Protein AF-A0A928QHF1-F1 (afdb_monomer_lite)

Secondary structure (DSSP, 8-state):
--SSHHHHHHHHHHHHHHHS--------TTPPEEE-SHHHHHHHHHTSPTT-EEEEEE-SS-EEE-S-EEEES-EEEEEEPTT-EEEEETT--EEEES-EEEEEE-TT-EEEEE-TT--B--------S-S------EES--------S-----S------TT----------SS-----------------SS------------------HHHHTTT-BTTEEEE-BPPPPTT-HHHHHHHHHHHHH-TTEEEEEEEE-TTSSEEEEEEEEETTEEEEEEEEEEE---HHHHHHHHHHHTTS-SS-SEEEE-HHHHHHHHHHS-TT---SEE-GGGG-HHHHHHTTTBS-EEEEEEEEEEEETTEEEEEEEEEEEETTEEEEEEEEEEEEEE-EEEE-TTS-SSHHHHHHHHHHHHHHHT-TTSSEEEEEEEEHHHHHHHHHHHHHHHHHHHHHHHHHHHHHHHHHHTSSS--HHHHHHHHHHHHHHHHHHHHHHHHHHHHHHHHSTTSTTGGGGGBGGGEEEEEEETTEEEEEEEEE-GGG-----EEEE-TTT--EEEE--TTS-TT-EEEEEEESSSHHHHHHHHHHT-SSEEEEEEEEEETTTTEE--B-SS--EEEEEE--GGGTTS-EEEEEE-TTS-EEEEE-EEETTEEEEEESB--EEEEEETT-S----HHHHHHHHHHHHHHH---S--GGGT-SS-SSS--HHHHHHHHHHHHT-

Foldseek 3Di:
DPPVVVVVVVVVVVVVVVVVPPPPPDDDPDDAAEDAEDVSVLVQQVPFDAQEEHHYEHEYLEYEAPAEAERENYEYEYEYDDNYEYEYEDPHEDHYHNYAYEYEYDANYYYEYDDADYADDHQDYDHPDDDHADDHAHDHYDYDDDDDDDDPDPDDHDDDDPPDDDDDDWDDDDPDTDDDDDDDDDDDPDDPDDDDDDDDDDPDPPPDDDDCVNVVVVQDDSQAHEALEDDDQPPDPVLQVSQVVVCVVPVQKHFDSVQADNVRQKGKIWGPDDPPDIDIDITGYHYDDDPVVLVLVVQLVVPDDPVDQAAEQAQLLVVLCLQLFDPPPPDLKDQSQLSGPRSCVSSVQAQWGKIARAPDWDPDLFKTDGWAWIFTDDPRGTSDTDGTHYYMYGQEAEFALPFDLDPVSLQVRRQVLNCVQQNPPQKHKFWDPDFLVRVLVVVLVVLVVVLVVLVVQLVVLVVQLVVQVPDPDHDVVSNVVSVVSNVVSVVSNVVSVVVSVLSVVLCDVPHVVVCLVQARNRTWIWMDRPNDTGIHGYHHDPVRSDQDWAWHAHPPQRKIKTWSHSVDRSSKYKDKDWDDDDDVVVLVCVLQVFPDKTKIQIWIAHPSNRDTPFFDPDTKMKIKGFADPVRPPAQKWKWFQDPLRAIDIFHFDDDPRTTITIGGGTGMIMMGGPPSNPAPDVVNVVVVVVVCVVPPVDDDPPPVVLPPVNPPDRGSNSVSVVVSVVVVD

pLDDT: mean 76.22, std 24.88, range [23.41, 98.56]

Sequence (729 aa):
MTSLKRKILSSLLVVSLLLSLFSVSAFATGDAVIVYNEQELIAAIDNIPAGETGEITVGSSVIILNSTLNITSKNVVLNFENAAMLEAYEKSVIYACNANITINAHENSGMRVYGSNTDISVIKAENTLGEGEFNLTVNGGKYHFYEGKVFDISSGVRAVLNEVVCFGAVESSGGEITISCGRFTNDVSAYAAQNKWCGQHGDYFYVRNKEYSDEYCQILDGGKVVFNYAKPEPESEASWLIAEDFNMVNPDFYFDPMGFNEDFTQCEIGFRIESPYEEYHTVDVVWNYDSKVYEEAKKFIEKFPQDREWFNVTDLELANYWVNNDPYSESEIDTLANYSGELKGYLDNTNFLFTVEIRGGADEPFFTERIGSAKLIHNGIVYFASGYLGAKAEHAIYVPESTGSSAQELIAAAQKRIDDYIGAGKIEISLNNDTVEQYYNGEIAEYDRQLAEYQSRLEIARARYEEEMAKEEKDWDIITECQWEIMDCENQLTYIPDYKQYFIESFEEGGHLNFLNKAAGGYFFNVAVGEEIYKFVIIKDDTKLAVPSYTSVDLNTKVQVNSSSSEIPLDTMVEVEKLTDGEEYDRIIEILNASENETYDIKLRSETLNQYVTKLDNGSFEVKLPIPDNFKGKTLAVYYIDENGLPVRYSVIPDGDFAVFSTEHFSIYTLVQEGEQEGYSVLDLINLRNYLLEKTELSVNNISKLDVDGDTVLTMFDLLKIKALIFAQ

Structure (mmCIF, N/CA/C/O backbone):
data_AF-A0A928QHF1-F1
#
_entry.id   AF-A0A928QHF1-F1
#
loop_
_atom_site.group_PDB
_atom_site.id
_atom_site.type_symbol
_atom_site.label_atom_id
_atom_site.label_alt_id
_atom_site.label_comp_id
_atom_site.label_asym_id
_atom_site.label_entity_id
_atom_site.label_seq_id
_atom_site.pdbx_PDB_ins_code
_atom_site.Cartn_x
_atom_site.Cartn_y
_atom_site.Cartn_z
_atom_site.occupancy
_atom_site.B_iso_or_equiv
_atom_site.auth_seq_id
_atom_site.auth_comp_id
_atom_site.auth_asym_id
_atom_site.auth_atom_id
_atom_site.pdbx_PDB_model_num
ATOM 1 N N . MET A 1 1 ? -61.577 -23.727 -33.119 1.00 45.12 1 MET A N 1
ATOM 2 C CA . MET A 1 1 ? -60.366 -24.355 -33.707 1.00 45.12 1 MET A CA 1
ATOM 3 C C . MET A 1 1 ? -59.074 -24.074 -32.918 1.00 45.12 1 MET A C 1
ATOM 5 O O . MET A 1 1 ? -57.986 -24.275 -33.436 1.00 45.12 1 MET A O 1
ATOM 9 N N . THR A 1 2 ? -59.172 -23.704 -31.636 1.00 41.81 2 THR A N 1
ATOM 10 C CA . THR A 1 2 ? -58.037 -23.321 -30.764 1.00 41.81 2 THR A CA 1
ATOM 11 C C . THR A 1 2 ? -57.911 -24.184 -29.500 1.00 41.81 2 THR A C 1
ATOM 13 O O . THR A 1 2 ? -57.007 -23.983 -28.703 1.00 41.81 2 THR A O 1
ATOM 16 N N . SER A 1 3 ? -58.757 -25.209 -29.343 1.00 38.31 3 SER A N 1
ATOM 17 C CA . SER A 1 3 ? -58.702 -26.167 -28.223 1.00 38.31 3 SER A CA 1
ATOM 18 C C . SER A 1 3 ? -58.080 -27.525 -28.606 1.00 38.31 3 SER A C 1
ATOM 20 O O . SER A 1 3 ? -57.641 -28.260 -27.725 1.00 38.31 3 SER A O 1
ATOM 22 N N . LEU A 1 4 ? -57.946 -27.828 -29.906 1.00 32.38 4 LEU A N 1
ATOM 23 C CA . LEU A 1 4 ? -57.367 -29.091 -30.392 1.00 32.38 4 LEU A CA 1
ATOM 24 C C . LEU A 1 4 ? -55.834 -29.031 -30.567 1.00 32.38 4 LEU A C 1
ATOM 26 O O . LEU A 1 4 ? -55.170 -30.056 -30.480 1.00 32.38 4 LEU A O 1
ATOM 30 N N . LYS A 1 5 ? -55.245 -27.832 -30.720 1.00 38.56 5 LYS A N 1
ATOM 31 C CA . LYS A 1 5 ? -53.780 -27.653 -30.830 1.00 38.56 5 LYS A CA 1
ATOM 32 C C . LYS A 1 5 ? -53.032 -27.744 -29.488 1.00 38.56 5 LYS A C 1
ATOM 34 O O . LYS A 1 5 ? -51.862 -28.102 -29.486 1.00 38.56 5 LYS A O 1
ATOM 39 N N . ARG A 1 6 ? -53.690 -27.508 -28.342 1.00 39.34 6 ARG A N 1
ATOM 40 C CA . ARG A 1 6 ? -53.055 -27.626 -27.006 1.00 39.34 6 ARG A CA 1
ATOM 41 C C . ARG A 1 6 ? -52.970 -29.061 -26.470 1.00 39.34 6 ARG A C 1
ATOM 43 O O . ARG A 1 6 ? -52.102 -29.344 -25.650 1.00 39.34 6 ARG A O 1
ATOM 50 N N . LYS A 1 7 ? -53.818 -29.976 -26.954 1.00 38.25 7 LYS A N 1
ATOM 51 C CA . LYS A 1 7 ? -53.762 -31.400 -26.573 1.00 38.25 7 LYS A CA 1
ATOM 52 C C . LYS A 1 7 ? -52.772 -32.229 -27.396 1.00 38.25 7 LYS A C 1
ATOM 54 O O . LYS A 1 7 ? -52.405 -33.298 -26.948 1.00 38.25 7 LYS A O 1
ATOM 59 N N . ILE A 1 8 ? -52.310 -31.733 -28.546 1.00 41.66 8 ILE A N 1
ATOM 60 C CA . ILE A 1 8 ? -51.281 -32.415 -29.353 1.00 41.66 8 ILE A CA 1
ATOM 61 C C . ILE A 1 8 ? -49.867 -31.964 -28.939 1.00 41.66 8 ILE A C 1
ATOM 63 O O . ILE A 1 8 ? -48.951 -32.777 -28.932 1.00 41.66 8 ILE A O 1
ATOM 67 N N . LEU A 1 9 ? -49.690 -30.715 -28.480 1.00 37.09 9 LEU A N 1
ATOM 68 C CA . LEU A 1 9 ? -48.387 -30.242 -27.983 1.00 37.09 9 LEU A CA 1
ATOM 69 C C . LEU A 1 9 ? -47.993 -30.819 -26.610 1.00 37.09 9 LEU A C 1
ATOM 71 O O . LEU A 1 9 ? -46.813 -31.022 -26.357 1.00 37.09 9 LEU A O 1
ATOM 75 N N . SER A 1 10 ? -48.959 -31.125 -25.737 1.00 37.84 10 SER A N 1
ATOM 76 C CA . SER A 1 10 ? -48.676 -31.741 -24.427 1.00 37.84 10 SER A CA 1
ATOM 77 C C . SER A 1 10 ? -48.334 -33.231 -24.528 1.00 37.84 10 SER A C 1
ATOM 79 O O . SER A 1 10 ? -47.621 -33.746 -23.676 1.00 37.84 10 SER A O 1
ATOM 81 N N . SER A 1 11 ? -48.767 -33.915 -25.590 1.00 35.94 11 SER A N 1
ATOM 82 C CA . SER A 1 11 ? -48.389 -35.309 -25.854 1.00 35.94 11 SER A CA 1
ATOM 83 C C . SER A 1 11 ? -47.025 -35.443 -26.537 1.00 35.94 11 SER A C 1
ATOM 85 O O . SER A 1 11 ? -46.367 -36.454 -26.333 1.00 35.94 11 SER A O 1
ATOM 87 N N . LEU A 1 12 ? -46.566 -34.435 -27.295 1.00 34.75 12 LEU A N 1
ATOM 88 C CA . LEU A 1 12 ? -45.200 -34.425 -27.840 1.00 34.75 12 LEU A CA 1
ATOM 89 C C . LEU A 1 12 ? -44.147 -34.057 -26.785 1.00 34.75 12 LEU A C 1
ATOM 91 O O . LEU A 1 12 ? -43.071 -34.646 -26.787 1.00 34.75 12 LEU A O 1
ATOM 95 N N . LEU A 1 13 ? -44.462 -33.157 -25.845 1.00 36.78 13 LEU A N 1
ATOM 96 C CA . LEU A 1 13 ? -43.516 -32.790 -24.783 1.00 36.78 13 LEU A CA 1
ATOM 97 C C . LEU A 1 13 ? -43.272 -33.942 -23.793 1.00 36.78 13 LEU A C 1
ATOM 99 O O . LEU A 1 13 ? -42.164 -34.105 -23.301 1.00 36.78 13 LEU A O 1
ATOM 103 N N . VAL A 1 14 ? -44.285 -34.781 -23.550 1.00 37.12 14 VAL A N 1
ATOM 104 C CA . VAL A 1 14 ? -44.161 -35.971 -22.691 1.00 37.12 14 VAL A CA 1
ATOM 105 C C . VAL A 1 14 ? -43.376 -37.093 -23.382 1.00 37.12 14 VAL A C 1
ATOM 107 O O . VAL A 1 14 ? -42.699 -37.846 -22.698 1.00 37.12 14 V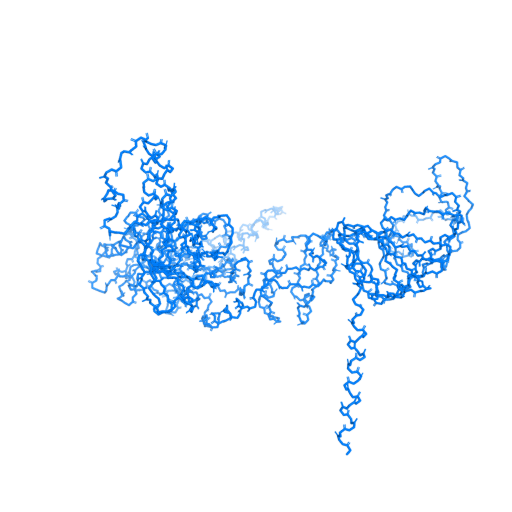AL A O 1
ATOM 110 N N . VAL A 1 15 ? -43.369 -37.172 -24.719 1.00 35.00 15 VAL A N 1
ATOM 111 C CA . VAL A 1 15 ? -42.531 -38.139 -25.457 1.00 35.00 15 VAL A CA 1
ATOM 112 C C . VAL A 1 15 ? -41.065 -37.688 -25.516 1.00 35.00 15 VAL A C 1
ATOM 114 O O . VAL A 1 15 ? -40.186 -38.531 -25.379 1.00 35.00 15 VAL A O 1
ATOM 117 N N . SER A 1 16 ? -40.779 -36.382 -25.607 1.00 33.59 16 SER A N 1
ATOM 118 C CA . SER A 1 16 ? -39.400 -35.876 -25.479 1.00 33.59 16 SER A CA 1
ATOM 119 C C . SER A 1 16 ? -38.851 -35.963 -24.050 1.00 33.59 16 SER A C 1
ATOM 121 O O . SER A 1 16 ? -37.672 -36.253 -23.897 1.00 33.59 16 SER A O 1
ATOM 123 N N . LEU A 1 17 ? -39.684 -35.802 -23.010 1.00 32.44 17 LEU A N 1
ATOM 124 C CA . LEU A 1 17 ? -39.246 -35.982 -21.616 1.00 32.44 17 LEU A CA 1
ATOM 125 C C . LEU A 1 17 ? -39.123 -37.462 -21.199 1.00 32.44 17 LEU A C 1
ATOM 127 O O . LEU A 1 17 ? -38.367 -37.778 -20.288 1.00 32.44 17 LEU A O 1
ATOM 131 N N . LEU A 1 18 ? -39.846 -38.381 -21.854 1.00 29.09 18 LEU A N 1
ATOM 132 C CA . LEU A 1 18 ? -39.709 -39.830 -21.628 1.00 29.09 18 LEU A CA 1
ATOM 133 C C . LEU A 1 18 ? -38.528 -40.453 -22.388 1.00 29.09 18 LEU A C 1
ATOM 135 O O . LEU A 1 18 ? -38.081 -41.530 -22.007 1.00 29.09 18 LEU A O 1
ATOM 139 N N . LEU A 1 19 ? -37.993 -39.783 -23.415 1.00 30.31 19 LEU A N 1
ATOM 140 C CA . LEU A 1 19 ? -36.759 -40.194 -24.096 1.00 30.31 19 LEU A CA 1
ATOM 141 C C . LEU A 1 19 ? -35.486 -39.728 -23.366 1.00 30.31 19 LEU A C 1
ATOM 143 O O . LEU A 1 19 ? -34.443 -40.342 -23.548 1.00 30.31 19 LEU A O 1
ATOM 147 N N . SER A 1 20 ? -35.572 -38.725 -22.483 1.00 31.89 20 SER A N 1
ATOM 148 C CA . SER A 1 20 ? -34.467 -38.280 -21.613 1.00 31.89 20 SER A CA 1
ATOM 149 C C . SER A 1 20 ? -34.478 -38.916 -20.212 1.00 31.89 20 SER A C 1
ATOM 151 O O . SER A 1 20 ? -33.722 -38.496 -19.343 1.00 31.89 20 SER A O 1
ATOM 153 N N . LEU A 1 21 ? -35.354 -39.901 -19.970 1.00 29.34 21 LEU A N 1
ATOM 154 C CA . LEU A 1 21 ? -35.494 -40.620 -18.692 1.00 29.34 21 LEU A CA 1
ATOM 155 C C . LEU A 1 21 ? -35.015 -42.080 -18.747 1.00 29.34 21 LEU A C 1
ATOM 157 O O . LEU A 1 21 ? -35.192 -42.813 -17.776 1.00 29.34 21 LEU A O 1
ATOM 161 N N . PHE A 1 22 ? -34.329 -42.494 -19.817 1.00 30.66 22 PHE A N 1
ATOM 162 C CA . PHE A 1 22 ? -33.370 -43.593 -19.696 1.00 30.66 22 PHE A CA 1
ATOM 163 C C . PHE A 1 22 ? -32.094 -43.042 -19.060 1.00 30.66 22 PHE A C 1
ATOM 165 O O . PHE A 1 22 ? -31.073 -42.840 -19.706 1.00 30.66 22 PHE A O 1
ATOM 172 N N . SER A 1 23 ? -32.192 -42.765 -17.760 1.00 34.47 23 SER A N 1
ATOM 173 C CA . SER A 1 23 ? -31.038 -42.749 -16.879 1.00 34.47 23 SER A CA 1
ATOM 174 C C . SER A 1 23 ? -30.348 -44.099 -17.027 1.00 34.47 23 SER A C 1
ATOM 176 O O . SER A 1 23 ? -30.892 -45.129 -16.616 1.00 34.47 23 SER A O 1
ATOM 178 N N . VAL A 1 24 ? -29.172 -44.081 -17.646 1.00 35.50 24 VAL A N 1
ATOM 179 C CA . VAL A 1 24 ? -28.188 -45.139 -17.493 1.00 35.50 24 VAL A CA 1
ATOM 180 C C . VAL A 1 24 ? -27.903 -45.210 -15.996 1.00 35.50 24 VAL A C 1
ATOM 182 O O . VAL A 1 24 ? -27.399 -44.269 -15.388 1.00 35.50 24 VAL A O 1
ATOM 185 N N . SER A 1 25 ? -28.410 -46.267 -15.373 1.00 31.88 25 SER A N 1
ATOM 186 C CA . SER A 1 25 ? -28.204 -46.562 -13.962 1.00 31.88 25 SER A CA 1
ATOM 187 C C . SER A 1 25 ? -26.710 -46.623 -13.668 1.00 31.88 25 SER A C 1
ATOM 189 O O . SER A 1 25 ? -25.973 -47.194 -14.465 1.00 31.88 25 SER A O 1
ATOM 191 N N . ALA A 1 26 ? -26.315 -46.062 -12.522 1.00 34.88 26 ALA A N 1
ATOM 192 C CA . ALA A 1 26 ? -24.980 -46.127 -11.937 1.00 34.88 26 ALA A CA 1
ATOM 193 C C . ALA A 1 26 ? -24.217 -47.403 -12.336 1.00 34.88 26 ALA A C 1
ATOM 195 O O . ALA A 1 26 ? -24.624 -48.511 -11.976 1.00 34.88 26 ALA A O 1
ATOM 196 N N . PHE A 1 27 ? -23.130 -47.233 -13.088 1.00 42.62 27 PHE A N 1
ATOM 197 C CA . PHE A 1 27 ? -22.215 -48.320 -13.399 1.00 42.62 27 PHE A CA 1
ATOM 198 C C . PHE A 1 27 ? -21.397 -48.628 -12.150 1.00 42.62 27 PHE A C 1
ATOM 200 O O . PHE A 1 27 ? -20.679 -47.776 -11.630 1.00 42.62 27 PHE A O 1
ATOM 207 N N . ALA A 1 28 ? -21.543 -49.849 -11.646 1.00 36.84 28 ALA A N 1
ATOM 208 C CA . ALA A 1 28 ? -20.575 -50.404 -10.721 1.00 36.84 28 ALA A CA 1
ATOM 209 C C . ALA A 1 28 ? -19.251 -50.593 -11.476 1.00 36.84 28 ALA A C 1
ATOM 211 O O . ALA A 1 28 ? -19.241 -51.010 -12.635 1.00 36.84 28 ALA A O 1
ATOM 212 N N . THR A 1 29 ? -18.144 -50.274 -10.818 1.00 41.50 29 THR A N 1
ATOM 213 C CA . THR A 1 29 ? -16.792 -50.498 -11.324 1.00 41.50 29 THR A CA 1
ATOM 214 C C . THR A 1 29 ? -16.615 -51.976 -11.696 1.00 41.50 29 THR A C 1
ATOM 216 O O . THR A 1 29 ? -16.670 -52.853 -10.834 1.00 41.50 29 THR A O 1
ATOM 219 N N . GLY A 1 30 ? -16.444 -52.264 -12.993 1.00 45.56 30 GLY A N 1
ATOM 220 C CA . GLY A 1 30 ? -16.067 -53.595 -13.489 1.00 45.56 30 GLY A CA 1
ATOM 221 C C . GLY A 1 30 ? -16.845 -54.150 -14.688 1.00 45.56 30 GLY A C 1
ATOM 222 O O . GLY A 1 30 ? -16.383 -55.133 -15.261 1.00 45.56 30 GLY A O 1
ATOM 223 N N . ASP A 1 31 ? -17.970 -53.556 -15.099 1.00 50.75 31 ASP A N 1
ATOM 224 C CA . ASP A 1 31 ? -18.722 -54.034 -16.271 1.00 50.75 31 ASP A CA 1
ATOM 225 C C . ASP A 1 31 ? -18.319 -53.273 -17.548 1.00 50.75 31 ASP A C 1
ATOM 227 O O . ASP A 1 31 ? -18.340 -52.043 -17.585 1.00 50.75 31 ASP A O 1
ATOM 231 N N . ALA A 1 32 ? -17.965 -54.005 -18.611 1.00 57.62 32 ALA A N 1
ATOM 232 C CA . ALA A 1 32 ? -17.587 -53.430 -19.902 1.00 57.62 32 ALA A CA 1
ATOM 233 C C . ALA A 1 32 ? -18.749 -52.628 -20.522 1.00 57.62 32 ALA A C 1
ATOM 235 O O . ALA A 1 32 ? -19.836 -53.163 -20.760 1.00 57.62 32 ALA A O 1
ATOM 236 N N . VAL A 1 33 ? -18.517 -51.344 -20.815 1.00 75.00 33 VAL A N 1
ATOM 237 C CA . VAL A 1 33 ? -19.530 -50.451 -21.406 1.00 75.00 33 VAL A CA 1
ATOM 238 C C . VAL A 1 33 ? -19.514 -50.597 -22.922 1.00 75.00 33 VAL A C 1
ATOM 240 O O . VAL A 1 33 ? -18.494 -50.319 -23.540 1.00 75.00 33 VAL A O 1
ATOM 243 N N . ILE A 1 34 ? -20.627 -51.004 -23.542 1.00 76.81 34 ILE A N 1
ATOM 244 C CA . ILE A 1 34 ? -20.716 -51.098 -25.008 1.00 76.81 34 ILE A CA 1
ATOM 245 C C . ILE A 1 34 ? -21.202 -49.765 -25.593 1.00 76.81 34 ILE A C 1
ATOM 247 O O . ILE A 1 34 ? -22.297 -49.317 -25.256 1.00 76.81 34 ILE A O 1
ATOM 251 N N . VAL A 1 35 ? -20.420 -49.165 -26.493 1.00 80.94 35 VAL A N 1
ATOM 252 C CA . VAL A 1 35 ? -20.724 -47.897 -27.178 1.00 80.94 35 VAL A CA 1
ATOM 253 C C . VAL A 1 35 ? -20.905 -48.102 -28.683 1.00 80.94 35 VAL A C 1
ATOM 255 O O . VAL A 1 35 ? -20.248 -48.946 -29.301 1.00 80.94 35 VAL A O 1
ATOM 258 N N . TYR A 1 36 ? -21.796 -47.315 -29.288 1.00 78.50 36 TYR A N 1
ATOM 259 C CA . TYR A 1 36 ? -22.171 -47.424 -30.701 1.00 78.50 36 TYR A CA 1
ATOM 260 C C . TYR A 1 36 ? -21.964 -46.128 -31.498 1.00 78.50 36 TYR A C 1
ATOM 262 O O . TYR A 1 36 ? -22.024 -46.170 -32.730 1.00 78.50 36 TYR A O 1
ATOM 270 N N . ASN A 1 37 ? -21.718 -44.993 -30.836 1.00 79.69 37 ASN A N 1
ATOM 271 C CA . ASN A 1 37 ? -21.475 -43.693 -31.471 1.00 79.69 37 ASN A CA 1
ATOM 272 C C . ASN A 1 37 ? -20.497 -42.809 -30.665 1.00 79.69 37 ASN A C 1
ATOM 274 O O . ASN A 1 37 ? -20.131 -43.137 -29.540 1.00 79.69 37 ASN A O 1
ATOM 278 N N . GLU A 1 38 ? -20.084 -41.682 -31.256 1.00 81.12 38 GLU A N 1
ATOM 279 C CA . GLU A 1 38 ? -19.120 -40.726 -30.682 1.00 81.12 38 GLU A CA 1
ATOM 280 C C . GLU A 1 38 ? -19.567 -40.151 -29.326 1.00 81.12 38 GLU A C 1
ATOM 282 O O . GLU A 1 38 ? -18.765 -40.081 -28.402 1.00 81.12 38 GLU A O 1
ATOM 287 N N . GLN A 1 39 ? -20.849 -39.799 -29.165 1.00 80.88 39 GLN A N 1
ATOM 288 C CA . GLN A 1 39 ? -21.355 -39.220 -27.912 1.00 80.88 39 GLN A CA 1
ATOM 289 C C . GLN A 1 39 ? -21.349 -40.234 -26.766 1.00 80.88 39 GLN A C 1
ATOM 291 O O . GLN A 1 39 ? -21.024 -39.887 -25.634 1.00 80.88 39 GLN A O 1
ATOM 296 N N . GLU A 1 40 ? -21.684 -41.491 -27.059 1.00 82.50 40 GLU A N 1
ATOM 297 C CA . GLU A 1 40 ? -21.605 -42.586 -26.090 1.00 82.50 40 GLU A CA 1
ATOM 298 C C . GLU A 1 40 ? -20.157 -42.880 -25.688 1.00 82.50 40 GLU A C 1
ATOM 300 O O . GLU A 1 40 ? -19.898 -43.142 -24.517 1.00 82.50 40 GLU A O 1
ATOM 305 N N . LEU A 1 41 ? -19.214 -42.792 -26.632 1.00 81.06 41 LEU A N 1
ATOM 306 C CA . LEU A 1 41 ? -17.788 -42.972 -26.363 1.00 81.06 41 LEU A CA 1
ATOM 307 C C . LEU A 1 41 ? -17.226 -41.854 -25.470 1.00 81.06 41 LEU A C 1
ATOM 309 O O . LEU A 1 41 ? -16.560 -42.156 -24.483 1.00 81.06 41 LEU A O 1
ATOM 313 N N . ILE A 1 42 ? -17.536 -40.588 -25.770 1.00 79.38 42 ILE A N 1
ATOM 314 C CA . ILE A 1 42 ? -17.127 -39.437 -24.945 1.00 79.38 42 ILE A CA 1
ATOM 315 C C . ILE A 1 42 ? -17.716 -39.566 -23.538 1.00 79.38 42 ILE A C 1
ATOM 317 O O . ILE A 1 42 ? -16.980 -39.533 -22.556 1.00 79.38 42 ILE A O 1
ATOM 321 N N . ALA A 1 43 ? -19.024 -39.821 -23.432 1.00 81.88 43 ALA A N 1
ATOM 322 C CA . ALA A 1 43 ? -19.679 -39.987 -22.140 1.00 81.88 43 ALA A CA 1
ATOM 323 C C . ALA A 1 43 ? -19.105 -41.170 -21.342 1.00 81.88 43 ALA A C 1
ATOM 325 O O . ALA A 1 43 ? -18.977 -41.085 -20.122 1.00 81.88 43 ALA A O 1
ATOM 326 N N . ALA A 1 44 ? -18.750 -42.278 -21.999 1.00 81.56 44 ALA A N 1
ATOM 327 C CA . ALA A 1 44 ? -18.122 -43.415 -21.333 1.00 81.56 44 ALA A CA 1
ATOM 328 C C . ALA A 1 44 ? -16.736 -43.052 -20.775 1.00 81.56 44 ALA A C 1
ATOM 330 O O . ALA A 1 44 ? -16.438 -43.416 -19.643 1.00 81.56 44 ALA A O 1
ATOM 331 N N . ILE A 1 45 ? -15.927 -42.295 -21.523 1.00 79.38 45 ILE A N 1
ATOM 332 C CA . ILE A 1 45 ? -14.594 -41.840 -21.098 1.00 79.38 45 ILE A CA 1
ATOM 333 C C . ILE A 1 45 ? -14.680 -40.805 -19.970 1.00 79.38 45 ILE A C 1
ATOM 335 O O . ILE A 1 45 ? -13.930 -40.887 -18.991 1.00 79.38 45 ILE A O 1
ATOM 339 N N . ASP A 1 46 ? -15.610 -39.855 -20.059 1.00 79.75 46 ASP A N 1
ATOM 340 C CA . ASP A 1 46 ? -15.811 -38.820 -19.041 1.00 79.75 46 ASP A CA 1
ATOM 341 C C . ASP A 1 46 ? -16.188 -39.416 -17.685 1.00 79.75 46 ASP A C 1
ATOM 343 O O . ASP A 1 46 ? -15.709 -38.943 -16.654 1.00 79.75 46 ASP A O 1
ATOM 347 N N . ASN A 1 47 ? -16.947 -40.515 -17.695 1.00 81.62 47 ASN A N 1
ATOM 348 C CA . ASN A 1 47 ? -17.360 -41.235 -16.493 1.00 81.62 47 ASN A CA 1
ATOM 349 C C . ASN A 1 47 ? -16.263 -42.108 -15.855 1.00 81.62 47 ASN A C 1
ATOM 351 O O . ASN A 1 47 ? -16.489 -42.623 -14.761 1.00 81.62 47 ASN A O 1
ATOM 355 N N . ILE A 1 48 ? -15.092 -42.286 -16.482 1.00 77.38 48 ILE A N 1
ATOM 356 C CA . ILE A 1 48 ? -13.957 -42.990 -15.858 1.00 77.38 48 ILE A CA 1
ATOM 357 C C . ILE A 1 48 ? -13.322 -42.059 -14.811 1.00 77.38 48 ILE A C 1
ATOM 359 O O . ILE A 1 48 ? -12.874 -40.971 -15.187 1.00 77.38 48 ILE A O 1
ATOM 363 N N . PRO A 1 49 ? -13.246 -42.442 -13.522 1.00 75.50 49 PRO A N 1
ATOM 364 C CA . PRO A 1 49 ? -12.570 -41.640 -12.505 1.00 75.50 49 PRO A CA 1
ATOM 365 C C . PRO A 1 49 ? -11.073 -41.467 -12.799 1.00 75.50 49 PRO A C 1
ATOM 367 O O . PRO A 1 49 ? -10.427 -42.355 -13.360 1.00 75.50 49 PRO A O 1
ATOM 370 N N . ALA A 1 50 ? -10.495 -40.334 -12.391 1.00 71.56 50 ALA A N 1
ATOM 371 C CA . ALA A 1 50 ? -9.057 -40.105 -12.519 1.00 71.56 50 ALA A CA 1
ATOM 372 C C . ALA A 1 50 ? -8.255 -41.175 -11.748 1.00 71.56 50 ALA A C 1
ATOM 374 O O . ALA A 1 50 ? -8.582 -41.517 -10.613 1.00 71.56 50 ALA A O 1
ATOM 375 N N . GLY A 1 51 ? -7.206 -41.712 -12.372 1.00 69.00 51 GLY A N 1
ATOM 376 C CA . GLY A 1 51 ? -6.353 -42.778 -11.841 1.00 69.00 51 GLY A CA 1
ATOM 377 C C . GLY A 1 51 ? -6.892 -44.202 -12.033 1.00 69.00 51 GLY A C 1
ATOM 378 O O . GLY A 1 51 ? -6.139 -45.157 -11.837 1.00 69.00 51 GLY A O 1
ATOM 379 N N . GLU A 1 52 ? -8.149 -44.376 -12.454 1.00 72.62 52 GLU A N 1
ATOM 380 C CA . GLU A 1 52 ? -8.747 -45.697 -12.674 1.00 72.62 52 GLU A CA 1
ATOM 381 C C . GLU A 1 52 ? -8.618 -46.183 -14.125 1.00 72.62 52 GLU A C 1
ATOM 383 O O . GLU A 1 52 ? -8.244 -45.437 -15.033 1.00 72.62 52 GLU A O 1
ATOM 388 N N . THR A 1 53 ? -8.885 -47.479 -14.327 1.00 72.56 53 THR A N 1
ATOM 389 C CA . THR A 1 53 ? -8.959 -48.100 -15.656 1.00 72.56 53 THR A CA 1
ATOM 390 C C . THR A 1 53 ? -10.409 -48.365 -16.026 1.00 72.56 53 THR A C 1
ATOM 392 O O . THR A 1 53 ? -11.076 -49.137 -15.342 1.00 72.56 53 THR A O 1
ATOM 395 N N . GLY A 1 54 ? -10.891 -47.755 -17.108 1.00 77.25 54 GLY A N 1
ATOM 396 C CA . GLY A 1 54 ? -12.198 -48.062 -17.684 1.00 77.25 54 GLY A CA 1
ATOM 397 C C . GLY A 1 54 ? -12.070 -48.907 -18.945 1.00 77.25 54 GLY A C 1
ATOM 398 O O . GLY A 1 54 ? -11.302 -48.569 -19.846 1.00 77.25 54 GLY A O 1
ATOM 399 N N . GLU A 1 55 ? -12.837 -49.994 -19.022 1.00 78.81 55 GLU A N 1
ATOM 400 C CA . GLU A 1 55 ? -12.950 -50.814 -20.230 1.00 78.81 55 GLU A CA 1
ATOM 401 C C . GLU A 1 55 ? -14.211 -50.445 -21.020 1.00 78.81 55 GLU A C 1
ATOM 403 O O . GLU A 1 55 ? -15.335 -50.515 -20.516 1.00 78.81 55 GLU A O 1
ATOM 408 N N . ILE A 1 56 ? -14.028 -50.077 -22.285 1.00 81.12 56 ILE A N 1
ATOM 409 C CA . ILE A 1 56 ? -15.089 -49.664 -23.201 1.00 81.12 56 ILE A CA 1
ATOM 410 C C . ILE A 1 56 ? -15.059 -50.596 -24.405 1.00 81.12 56 ILE A C 1
ATOM 412 O O . ILE A 1 56 ? -14.038 -50.754 -25.064 1.00 81.12 56 ILE A O 1
ATOM 416 N N . THR A 1 57 ? -16.191 -51.214 -24.710 1.00 80.44 57 THR A N 1
ATOM 417 C CA . THR A 1 57 ? -16.367 -52.070 -25.879 1.00 80.44 57 THR A CA 1
ATOM 418 C C . THR A 1 57 ? -17.037 -51.294 -27.009 1.00 80.44 57 THR A C 1
ATOM 420 O O . THR A 1 57 ? -18.101 -50.715 -26.830 1.00 80.44 57 THR A O 1
ATOM 423 N N . VAL A 1 58 ? -16.448 -51.276 -28.198 1.00 77.31 58 VAL A N 1
ATOM 424 C CA . VAL A 1 58 ? -17.008 -50.628 -29.388 1.00 77.31 58 VAL A CA 1
ATOM 425 C C . VAL A 1 58 ? -17.783 -51.671 -30.192 1.00 77.31 58 VAL A C 1
ATOM 427 O O . VAL A 1 58 ? -17.186 -52.558 -30.803 1.00 77.31 58 VAL A O 1
ATOM 430 N N . GLY A 1 59 ? -19.117 -51.580 -30.165 1.00 68.75 59 GLY A N 1
ATOM 431 C CA . GLY A 1 59 ? -20.023 -52.589 -30.735 1.00 68.75 59 GLY A CA 1
ATOM 432 C C . GLY A 1 59 ? -20.546 -52.293 -32.149 1.00 68.75 59 GLY A C 1
ATOM 433 O O . GLY A 1 59 ? -21.284 -53.101 -32.713 1.00 68.75 59 GLY A O 1
ATOM 434 N N . SER A 1 60 ? -20.230 -51.132 -32.738 1.00 62.47 60 SER A N 1
ATOM 435 C CA . SER A 1 60 ? -20.714 -50.740 -34.073 1.00 62.47 60 SER A CA 1
ATOM 436 C C . SER A 1 60 ? -19.678 -50.972 -35.169 1.00 62.47 60 SER A C 1
ATOM 438 O O . SER A 1 60 ? -18.483 -50.955 -34.920 1.00 62.47 60 SER A O 1
ATOM 440 N N . SER A 1 61 ? -20.134 -51.148 -36.415 1.00 63.16 61 SER A N 1
ATOM 441 C CA . SER A 1 61 ? -19.259 -51.384 -37.575 1.00 63.16 61 SER A CA 1
ATOM 442 C C . SER A 1 61 ? -18.272 -50.233 -37.826 1.00 63.16 61 SER A C 1
ATOM 444 O O . SER A 1 61 ? -17.177 -50.482 -38.312 1.00 63.16 61 SER A O 1
ATOM 446 N N . VAL A 1 62 ? -18.649 -48.983 -37.506 1.00 67.81 62 VAL A N 1
ATOM 447 C CA . VAL A 1 62 ? -17.797 -47.782 -37.595 1.00 67.81 62 VAL A CA 1
ATOM 448 C C . VAL A 1 62 ? -18.317 -46.686 -36.635 1.00 67.81 62 VAL A C 1
ATOM 450 O O . VAL A 1 62 ? -19.463 -46.260 -36.781 1.00 67.81 62 VAL A O 1
ATOM 453 N N . ILE A 1 63 ? -17.494 -46.186 -35.707 1.00 74.50 63 ILE A N 1
ATOM 454 C CA . ILE A 1 63 ? -17.671 -44.906 -34.996 1.00 74.50 63 ILE A CA 1
ATOM 455 C C . ILE A 1 63 ? -16.806 -43.865 -35.700 1.00 74.50 63 ILE A C 1
ATOM 457 O O . ILE A 1 63 ? -15.612 -44.081 -35.862 1.00 74.50 63 ILE A O 1
ATOM 461 N N . ILE A 1 64 ? -17.388 -42.735 -36.097 1.00 74.12 64 ILE A N 1
ATOM 462 C CA . ILE A 1 64 ? -16.646 -41.619 -36.694 1.00 74.12 64 ILE A CA 1
ATOM 463 C C . ILE A 1 64 ? -16.413 -40.556 -35.618 1.00 74.12 64 ILE A C 1
ATOM 465 O O . ILE A 1 64 ? -17.390 -40.078 -35.046 1.00 74.12 64 ILE A O 1
ATOM 469 N N . LEU A 1 65 ? -15.155 -40.194 -35.358 1.00 68.50 65 LEU A N 1
ATOM 470 C CA . LEU A 1 65 ? -14.794 -39.047 -34.522 1.00 68.50 65 LEU A CA 1
ATOM 471 C C . LEU A 1 65 ? -14.820 -37.777 -35.375 1.00 68.50 65 LEU A C 1
ATOM 473 O O . LEU A 1 65 ? -14.168 -37.722 -36.419 1.00 68.50 65 LEU A O 1
ATOM 477 N N . ASN A 1 66 ? -15.583 -36.781 -34.927 1.00 66.44 66 ASN A N 1
ATOM 478 C CA . ASN A 1 66 ? -15.672 -35.446 -35.521 1.00 66.44 66 ASN A CA 1
ATOM 479 C C . ASN A 1 66 ? -15.184 -34.349 -34.557 1.00 66.44 66 ASN A C 1
ATOM 481 O O . ASN A 1 66 ? -15.232 -33.168 -34.903 1.00 66.44 66 ASN A O 1
ATOM 485 N N . SER A 1 67 ? -14.778 -34.716 -33.340 1.00 66.69 67 SER A N 1
ATOM 486 C CA . SER A 1 67 ? -14.351 -33.812 -32.272 1.00 66.69 67 SER A CA 1
ATOM 487 C C . SER A 1 67 ? -13.074 -34.302 -31.580 1.00 66.69 67 SER A C 1
ATOM 489 O O . SER A 1 67 ? -12.630 -35.434 -31.791 1.00 66.69 67 SER A O 1
ATOM 491 N N . THR A 1 68 ? -12.459 -33.425 -30.779 1.00 61.62 68 THR A N 1
ATOM 492 C CA . THR A 1 68 ? -11.288 -33.761 -29.961 1.00 61.62 68 THR A CA 1
ATOM 493 C C . THR A 1 68 ? -11.694 -34.654 -28.791 1.00 61.62 68 THR A C 1
ATOM 495 O O . THR A 1 68 ? -12.592 -34.308 -28.024 1.00 61.62 68 THR A O 1
ATOM 498 N N . LEU A 1 69 ? -11.008 -35.784 -28.633 1.00 63.31 69 LEU A N 1
ATOM 499 C CA . LEU A 1 69 ? -11.185 -36.708 -27.521 1.00 63.31 69 LEU A CA 1
ATOM 500 C C . LEU A 1 69 ? -10.065 -36.498 -26.493 1.00 63.31 69 LEU A C 1
ATOM 502 O O . LEU A 1 69 ? -8.934 -36.921 -26.724 1.00 63.31 69 LEU A O 1
ATOM 506 N N . ASN A 1 70 ? -10.381 -35.863 -25.363 1.00 59.16 70 ASN A N 1
ATOM 507 C CA . ASN A 1 70 ? -9.428 -35.612 -24.277 1.00 59.16 70 ASN A CA 1
ATOM 508 C C . ASN A 1 70 ? -9.476 -36.735 -23.232 1.00 59.16 70 ASN A C 1
ATOM 510 O O . ASN A 1 70 ? -10.505 -36.978 -22.605 1.00 59.16 70 ASN A O 1
ATOM 514 N N . ILE A 1 71 ? -8.348 -37.407 -23.016 1.00 65.56 71 ILE A N 1
ATOM 515 C CA . ILE A 1 71 ? -8.181 -38.495 -22.052 1.00 65.56 71 ILE A CA 1
ATOM 516 C C . ILE A 1 71 ? -7.059 -38.100 -21.089 1.00 65.56 71 ILE A C 1
ATOM 518 O O . ILE A 1 71 ? -5.892 -38.391 -21.323 1.00 65.56 71 ILE A O 1
ATOM 522 N N . THR A 1 72 ? -7.406 -37.422 -19.997 1.00 57.28 72 THR A N 1
ATOM 523 C CA . THR A 1 72 ? -6.417 -36.905 -19.036 1.00 57.28 72 THR A CA 1
ATOM 524 C C . THR A 1 72 ? -6.459 -37.689 -17.731 1.00 57.28 72 THR A C 1
ATOM 526 O O . THR A 1 72 ? -7.532 -37.860 -17.155 1.00 57.28 72 THR A O 1
ATOM 529 N N . SER A 1 73 ? -5.302 -38.153 -17.251 1.00 50.12 73 SER A N 1
ATOM 530 C CA . SER A 1 73 ? -5.126 -38.840 -15.962 1.00 50.12 73 SER A CA 1
ATOM 531 C C . SER A 1 73 ? -6.004 -40.087 -15.784 1.00 50.12 73 SER A C 1
ATOM 533 O O . SER A 1 73 ? -6.423 -40.399 -14.672 1.00 50.12 73 SER A O 1
ATOM 535 N N . LYS A 1 74 ? -6.317 -40.800 -16.872 1.00 69.19 74 LYS A N 1
ATOM 536 C CA . LYS A 1 74 ? -7.205 -41.979 -16.906 1.00 69.19 74 LYS A CA 1
ATOM 537 C C . LYS A 1 74 ? -6.537 -43.126 -17.663 1.00 69.19 74 LYS A C 1
ATOM 539 O O . LYS A 1 74 ? -5.791 -42.890 -18.606 1.00 69.19 74 LYS A O 1
ATOM 544 N N . ASN A 1 75 ? -6.829 -44.374 -17.312 1.00 68.81 75 ASN A N 1
ATOM 545 C CA . ASN A 1 75 ? -6.459 -45.521 -18.142 1.00 68.81 75 ASN A CA 1
ATOM 546 C C . ASN A 1 75 ? -7.705 -46.000 -18.900 1.00 68.81 75 ASN A C 1
ATOM 548 O O . ASN A 1 75 ? -8.746 -46.245 -18.297 1.00 68.81 75 ASN A O 1
ATOM 552 N N . VAL A 1 76 ? -7.632 -46.124 -20.222 1.00 70.31 76 VAL A N 1
ATOM 553 C CA . VAL A 1 76 ? -8.773 -46.518 -21.059 1.00 70.31 76 VAL A CA 1
ATOM 554 C C . VAL A 1 76 ? -8.404 -47.742 -21.881 1.00 70.31 76 VAL A C 1
ATOM 556 O O . VAL A 1 76 ? -7.418 -47.733 -22.613 1.00 70.31 76 VAL A O 1
ATOM 559 N N . VAL A 1 77 ? -9.207 -48.798 -21.788 1.00 73.69 77 VAL A N 1
ATOM 560 C CA . VAL A 1 77 ? -9.086 -49.989 -22.635 1.00 73.69 77 VAL A CA 1
ATOM 561 C C . VAL A 1 77 ? -10.242 -49.991 -23.629 1.00 73.69 77 VAL A C 1
ATOM 563 O O . VAL A 1 77 ? -11.396 -50.089 -23.227 1.00 73.69 77 VAL A O 1
ATOM 566 N N . LEU A 1 78 ? -9.947 -49.883 -24.923 1.00 75.56 78 LEU A N 1
ATOM 567 C CA . LEU A 1 78 ? -10.928 -49.950 -26.005 1.00 75.56 78 LEU A CA 1
ATOM 568 C C . LEU A 1 78 ? -10.934 -51.358 -26.616 1.00 75.56 78 LEU A C 1
ATOM 570 O O . LEU A 1 78 ? -9.981 -51.750 -27.289 1.00 75.56 78 LEU A O 1
ATOM 574 N N . ASN A 1 79 ? -12.011 -52.110 -26.402 1.00 73.06 79 ASN A N 1
ATOM 575 C CA . ASN A 1 79 ? -12.234 -53.445 -26.954 1.00 73.06 79 ASN A CA 1
ATOM 576 C C . ASN A 1 79 ? -13.125 -53.354 -28.203 1.00 73.06 79 ASN A C 1
ATOM 578 O O . ASN A 1 79 ? -14.280 -52.961 -28.108 1.00 73.06 79 ASN A O 1
ATOM 582 N N . PHE A 1 80 ? -12.638 -53.721 -29.382 1.00 71.19 80 PHE A N 1
ATOM 583 C CA . PHE A 1 80 ? -13.421 -53.667 -30.620 1.00 71.19 80 PHE A CA 1
ATOM 584 C C . PHE A 1 80 ? -14.076 -55.019 -30.917 1.00 71.19 80 PHE A C 1
ATOM 586 O O . PHE A 1 80 ? -13.386 -56.030 -31.069 1.00 71.19 80 PHE A O 1
ATOM 593 N N . GLU A 1 81 ? -15.407 -55.049 -31.042 1.00 71.62 81 GLU A N 1
ATOM 594 C CA . GLU A 1 81 ? -16.114 -56.246 -31.509 1.00 71.62 81 GLU A CA 1
ATOM 595 C C . GLU A 1 81 ? -15.978 -56.423 -33.033 1.00 71.62 81 GLU A C 1
ATOM 597 O O . GLU A 1 81 ? -15.644 -55.495 -33.766 1.00 71.62 81 GLU A O 1
ATOM 602 N N . ASN A 1 82 ? -16.213 -57.644 -33.526 1.00 59.97 82 ASN A N 1
ATOM 603 C CA . ASN A 1 82 ? -16.022 -58.056 -34.924 1.00 59.97 82 ASN A CA 1
ATOM 604 C C . ASN A 1 82 ? -16.403 -56.984 -35.967 1.00 59.97 82 ASN A C 1
ATOM 606 O O . ASN A 1 82 ? -17.576 -56.646 -36.127 1.00 59.97 82 ASN A O 1
ATOM 610 N N . ALA A 1 83 ? -15.406 -56.548 -36.746 1.00 57.41 83 ALA A N 1
ATOM 611 C CA . ALA A 1 83 ? -15.509 -55.531 -37.797 1.00 57.41 83 ALA A CA 1
ATOM 612 C C . ALA A 1 83 ? -15.874 -54.105 -37.335 1.00 57.41 83 ALA A C 1
ATOM 614 O O . ALA A 1 83 ? -16.267 -53.292 -38.171 1.00 57.41 83 ALA A O 1
ATOM 615 N N . ALA A 1 84 ? -15.735 -53.787 -36.044 1.00 64.69 84 ALA A N 1
ATOM 616 C CA . ALA A 1 84 ? -15.868 -52.430 -35.535 1.00 64.69 84 ALA A CA 1
ATOM 617 C C . ALA A 1 84 ? -14.655 -51.564 -35.889 1.00 64.69 84 ALA A C 1
ATOM 619 O O . ALA A 1 84 ? -13.508 -51.982 -35.714 1.00 64.69 84 ALA A O 1
ATOM 620 N N . MET A 1 85 ? -14.895 -50.343 -36.364 1.00 62.69 85 MET A N 1
ATOM 621 C CA . MET A 1 85 ? -13.833 -49.379 -36.644 1.00 62.69 85 MET A CA 1
ATOM 622 C C . MET A 1 85 ? -14.041 -48.068 -35.900 1.00 62.69 85 MET A C 1
ATOM 624 O O . MET A 1 85 ? -15.170 -47.629 -35.736 1.00 62.69 85 MET A O 1
ATOM 628 N N . LEU A 1 86 ? -12.958 -47.421 -35.483 1.00 66.75 86 LEU A N 1
ATOM 629 C CA . LEU A 1 86 ? -12.976 -46.018 -35.066 1.00 66.75 86 LEU A CA 1
ATOM 630 C C . LEU A 1 86 ? -12.304 -45.207 -36.175 1.00 66.75 86 LEU A C 1
ATOM 632 O O . LEU A 1 86 ? -11.131 -45.433 -36.459 1.00 66.75 86 LEU A O 1
ATOM 636 N N . GLU A 1 87 ? -13.042 -44.326 -36.842 1.00 70.94 87 GLU A N 1
ATOM 637 C CA . GLU A 1 87 ? -12.554 -43.504 -37.949 1.00 70.94 87 GLU A CA 1
ATOM 638 C C . GLU A 1 87 ? -12.440 -42.036 -37.524 1.00 70.94 87 GLU A C 1
ATOM 640 O O . GLU A 1 87 ? -13.449 -41.389 -37.268 1.00 70.94 87 GLU A O 1
ATOM 645 N N . ALA A 1 88 ? -11.223 -41.493 -37.460 1.00 58.97 88 ALA A N 1
ATOM 646 C CA . ALA A 1 88 ? -11.002 -40.061 -37.242 1.00 58.97 88 ALA A CA 1
ATOM 647 C C . ALA A 1 88 ? -10.781 -39.355 -38.587 1.00 58.97 88 ALA A C 1
ATOM 649 O O . ALA A 1 88 ? -9.949 -39.795 -39.388 1.00 58.97 88 ALA A O 1
ATOM 650 N N . TYR A 1 89 ? -11.527 -38.276 -38.834 1.00 50.16 89 TYR A N 1
ATOM 651 C CA . TYR A 1 89 ? -11.399 -37.437 -40.031 1.00 50.16 89 TYR A CA 1
ATOM 652 C C . TYR A 1 89 ? -10.861 -36.042 -39.674 1.00 50.16 89 TYR A C 1
ATOM 654 O O . TYR A 1 89 ? -10.967 -35.617 -38.524 1.00 50.16 89 TYR A O 1
ATOM 662 N N . GLU A 1 90 ? -10.270 -35.360 -40.667 1.00 45.19 90 GLU A N 1
ATOM 663 C CA . GLU A 1 90 ? -9.714 -33.991 -40.631 1.00 45.19 90 GLU A CA 1
ATOM 664 C C . GLU A 1 90 ? -10.114 -33.142 -39.399 1.00 45.19 90 GLU A C 1
ATOM 666 O O . GLU A 1 90 ? -11.281 -32.791 -39.239 1.00 45.19 90 GLU A O 1
ATOM 671 N N . LYS A 1 91 ? -9.110 -32.741 -38.593 1.00 43.16 91 LYS A N 1
ATOM 672 C CA . LYS A 1 91 ? -9.189 -31.938 -37.345 1.00 43.16 91 LYS A CA 1
ATOM 673 C C . LYS A 1 91 ? -9.637 -32.654 -36.061 1.00 43.16 91 LYS A C 1
ATOM 675 O O . LYS A 1 91 ? -9.717 -32.002 -35.026 1.00 43.16 91 LYS A O 1
ATOM 680 N N . SER A 1 92 ? -9.888 -33.959 -36.087 1.00 44.97 92 SER A N 1
ATOM 681 C CA . SER A 1 92 ? -10.162 -34.723 -34.859 1.00 44.97 92 SER A CA 1
ATOM 682 C C . SER A 1 92 ? -8.849 -35.098 -34.164 1.00 44.97 92 SER A C 1
ATOM 684 O O . SER A 1 92 ? -8.025 -35.768 -34.777 1.00 44.97 92 SER A O 1
ATOM 686 N N . VAL A 1 93 ? -8.636 -34.691 -32.910 1.00 50.31 93 VAL A N 1
ATOM 687 C CA . VAL A 1 93 ? -7.409 -34.988 -32.138 1.00 50.31 93 VAL A CA 1
ATOM 688 C C . VAL A 1 93 ? -7.751 -35.909 -30.965 1.00 50.31 93 VAL A C 1
ATOM 690 O O . VAL A 1 93 ? -8.747 -35.681 -30.289 1.00 50.31 93 VAL A O 1
ATOM 693 N N . ILE A 1 94 ? -6.955 -36.948 -30.702 1.00 54.97 94 ILE A N 1
ATOM 694 C CA . ILE A 1 94 ? -7.042 -37.700 -29.438 1.00 54.97 94 ILE A CA 1
ATOM 695 C C . ILE A 1 94 ? -5.890 -37.222 -28.558 1.00 54.97 94 ILE A C 1
ATOM 697 O O . ILE A 1 94 ? -4.740 -37.563 -28.822 1.00 54.97 94 ILE A O 1
ATOM 701 N N . TYR A 1 95 ? -6.193 -36.426 -27.536 1.00 49.22 95 TYR A N 1
ATOM 702 C CA . TYR A 1 95 ? -5.197 -35.889 -26.613 1.00 49.22 95 TYR A CA 1
ATOM 703 C C . TYR A 1 95 ? -5.165 -36.743 -25.346 1.00 49.22 95 TYR A C 1
ATOM 705 O O . TYR A 1 95 ? -6.184 -36.883 -24.671 1.00 49.22 95 TYR A O 1
ATOM 713 N N . ALA A 1 96 ? -4.014 -37.331 -25.022 1.00 48.25 96 ALA A N 1
ATOM 714 C CA . ALA A 1 96 ? -3.847 -38.179 -23.846 1.00 48.25 96 ALA A CA 1
ATOM 715 C C . ALA A 1 96 ? -2.723 -37.639 -22.949 1.00 48.25 96 ALA A C 1
ATOM 717 O O . ALA A 1 96 ? -1.553 -37.811 -23.274 1.00 48.25 96 ALA A O 1
ATOM 718 N N . CYS A 1 97 ? -3.064 -37.003 -21.824 1.00 44.00 97 CYS A N 1
ATOM 719 C CA . CYS A 1 97 ? -2.086 -36.484 -20.853 1.00 44.00 97 CYS A CA 1
ATOM 720 C C . CYS A 1 97 ? -2.124 -37.342 -19.579 1.00 44.00 97 CYS A C 1
ATOM 722 O O . CYS A 1 97 ? -3.191 -37.545 -19.004 1.00 44.00 97 CYS A O 1
ATOM 724 N N . ASN A 1 98 ? -0.983 -37.888 -19.138 1.00 42.62 98 ASN A N 1
ATOM 725 C CA . ASN A 1 98 ? -0.889 -38.807 -17.985 1.00 42.62 98 ASN A CA 1
ATOM 726 C C . ASN A 1 98 ? -1.877 -39.995 -18.028 1.00 42.62 98 ASN A C 1
ATOM 728 O O . ASN A 1 98 ? -2.356 -40.474 -16.998 1.00 42.62 98 ASN A O 1
ATOM 732 N N . ALA A 1 99 ? -2.194 -40.470 -19.232 1.00 50.53 99 ALA A N 1
ATOM 733 C CA . ALA A 1 99 ? -3.191 -41.500 -19.492 1.00 50.53 99 ALA A CA 1
ATOM 734 C C . ALA A 1 99 ? -2.593 -42.673 -20.279 1.00 50.53 99 ALA A C 1
ATOM 736 O O . ALA A 1 99 ? -1.750 -42.471 -21.151 1.00 50.53 99 ALA A O 1
ATOM 737 N N . ASN A 1 100 ? -3.054 -43.903 -20.018 1.00 53.19 100 ASN A N 1
ATOM 738 C CA . ASN A 1 100 ? -2.731 -45.059 -20.862 1.00 53.19 100 ASN A CA 1
ATOM 739 C C . ASN A 1 100 ? -3.952 -45.471 -21.678 1.00 53.19 100 ASN A C 1
ATOM 741 O O . ASN A 1 100 ? -5.001 -45.763 -21.109 1.00 53.19 100 ASN A O 1
ATOM 745 N N . ILE A 1 101 ? -3.798 -45.578 -22.996 1.00 57.62 101 ILE A N 1
ATOM 746 C CA . ILE A 1 101 ? -4.829 -46.129 -23.878 1.00 57.62 101 ILE A CA 1
ATOM 747 C C . ILE A 1 101 ? -4.361 -47.499 -24.367 1.00 57.62 101 ILE A C 1
ATOM 749 O O . ILE A 1 101 ? -3.298 -47.609 -24.974 1.00 57.62 101 ILE A O 1
ATOM 753 N N . THR A 1 102 ? -5.153 -48.539 -24.115 1.00 61.22 102 THR A N 1
ATOM 754 C CA . THR A 1 102 ? -4.936 -49.896 -24.640 1.00 61.22 102 THR A CA 1
ATOM 755 C C . THR A 1 102 ? -6.025 -50.215 -25.655 1.00 61.22 102 THR A C 1
ATOM 757 O O . THR A 1 102 ? -7.201 -50.021 -25.367 1.00 61.22 102 THR A O 1
ATOM 760 N N . ILE A 1 103 ? -5.659 -50.706 -26.839 1.00 65.94 103 ILE A N 1
ATOM 761 C CA . ILE A 1 103 ? -6.617 -51.070 -27.892 1.00 65.94 103 ILE A CA 1
ATOM 762 C C . ILE A 1 103 ? -6.547 -52.576 -28.139 1.00 65.94 103 ILE A C 1
ATOM 764 O O . ILE A 1 103 ? -5.520 -53.079 -28.591 1.00 65.94 103 ILE A O 1
ATOM 768 N N . ASN A 1 104 ? -7.660 -53.269 -27.907 1.00 62.75 104 ASN A N 1
ATOM 769 C CA . ASN A 1 104 ? -7.829 -54.688 -28.204 1.00 62.75 104 ASN A CA 1
ATOM 770 C C . ASN A 1 104 ? -8.747 -54.832 -29.424 1.00 62.75 104 ASN A C 1
ATOM 772 O O . ASN A 1 104 ? -9.909 -54.432 -29.372 1.00 62.75 104 ASN A O 1
ATOM 776 N N . ALA A 1 105 ? -8.246 -55.392 -30.527 1.00 57.41 105 ALA A N 1
ATOM 777 C CA . ALA A 1 105 ? -9.002 -55.531 -31.774 1.00 57.41 105 ALA A CA 1
ATOM 778 C C . ALA A 1 105 ? -8.900 -56.948 -32.368 1.00 57.41 105 ALA A C 1
ATOM 780 O O . ALA A 1 105 ? -7.849 -57.583 -32.309 1.00 57.41 105 ALA A O 1
ATOM 781 N N . HIS A 1 106 ? -9.993 -57.423 -32.972 1.00 53.50 106 HIS A N 1
ATOM 782 C CA . HIS A 1 106 ? -10.080 -58.655 -33.768 1.00 53.50 106 HIS A CA 1
ATOM 783 C C . HIS A 1 106 ? -9.782 -58.414 -35.268 1.00 53.50 106 HIS A C 1
ATOM 785 O O . HIS A 1 106 ? -9.726 -57.272 -35.731 1.00 53.50 106 HIS A O 1
ATOM 791 N N . GLU A 1 107 ? -9.630 -59.481 -36.067 1.00 49.47 107 GLU A N 1
ATOM 792 C CA . GLU A 1 107 ? -9.435 -59.383 -37.526 1.00 49.47 107 GLU A CA 1
ATOM 793 C C . GLU A 1 107 ? -10.492 -58.479 -38.193 1.00 49.47 107 GLU A C 1
ATOM 795 O O . GLU A 1 107 ? -11.697 -58.681 -38.038 1.00 49.47 107 GLU A O 1
ATOM 800 N N . ASN A 1 108 ? -10.039 -57.502 -38.989 1.00 52.06 108 ASN A N 1
ATOM 801 C CA . ASN A 1 108 ? -10.861 -56.477 -39.662 1.00 52.06 108 ASN A CA 1
ATOM 802 C C . ASN A 1 108 ? -11.530 -55.431 -38.749 1.00 52.06 108 ASN A C 1
ATOM 804 O O . ASN A 1 108 ? -12.385 -54.685 -39.226 1.00 52.06 108 ASN A O 1
ATOM 808 N N . SER A 1 109 ? -11.136 -55.344 -37.479 1.00 50.38 109 SER A N 1
ATOM 809 C CA . SER A 1 109 ? -11.507 -54.255 -36.567 1.00 50.38 109 SER A CA 1
ATOM 810 C C . SER A 1 109 ? -10.277 -53.439 -36.163 1.00 50.38 109 SER A C 1
ATOM 812 O O . SER A 1 109 ? -9.149 -53.927 -36.253 1.00 50.38 109 SER A O 1
ATOM 814 N N . GLY A 1 110 ? -10.471 -52.183 -35.771 1.00 57.16 110 GLY A N 1
ATOM 815 C CA . GLY A 1 110 ? -9.376 -51.304 -35.356 1.00 57.16 110 GLY A CA 1
ATOM 816 C C . GLY A 1 110 ? -9.621 -49.832 -35.667 1.00 57.16 110 GLY A C 1
ATOM 817 O O . GLY A 1 110 ? -10.690 -49.434 -36.119 1.00 57.16 110 GLY A O 1
ATOM 818 N N . MET A 1 111 ? -8.616 -48.999 -35.427 1.00 57.38 111 MET A N 1
ATOM 819 C CA . MET A 1 111 ? -8.703 -47.561 -35.670 1.00 57.38 111 MET A CA 1
ATOM 820 C C . MET A 1 111 ? -8.150 -47.217 -37.059 1.00 57.38 111 MET A C 1
ATOM 822 O O . MET A 1 111 ? -7.052 -47.649 -37.415 1.00 57.38 111 MET A O 1
ATOM 826 N N . ARG A 1 112 ? -8.891 -46.434 -37.850 1.00 56.16 112 ARG A N 1
ATOM 827 C CA . ARG A 1 112 ? -8.395 -45.812 -39.085 1.00 56.16 112 ARG A CA 1
ATOM 828 C C . ARG A 1 112 ? -8.403 -44.304 -38.924 1.00 56.16 112 ARG A C 1
ATOM 830 O O . ARG A 1 112 ? -9.350 -43.732 -38.402 1.00 56.16 112 ARG A O 1
ATOM 837 N N . VAL A 1 113 ? -7.365 -43.652 -39.417 1.00 46.38 113 VAL A N 1
ATOM 838 C CA . VAL A 1 113 ? -7.272 -42.194 -39.374 1.00 46.38 113 VAL A CA 1
ATOM 839 C C . VAL A 1 113 ? -7.023 -41.672 -40.778 1.00 46.38 113 VAL A C 1
ATOM 841 O O . VAL A 1 113 ? -6.123 -42.149 -41.473 1.00 46.38 113 VAL A O 1
ATOM 844 N N . TYR A 1 114 ? -7.855 -40.724 -41.205 1.00 38.75 114 TYR A N 1
ATOM 845 C CA . TYR A 1 114 ? -7.811 -40.125 -42.534 1.00 38.75 114 TYR A CA 1
ATOM 846 C C . TYR A 1 114 ? -7.587 -38.610 -42.406 1.00 38.75 114 TYR A C 1
ATOM 848 O O . TYR A 1 114 ? -8.473 -37.892 -41.947 1.00 38.75 114 TYR A O 1
ATOM 856 N N . GLY A 1 115 ? -6.436 -38.103 -42.864 1.00 34.66 115 GLY A N 1
ATOM 857 C CA . GLY A 1 115 ? -6.212 -36.657 -42.996 1.00 34.66 115 GLY A CA 1
ATOM 858 C C . GLY A 1 115 ? -4.763 -36.215 -42.789 1.00 34.66 115 GLY A C 1
ATOM 859 O O . GLY A 1 115 ? -4.068 -36.728 -41.917 1.00 34.66 115 GLY A O 1
ATOM 860 N N . SER A 1 116 ? -4.343 -35.192 -43.544 1.00 30.17 116 SER A N 1
ATOM 861 C CA . SER A 1 116 ? -2.967 -34.669 -43.584 1.00 30.17 116 SER A CA 1
ATOM 862 C C . SER A 1 116 ? -2.492 -33.940 -42.315 1.00 30.17 116 SER A C 1
ATOM 864 O O . SER A 1 116 ? -1.313 -33.604 -42.251 1.00 30.17 116 SER A O 1
ATOM 866 N N . ASN A 1 117 ? -3.378 -33.721 -41.332 1.00 35.12 117 ASN A N 1
ATOM 867 C CA . ASN A 1 117 ? -3.144 -32.988 -40.076 1.00 35.12 117 ASN A CA 1
ATOM 868 C C . ASN A 1 117 ? -3.817 -33.703 -38.879 1.00 35.12 117 ASN A C 1
ATOM 870 O O . ASN A 1 117 ? -4.681 -33.118 -38.227 1.00 35.12 117 ASN A O 1
ATOM 874 N N . THR A 1 118 ? -3.508 -34.981 -38.644 1.00 33.00 118 THR A N 1
ATOM 875 C CA . THR A 1 118 ? -4.069 -35.734 -37.508 1.00 33.00 118 THR A CA 1
ATOM 876 C C . THR A 1 118 ? -2.941 -36.317 -36.664 1.00 33.00 118 THR A C 1
ATOM 878 O O . THR A 1 118 ? -2.222 -37.183 -37.165 1.00 33.00 118 THR A O 1
ATOM 881 N N . ASP A 1 119 ? -2.796 -35.857 -35.419 1.00 36.69 119 ASP A N 1
ATOM 882 C CA . ASP A 1 119 ? -1.792 -36.348 -34.468 1.00 36.69 119 ASP A CA 1
ATOM 883 C C . ASP A 1 119 ? -2.369 -37.481 -33.609 1.00 36.69 119 ASP A C 1
ATOM 885 O O . ASP A 1 119 ? -3.500 -37.414 -33.119 1.00 36.69 119 ASP A O 1
ATOM 889 N N . ILE A 1 120 ? -1.603 -38.567 -33.478 1.00 37.47 120 ILE A N 1
ATOM 890 C CA . ILE A 1 120 ? -1.981 -39.758 -32.714 1.00 37.47 120 ILE A CA 1
ATOM 891 C C . ILE A 1 120 ? -0.771 -40.210 -31.893 1.00 37.47 120 ILE A C 1
ATOM 893 O O . ILE A 1 120 ? 0.206 -40.708 -32.456 1.00 37.47 120 ILE A O 1
ATOM 897 N N . SER A 1 121 ? -0.887 -40.150 -30.569 1.00 36.12 121 SER A N 1
ATOM 898 C CA . SER A 1 121 ? 0.108 -40.687 -29.634 1.00 36.12 121 SER A CA 1
ATOM 899 C C . SER A 1 121 ? -0.408 -41.992 -29.019 1.00 36.12 121 SER A C 1
ATOM 901 O O . SER A 1 121 ? -1.249 -41.985 -28.124 1.00 36.12 121 SER A O 1
ATOM 903 N N . VAL A 1 122 ? 0.062 -43.145 -29.520 1.00 36.03 122 VAL A N 1
ATOM 904 C CA . VAL A 1 122 ? -0.250 -44.476 -28.953 1.00 36.03 122 VAL A CA 1
ATOM 905 C C . VAL A 1 122 ? 0.948 -44.963 -28.148 1.00 36.03 122 VAL A C 1
ATOM 907 O O . VAL A 1 122 ? 1.990 -45.291 -28.712 1.00 36.03 122 VAL A O 1
ATOM 910 N N . ILE A 1 123 ? 0.794 -45.029 -26.826 1.00 34.03 123 ILE A N 1
ATOM 911 C CA . ILE A 1 123 ? 1.906 -45.295 -25.900 1.00 34.03 123 ILE A CA 1
ATOM 912 C C . ILE A 1 123 ? 2.132 -46.808 -25.676 1.00 34.03 123 ILE A C 1
ATOM 914 O O . ILE A 1 123 ? 3.231 -47.209 -25.296 1.00 34.03 123 ILE A O 1
ATOM 918 N N . LYS A 1 124 ? 1.160 -47.692 -25.980 1.00 33.12 124 LYS A N 1
ATOM 919 C CA . LYS A 1 124 ? 1.362 -49.157 -25.939 1.00 33.12 124 LYS A CA 1
ATOM 920 C C . LYS A 1 124 ? 0.259 -49.944 -26.669 1.00 33.12 124 LYS A C 1
ATOM 922 O O . LYS A 1 124 ? -0.918 -49.690 -26.447 1.00 33.12 124 LYS A O 1
ATOM 927 N N . ALA A 1 125 ? 0.619 -50.947 -27.476 1.00 34.78 125 ALA A N 1
ATOM 928 C CA . ALA A 1 125 ? -0.324 -51.918 -28.048 1.00 34.78 125 ALA A CA 1
ATOM 929 C C . ALA A 1 125 ? 0.162 -53.351 -27.767 1.00 34.78 125 ALA A C 1
ATOM 931 O O . ALA A 1 125 ? 1.240 -53.734 -28.216 1.00 34.78 125 ALA A O 1
ATOM 932 N N . GLU A 1 126 ? -0.614 -54.147 -27.027 1.00 33.69 126 GLU A N 1
ATOM 933 C CA . GLU A 1 126 ? -0.331 -55.568 -26.780 1.00 33.69 126 GLU A CA 1
ATOM 934 C C . GLU A 1 126 ? -1.424 -56.419 -27.432 1.00 33.69 126 GLU A C 1
ATOM 936 O O . GLU A 1 126 ? -2.568 -56.426 -26.993 1.00 33.69 126 GLU A O 1
ATOM 941 N N . ASN A 1 127 ? -1.078 -57.158 -28.488 1.00 34.75 127 ASN A N 1
ATOM 942 C CA . ASN A 1 127 ? -2.002 -58.112 -29.090 1.00 34.75 127 ASN A CA 1
ATOM 943 C C . ASN A 1 127 ? -1.984 -59.409 -28.271 1.00 34.75 127 ASN A C 1
ATOM 945 O O . ASN A 1 127 ? -1.036 -60.191 -28.342 1.00 34.75 127 ASN A O 1
ATOM 949 N N . THR A 1 128 ? -3.030 -59.638 -27.482 1.00 34.94 128 THR A N 1
ATOM 950 C CA . THR A 1 128 ? -3.261 -60.918 -26.810 1.00 34.94 128 THR A CA 1
ATOM 951 C C . THR A 1 128 ? -4.571 -61.519 -27.301 1.00 34.94 128 THR A C 1
ATOM 953 O O . THR A 1 128 ? -5.593 -61.376 -26.648 1.00 34.94 128 THR A O 1
ATOM 956 N N . LEU A 1 129 ? -4.531 -62.188 -28.465 1.00 28.28 129 LEU A N 1
ATOM 957 C CA . LEU A 1 129 ? -5.170 -63.485 -28.782 1.00 28.28 129 LEU A CA 1
ATOM 958 C C . LEU A 1 129 ? -5.433 -63.638 -30.297 1.00 28.28 129 LEU A C 1
ATOM 960 O O . LEU A 1 129 ? -6.226 -62.906 -30.876 1.00 28.28 129 LEU A O 1
ATOM 964 N N . GLY A 1 130 ? -4.881 -64.706 -30.888 1.00 31.75 130 GLY A N 1
ATOM 965 C CA . GLY A 1 130 ? -5.328 -65.275 -32.169 1.00 31.75 130 GLY A CA 1
ATOM 966 C C . GLY A 1 130 ? -4.489 -64.891 -33.390 1.00 31.75 130 GLY A C 1
ATOM 967 O O . GLY A 1 130 ? -4.116 -63.740 -33.571 1.00 31.75 130 GLY A O 1
ATOM 968 N N . GLU A 1 131 ? -4.192 -65.885 -34.232 1.00 29.73 131 GLU A N 1
ATOM 969 C CA . GLU A 1 131 ? -3.571 -65.707 -35.550 1.00 29.73 131 GLU A CA 1
ATOM 970 C C . GLU A 1 131 ? -4.464 -64.800 -36.415 1.00 29.73 131 GLU A C 1
ATOM 972 O O . GLU A 1 131 ? -5.476 -65.262 -36.934 1.00 29.73 131 GLU A O 1
ATOM 977 N N . GLY A 1 132 ? -4.123 -63.514 -36.537 1.00 33.44 132 GLY A N 1
ATOM 978 C CA . GLY A 1 132 ? -4.859 -62.561 -37.366 1.00 33.44 132 GLY A CA 1
ATOM 979 C C . GLY A 1 132 ? -4.065 -61.293 -37.685 1.00 33.44 132 GLY A C 1
ATOM 980 O O . GLY A 1 132 ? -3.265 -60.823 -36.875 1.00 33.44 132 GLY A O 1
ATOM 981 N N . GLU A 1 133 ? -4.252 -60.755 -38.894 1.00 33.91 133 GLU A N 1
ATOM 982 C CA . GLU A 1 133 ? -3.565 -59.550 -39.385 1.00 33.91 133 GLU A CA 1
ATOM 983 C C . GLU A 1 133 ? -4.099 -58.275 -38.700 1.00 33.91 133 GLU A C 1
ATOM 985 O O . GLU A 1 133 ? -5.259 -57.896 -38.876 1.00 33.91 133 GLU A O 1
ATOM 990 N N . PHE A 1 134 ? -3.233 -57.558 -37.976 1.00 32.47 134 PHE A N 1
ATOM 991 C CA . PHE A 1 134 ? -3.480 -56.170 -37.574 1.00 32.47 134 PHE A CA 1
ATOM 992 C C . PHE A 1 134 ? -3.154 -55.238 -38.750 1.00 32.47 134 PHE A C 1
ATOM 994 O O . PHE A 1 134 ? -2.001 -55.142 -39.172 1.00 32.47 134 PHE A O 1
ATOM 1001 N N . ASN A 1 135 ? -4.165 -54.551 -39.287 1.00 34.06 135 ASN A N 1
ATOM 1002 C CA . ASN A 1 135 ? -4.019 -53.634 -40.419 1.00 34.06 135 ASN A CA 1
ATOM 1003 C C . ASN A 1 135 ? -4.158 -52.176 -39.960 1.00 34.06 135 ASN A C 1
ATOM 1005 O O . ASN A 1 135 ? -5.257 -51.622 -39.972 1.00 34.06 135 ASN A O 1
ATOM 1009 N N . LEU A 1 136 ? -3.042 -51.522 -39.627 1.00 36.59 136 LEU A N 1
ATOM 1010 C CA . LEU A 1 136 ? -2.998 -50.061 -39.539 1.00 36.59 136 LEU A CA 1
ATOM 1011 C C . LEU A 1 136 ? -2.819 -49.498 -40.957 1.00 36.59 136 LEU A C 1
ATOM 1013 O O . LEU A 1 136 ? -1.716 -49.480 -41.500 1.00 36.59 136 LEU A O 1
ATOM 1017 N N . THR A 1 137 ? -3.917 -49.084 -41.593 1.00 33.28 137 THR A N 1
ATOM 1018 C CA . THR A 1 137 ? -3.857 -48.392 -42.892 1.00 33.28 137 THR A CA 1
ATOM 1019 C C . THR A 1 137 ? -3.787 -46.896 -42.646 1.00 33.28 137 THR A C 1
ATOM 1021 O O . THR A 1 137 ? -4.727 -46.310 -42.115 1.00 33.28 137 THR A O 1
ATOM 1024 N N . VAL A 1 138 ? -2.675 -46.290 -43.045 1.00 33.25 138 VAL A N 1
ATOM 1025 C CA . VAL A 1 138 ? -2.356 -44.892 -42.771 1.00 33.25 138 VAL A CA 1
ATOM 1026 C C . VAL A 1 138 ? -2.203 -44.161 -44.101 1.00 33.25 138 VAL A C 1
ATOM 1028 O O . VAL A 1 138 ? -1.259 -44.422 -44.845 1.00 33.25 138 VAL A O 1
ATOM 1031 N N . ASN A 1 139 ? -3.150 -43.285 -44.439 1.00 26.42 139 ASN A N 1
ATOM 1032 C CA . ASN A 1 139 ? -3.1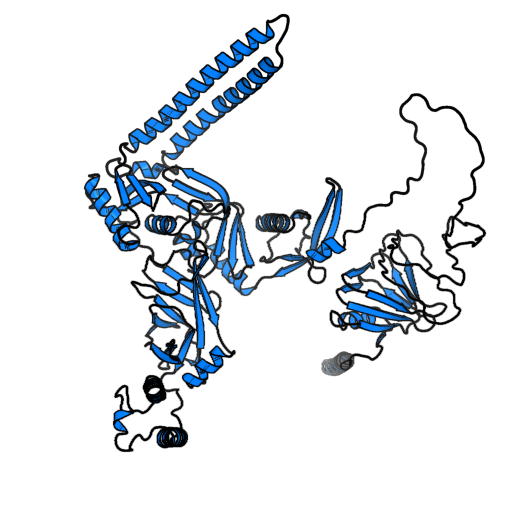48 -42.554 -45.708 1.00 26.42 139 ASN A CA 1
ATOM 1033 C C . ASN A 1 139 ? -2.922 -41.060 -45.463 1.00 26.42 139 ASN A C 1
ATOM 1035 O O . ASN A 1 139 ? -3.864 -40.348 -45.131 1.00 26.42 139 ASN A O 1
ATOM 1039 N N . GLY A 1 140 ? -1.684 -40.609 -45.693 1.00 30.44 140 GLY A N 1
ATOM 1040 C CA . GLY A 1 140 ? -1.294 -39.197 -45.704 1.00 30.44 140 GLY A CA 1
ATOM 1041 C C . GLY A 1 140 ? -1.368 -38.514 -44.336 1.00 30.44 140 GLY A C 1
ATOM 1042 O O . GLY A 1 140 ? -2.422 -38.025 -43.961 1.00 30.44 140 GLY A O 1
ATOM 1043 N N . GLY A 1 141 ? -0.227 -38.420 -43.647 1.00 29.42 141 GLY A N 1
ATOM 1044 C CA . GLY A 1 141 ? -0.029 -37.701 -42.380 1.00 29.42 141 GLY A CA 1
ATOM 1045 C C . GLY A 1 141 ? 1.408 -37.876 -41.859 1.00 29.42 141 GLY A C 1
ATOM 1046 O O . GLY A 1 141 ? 2.195 -38.606 -42.469 1.00 29.42 141 GLY A O 1
ATOM 1047 N N . LYS A 1 142 ? 1.773 -37.183 -40.771 1.00 29.19 142 LYS A N 1
ATOM 1048 C CA . LYS A 1 142 ? 3.049 -37.340 -40.035 1.00 29.19 142 LYS A CA 1
ATOM 1049 C C . LYS A 1 142 ? 2.819 -38.225 -38.801 1.00 29.19 142 LYS A C 1
ATOM 1051 O O . LYS A 1 142 ? 1.734 -38.172 -38.242 1.00 29.19 142 LYS A O 1
ATOM 1056 N N . TYR A 1 143 ? 3.808 -39.028 -38.389 1.00 36.94 143 TYR A N 1
ATOM 1057 C CA . TYR A 1 143 ? 3.657 -40.000 -37.290 1.00 36.94 143 TYR A CA 1
ATOM 1058 C C . TYR A 1 143 ? 4.930 -40.125 -36.442 1.00 36.94 143 TYR A C 1
ATOM 1060 O O . TYR A 1 143 ? 6.035 -40.092 -36.989 1.00 36.94 143 TYR A O 1
ATOM 1068 N N . HIS A 1 144 ? 4.762 -40.346 -35.134 1.00 33.31 144 HIS A N 1
ATOM 1069 C CA . HIS A 1 144 ? 5.826 -40.566 -34.148 1.00 33.31 144 HIS A CA 1
ATOM 1070 C C . HIS A 1 144 ? 5.649 -41.939 -33.469 1.00 33.31 144 HIS A C 1
ATOM 1072 O O . HIS A 1 144 ? 4.543 -42.306 -33.084 1.00 33.31 144 HIS A O 1
ATOM 1078 N N . PHE A 1 145 ? 6.734 -42.707 -33.310 1.00 31.59 145 PHE A N 1
ATOM 1079 C CA . PHE A 1 145 ? 6.767 -43.934 -32.500 1.00 31.59 145 PHE A CA 1
ATOM 1080 C C . PHE A 1 145 ? 7.842 -43.765 -31.425 1.00 31.59 145 PHE A C 1
ATOM 1082 O O . PHE A 1 145 ? 9.007 -43.549 -31.761 1.00 31.59 145 PHE A O 1
ATOM 1089 N N . TYR A 1 146 ? 7.462 -43.845 -30.150 1.00 29.59 146 TYR A N 1
ATOM 1090 C CA . TYR A 1 146 ? 8.392 -43.666 -29.035 1.00 29.59 146 TYR A CA 1
ATOM 1091 C C . TYR A 1 146 ? 9.098 -44.979 -28.673 1.00 29.59 146 TYR A C 1
ATOM 1093 O O . TYR A 1 146 ? 8.511 -46.063 -28.667 1.00 29.59 146 TYR A O 1
ATOM 1101 N N . GLU A 1 147 ? 10.393 -44.874 -28.393 1.00 28.95 147 GLU A N 1
ATOM 1102 C CA . GLU A 1 147 ? 11.284 -45.993 -28.108 1.00 28.95 147 GLU A CA 1
ATOM 1103 C C . GLU A 1 147 ? 11.064 -46.499 -26.671 1.00 28.95 147 GLU A C 1
ATOM 1105 O O . GLU A 1 147 ? 11.389 -45.828 -25.693 1.00 28.95 147 GLU A O 1
ATOM 1110 N N . GLY A 1 148 ? 10.495 -47.699 -26.532 1.00 27.30 148 GLY A N 1
ATOM 1111 C CA . GLY A 1 148 ? 10.208 -48.288 -25.225 1.00 27.30 148 GLY A CA 1
ATOM 1112 C C . GLY A 1 148 ? 9.812 -49.762 -25.291 1.00 27.30 148 GLY A C 1
ATOM 1113 O O . GLY A 1 148 ? 8.643 -50.092 -25.152 1.00 27.30 148 GLY A O 1
ATOM 1114 N N . LYS A 1 149 ? 10.821 -50.639 -25.413 1.00 24.25 149 LYS A N 1
ATOM 1115 C CA . LYS A 1 149 ? 10.787 -52.122 -25.369 1.00 24.25 149 LYS A CA 1
ATOM 1116 C C . LYS A 1 149 ? 10.216 -52.849 -26.602 1.00 24.25 149 LYS A C 1
ATOM 1118 O O . LYS A 1 149 ? 9.027 -52.844 -26.872 1.00 24.25 149 LYS A O 1
ATOM 1123 N N . VAL A 1 150 ? 11.145 -53.544 -27.271 1.00 26.64 150 VAL A N 1
ATOM 1124 C CA . VAL A 1 150 ? 11.032 -54.714 -28.166 1.00 26.64 150 VAL A CA 1
ATOM 1125 C C . VAL A 1 150 ? 9.602 -55.156 -28.510 1.00 26.64 150 VAL A C 1
ATOM 1127 O O . VAL A 1 150 ? 8.932 -55.801 -27.708 1.00 26.64 150 VAL A O 1
ATOM 1130 N N . PHE A 1 151 ? 9.199 -54.915 -29.759 1.00 27.38 151 PHE A N 1
ATOM 1131 C CA . PHE A 1 151 ? 8.122 -55.666 -30.400 1.00 27.38 151 PHE A CA 1
ATOM 1132 C C . PHE A 1 151 ? 8.611 -57.098 -30.670 1.00 27.38 151 PHE A C 1
ATOM 1134 O O . PHE A 1 151 ? 9.556 -57.288 -31.437 1.00 27.38 151 PHE A O 1
ATOM 1141 N N . ASP A 1 152 ? 7.986 -58.107 -30.063 1.00 28.86 152 ASP A N 1
ATOM 1142 C CA . ASP A 1 152 ? 8.171 -59.504 -30.469 1.00 28.86 152 ASP A CA 1
ATOM 1143 C C . ASP A 1 152 ? 7.191 -59.809 -31.614 1.00 28.86 152 ASP A C 1
ATOM 1145 O O . ASP A 1 152 ? 5.978 -59.883 -31.414 1.00 28.86 152 ASP A O 1
ATOM 1149 N N . ILE A 1 153 ? 7.704 -59.891 -32.844 1.00 30.08 153 ILE A N 1
ATOM 1150 C CA . ILE A 1 153 ? 6.902 -60.051 -34.065 1.00 30.08 153 ILE A CA 1
ATOM 1151 C C . ILE A 1 153 ? 7.141 -61.460 -34.611 1.00 30.08 153 ILE A C 1
ATOM 1153 O O . ILE A 1 153 ? 8.138 -61.711 -35.288 1.00 30.08 153 ILE A O 1
ATOM 1157 N N . SER A 1 154 ? 6.221 -62.390 -34.343 1.00 26.86 154 SER A N 1
ATOM 1158 C CA . SER A 1 154 ? 6.296 -63.775 -34.842 1.00 26.86 154 SER A CA 1
ATOM 1159 C C . SER A 1 154 ? 5.493 -64.043 -36.126 1.00 26.86 154 SER A C 1
ATOM 1161 O O . SER A 1 154 ? 5.550 -65.149 -36.663 1.00 26.86 154 SER A O 1
ATOM 1163 N N . SER A 1 155 ? 4.824 -63.044 -36.709 1.00 29.00 155 SER A N 1
ATOM 1164 C CA . SER A 1 155 ? 4.152 -63.188 -38.010 1.00 29.00 155 SER A CA 1
ATOM 1165 C C . SER A 1 155 ? 4.014 -61.847 -38.735 1.00 29.00 155 SER A C 1
ATOM 1167 O O . SER A 1 155 ? 3.730 -60.826 -38.119 1.00 29.00 155 SER A O 1
ATOM 1169 N N . GLY A 1 156 ? 4.283 -61.861 -40.045 1.00 29.41 156 GLY A N 1
ATOM 1170 C CA . GLY A 1 156 ? 4.595 -60.684 -40.859 1.00 29.41 156 GLY A CA 1
ATOM 1171 C C . GLY A 1 156 ? 3.514 -59.603 -40.935 1.00 29.41 156 GLY A C 1
ATOM 1172 O O . GLY A 1 156 ? 2.339 -59.886 -41.130 1.00 29.41 156 GLY A O 1
ATOM 1173 N N . VAL A 1 157 ? 3.964 -58.349 -40.873 1.00 30.48 157 VAL A N 1
ATOM 1174 C CA . VAL A 1 157 ? 3.169 -57.143 -41.142 1.00 30.48 157 VAL A CA 1
ATOM 1175 C C . VAL A 1 157 ? 3.399 -56.698 -42.589 1.00 30.48 157 VAL A C 1
ATOM 1177 O O . VAL A 1 157 ? 4.539 -56.642 -43.055 1.00 30.48 157 VAL A O 1
ATOM 1180 N N . ARG A 1 158 ? 2.327 -56.338 -43.305 1.00 28.84 158 ARG A N 1
ATOM 1181 C CA . ARG A 1 158 ? 2.392 -55.583 -44.567 1.00 28.84 158 ARG A CA 1
ATOM 1182 C C . ARG A 1 158 ? 2.047 -54.119 -44.299 1.00 28.84 158 ARG A C 1
ATOM 1184 O O . ARG A 1 158 ? 0.884 -53.788 -44.119 1.00 28.84 158 ARG A O 1
ATOM 1191 N N . ALA A 1 159 ? 3.041 -53.237 -44.352 1.00 29.72 159 ALA A N 1
ATOM 1192 C CA . ALA A 1 159 ? 2.799 -51.804 -44.496 1.00 29.72 159 ALA A CA 1
ATOM 1193 C C . ALA A 1 159 ? 2.688 -51.473 -45.993 1.00 29.72 159 ALA A C 1
ATOM 1195 O O . ALA A 1 159 ? 3.642 -51.670 -46.747 1.00 29.72 159 ALA A O 1
ATOM 1196 N N . VAL A 1 160 ? 1.523 -51.004 -46.443 1.00 27.14 160 VAL A N 1
ATOM 1197 C CA . VAL A 1 160 ? 1.334 -50.495 -47.809 1.00 27.14 160 VAL A CA 1
ATOM 1198 C C . VAL A 1 160 ? 1.361 -48.971 -47.750 1.00 27.14 160 VAL A C 1
ATOM 1200 O O . VAL A 1 160 ? 0.357 -48.341 -47.440 1.00 27.14 160 VAL A O 1
ATOM 1203 N N . LEU A 1 161 ? 2.521 -48.383 -48.042 1.00 27.50 161 LEU A N 1
ATOM 1204 C CA . LEU A 1 161 ? 2.654 -46.957 -48.342 1.00 27.50 161 LEU A CA 1
ATOM 1205 C C . LEU A 1 161 ? 2.428 -46.779 -49.844 1.00 27.50 161 LEU A C 1
ATOM 1207 O O . LEU A 1 161 ? 3.204 -47.290 -50.657 1.00 27.50 161 LEU A O 1
ATOM 1211 N N . ASN A 1 162 ? 1.374 -46.065 -50.232 1.00 28.55 162 ASN A N 1
ATOM 1212 C CA . ASN A 1 162 ? 1.175 -45.674 -51.626 1.00 28.55 162 ASN A CA 1
ATOM 1213 C C . ASN A 1 162 ? 2.185 -44.578 -52.003 1.00 28.55 162 ASN A C 1
ATOM 1215 O O . ASN A 1 162 ? 1.853 -43.404 -51.966 1.00 28.55 162 ASN A O 1
ATOM 1219 N N . GLU A 1 163 ? 3.420 -45.005 -52.291 1.00 29.08 163 GLU A N 1
ATOM 1220 C CA . GLU A 1 163 ? 4.332 -44.510 -53.345 1.00 29.08 163 GLU A CA 1
ATOM 1221 C C . GLU A 1 163 ? 5.727 -45.173 -53.298 1.00 29.08 163 GLU A C 1
ATOM 1223 O O . GLU A 1 163 ? 6.536 -44.963 -54.199 1.00 29.08 163 GLU A O 1
ATOM 1228 N N . VAL A 1 164 ? 6.005 -46.077 -52.347 1.00 27.34 164 VAL A N 1
ATOM 1229 C CA . VAL A 1 164 ? 7.239 -46.884 -52.350 1.00 27.34 164 VAL A CA 1
ATOM 1230 C C . VAL A 1 164 ? 6.928 -48.338 -52.001 1.00 27.34 164 VAL A C 1
ATOM 1232 O O . VAL A 1 164 ? 6.587 -48.667 -50.869 1.00 27.34 164 VAL A O 1
ATOM 1235 N N . VAL A 1 165 ? 7.089 -49.236 -52.977 1.00 26.11 165 VAL A N 1
ATOM 1236 C CA . VAL A 1 165 ? 7.073 -50.684 -52.732 1.00 26.11 165 VAL A CA 1
ATOM 1237 C C . VAL A 1 165 ? 8.501 -51.141 -52.429 1.00 26.11 165 VAL A C 1
ATOM 1239 O O . VAL A 1 165 ? 9.297 -51.360 -53.341 1.00 26.11 165 VAL A O 1
ATOM 1242 N N . CYS A 1 166 ? 8.838 -51.299 -51.149 1.00 27.09 166 CYS A N 1
ATOM 1243 C CA . CYS A 1 166 ? 10.081 -51.952 -50.740 1.00 27.09 166 CYS A CA 1
ATOM 1244 C C . CYS A 1 166 ? 9.903 -53.478 -50.775 1.00 27.09 166 CYS A C 1
ATOM 1246 O O . CYS A 1 166 ? 9.214 -54.049 -49.935 1.00 27.09 166 CYS A O 1
ATOM 1248 N N . PHE A 1 167 ? 10.552 -54.154 -51.726 1.00 27.69 167 PHE A N 1
ATOM 1249 C CA . PHE A 1 167 ? 10.772 -55.601 -51.659 1.00 27.69 167 PHE A CA 1
ATOM 1250 C C . PHE A 1 167 ? 12.169 -55.861 -51.089 1.00 27.69 167 PHE A C 1
ATOM 1252 O O . PHE A 1 167 ? 13.168 -55.596 -51.755 1.00 27.69 167 PHE A O 1
ATOM 1259 N N . GLY A 1 168 ? 12.247 -56.399 -49.873 1.00 29.38 168 GLY A N 1
ATOM 1260 C CA . GLY A 1 168 ? 13.495 -56.861 -49.268 1.00 29.38 168 GLY A CA 1
ATOM 1261 C C . GLY A 1 168 ? 13.263 -58.155 -48.497 1.00 29.38 168 GLY A C 1
ATOM 1262 O O . GLY A 1 168 ? 12.306 -58.254 -47.734 1.00 29.38 168 GLY A O 1
ATOM 1263 N N . ALA A 1 169 ? 14.105 -59.160 -48.733 1.00 28.45 169 ALA A N 1
ATOM 1264 C CA . ALA A 1 169 ? 14.091 -60.404 -47.972 1.00 28.45 169 ALA A CA 1
ATOM 1265 C C . ALA A 1 169 ? 14.674 -60.164 -46.571 1.00 28.45 169 ALA A C 1
ATOM 1267 O O . ALA A 1 169 ? 15.724 -59.538 -46.437 1.00 28.45 169 ALA A O 1
ATOM 1268 N N . VAL A 1 170 ? 13.993 -60.674 -45.546 1.00 32.78 170 VAL A N 1
ATOM 1269 C CA . VAL A 1 170 ? 14.454 -60.660 -44.155 1.00 32.78 170 VAL A CA 1
ATOM 1270 C C . VAL A 1 170 ? 15.232 -61.952 -43.912 1.00 32.78 170 VAL A C 1
ATOM 1272 O O . VAL A 1 170 ? 14.646 -63.032 -43.944 1.00 32.78 170 VAL A O 1
ATOM 1275 N N . GLU A 1 171 ? 16.539 -61.862 -43.675 1.00 30.86 171 GLU A N 1
ATOM 1276 C CA . GLU A 1 171 ? 17.303 -62.966 -43.085 1.00 30.86 171 GLU A CA 1
ATOM 1277 C C . GLU A 1 171 ? 17.564 -62.651 -41.614 1.00 30.86 171 GLU A C 1
ATOM 1279 O O . GLU A 1 171 ? 18.175 -61.640 -41.276 1.00 30.86 171 GLU A O 1
ATOM 1284 N N . SER A 1 172 ? 17.077 -63.521 -40.730 1.00 30.53 172 SER A N 1
ATOM 1285 C CA . SER A 1 172 ? 17.316 -63.426 -39.295 1.00 30.53 172 SER A CA 1
ATOM 1286 C C . SER A 1 172 ? 18.498 -64.310 -38.901 1.00 30.53 172 SER A C 1
ATOM 1288 O O . SER A 1 172 ? 18.413 -65.539 -38.973 1.00 30.53 172 SER A O 1
ATOM 1290 N N . SER A 1 173 ? 19.566 -63.712 -38.384 1.00 27.70 173 SER A N 1
ATOM 1291 C CA . SER A 1 173 ? 20.501 -64.429 -37.518 1.00 27.70 173 SER A CA 1
ATOM 1292 C C . SER A 1 173 ? 21.031 -63.497 -36.434 1.00 27.70 173 SER A C 1
ATOM 1294 O O . SER A 1 173 ? 21.775 -62.572 -36.736 1.00 27.70 173 SER A O 1
ATOM 1296 N N . GLY A 1 174 ? 20.685 -63.773 -35.174 1.00 35.94 174 GLY A N 1
ATOM 1297 C CA . GLY A 1 174 ? 21.409 -63.227 -34.022 1.00 35.94 174 GLY A CA 1
ATOM 1298 C C . GLY A 1 174 ? 20.925 -61.903 -33.424 1.00 35.94 174 GLY A C 1
ATOM 1299 O O . GLY A 1 174 ? 21.741 -61.209 -32.836 1.00 35.94 174 GLY A O 1
ATOM 1300 N N . GLY A 1 175 ? 19.631 -61.573 -33.496 1.00 34.38 175 GLY A N 1
ATOM 1301 C CA . GLY A 1 175 ? 19.042 -60.527 -32.642 1.00 34.38 175 GLY A CA 1
ATOM 1302 C C . GLY A 1 175 ? 19.206 -59.074 -33.107 1.00 34.38 175 GLY A C 1
ATOM 1303 O O . GLY A 1 175 ? 18.737 -58.183 -32.411 1.00 34.38 175 GLY A O 1
ATOM 1304 N N . GLU A 1 176 ? 19.775 -58.828 -34.287 1.00 26.16 176 GLU A N 1
ATOM 1305 C CA . GLU A 1 176 ? 19.693 -57.534 -34.978 1.00 26.16 176 GLU A CA 1
ATOM 1306 C C . GLU A 1 176 ? 18.996 -57.706 -36.333 1.00 26.16 176 GLU A C 1
ATOM 1308 O O . GLU A 1 176 ? 19.332 -58.602 -37.111 1.00 26.16 176 GLU A O 1
ATOM 1313 N N . ILE A 1 177 ? 18.020 -56.841 -36.623 1.00 32.19 177 ILE A N 1
ATOM 1314 C CA . ILE A 1 177 ? 17.409 -56.720 -37.951 1.00 32.19 177 ILE A CA 1
ATOM 1315 C C . ILE A 1 177 ? 18.128 -55.583 -38.678 1.00 32.19 177 ILE A C 1
ATOM 1317 O O . ILE A 1 177 ? 17.952 -54.415 -38.344 1.00 32.19 177 ILE A O 1
ATOM 1321 N N . THR A 1 178 ? 18.928 -55.904 -39.695 1.00 29.86 178 THR A N 1
ATOM 1322 C CA . THR A 1 178 ? 19.496 -54.895 -40.599 1.00 29.86 178 THR A CA 1
ATOM 1323 C C . THR A 1 178 ? 18.556 -54.673 -41.782 1.00 29.86 178 THR A C 1
ATOM 1325 O O . THR A 1 178 ? 18.425 -55.539 -42.648 1.00 29.86 178 THR A O 1
ATOM 1328 N N . ILE A 1 179 ? 17.931 -53.497 -41.872 1.00 30.78 179 ILE A N 1
ATOM 1329 C CA . ILE A 1 179 ? 17.185 -53.092 -43.072 1.00 30.78 179 ILE A CA 1
ATOM 1330 C C . ILE A 1 179 ? 18.190 -52.547 -44.091 1.00 30.78 179 ILE A C 1
ATOM 1332 O O . ILE A 1 179 ? 18.702 -51.438 -43.962 1.00 30.78 179 ILE A O 1
ATOM 1336 N N . SER A 1 180 ? 18.506 -53.348 -45.107 1.00 30.25 180 SER A N 1
ATOM 1337 C CA . SER A 1 180 ? 19.393 -52.940 -46.199 1.00 30.25 180 SER A CA 1
ATOM 1338 C C . SER A 1 180 ? 18.577 -52.303 -47.325 1.00 30.25 180 SER A C 1
ATOM 1340 O O . SER A 1 180 ? 17.968 -53.014 -48.124 1.00 30.25 180 SER A O 1
ATOM 1342 N N . CYS A 1 181 ? 18.577 -50.974 -47.431 1.00 28.97 181 CYS A N 1
ATOM 1343 C CA . CYS A 1 181 ? 18.089 -50.302 -48.637 1.00 28.97 181 CYS A CA 1
ATOM 1344 C C . CYS A 1 181 ? 19.051 -50.599 -49.801 1.00 28.97 181 CYS A C 1
ATOM 1346 O O . CYS A 1 181 ? 20.266 -50.426 -49.687 1.00 28.97 181 CYS A O 1
ATOM 1348 N N . GLY A 1 182 ? 18.514 -51.105 -50.914 1.00 27.19 182 GLY A N 1
ATOM 1349 C CA . GLY A 1 182 ? 19.296 -51.553 -52.065 1.00 27.19 182 GLY A CA 1
ATOM 1350 C C . GLY A 1 182 ? 20.249 -50.484 -52.612 1.00 27.19 182 GLY A C 1
ATOM 1351 O O . GLY A 1 182 ? 19.874 -49.333 -52.813 1.00 27.19 182 GLY A O 1
ATOM 1352 N N . ARG A 1 183 ? 21.489 -50.905 -52.889 1.00 27.16 183 ARG A N 1
ATOM 1353 C CA . ARG A 1 183 ? 22.535 -50.161 -53.609 1.00 27.16 183 ARG A CA 1
ATOM 1354 C C . ARG A 1 183 ? 21.979 -49.398 -54.822 1.00 27.16 183 ARG A C 1
ATOM 1356 O O . ARG A 1 183 ? 21.625 -50.023 -55.822 1.00 27.16 183 ARG A O 1
ATOM 1363 N N . PHE A 1 184 ? 22.092 -48.070 -54.820 1.00 30.48 184 PHE A N 1
ATOM 1364 C CA . PHE A 1 184 ? 22.268 -47.331 -56.069 1.00 30.48 184 PHE A CA 1
ATOM 1365 C C . PHE A 1 184 ? 23.694 -47.583 -56.564 1.00 30.48 184 PHE A C 1
ATOM 1367 O O . PHE A 1 184 ? 24.676 -47.157 -55.960 1.00 30.48 184 PHE A O 1
ATOM 1374 N N . THR A 1 185 ? 23.816 -48.336 -57.653 1.00 31.73 185 THR A N 1
ATOM 1375 C CA . THR A 1 185 ? 25.062 -48.407 -58.418 1.00 31.73 185 THR A CA 1
ATOM 1376 C C . THR A 1 185 ? 25.011 -47.314 -59.474 1.00 31.73 185 THR A C 1
ATOM 1378 O O . THR A 1 185 ? 24.138 -47.346 -60.334 1.00 31.73 185 THR A O 1
ATOM 1381 N N . ASN A 1 186 ? 25.882 -46.311 -59.337 1.00 30.38 186 ASN A N 1
ATOM 1382 C CA . ASN A 1 186 ? 26.699 -45.723 -60.406 1.00 30.38 186 ASN A CA 1
ATOM 1383 C C . ASN A 1 186 ? 27.523 -44.550 -59.844 1.00 30.38 186 ASN A C 1
ATOM 1385 O O . ASN A 1 186 ? 27.065 -43.420 -59.744 1.00 30.38 186 ASN A O 1
ATOM 1389 N N . ASP A 1 187 ? 28.733 -44.894 -59.411 1.00 34.09 187 ASP A N 1
ATOM 1390 C CA . ASP A 1 187 ? 30.008 -44.258 -59.761 1.00 34.09 187 ASP A CA 1
ATOM 1391 C C . ASP A 1 187 ? 29.985 -42.795 -60.267 1.00 34.09 187 ASP A C 1
ATOM 1393 O O . ASP A 1 187 ? 29.735 -42.547 -61.445 1.00 34.09 187 ASP A O 1
ATOM 1397 N N . VAL A 1 188 ? 30.359 -41.840 -59.402 1.00 27.31 188 VAL A N 1
ATOM 1398 C CA . VAL A 1 188 ? 31.094 -40.621 -59.799 1.00 27.31 188 VAL A CA 1
ATOM 1399 C C . VAL A 1 188 ? 32.100 -40.270 -58.700 1.00 27.31 188 VAL A C 1
ATOM 1401 O O . VAL A 1 188 ? 31.856 -39.461 -57.806 1.00 27.31 188 VAL A O 1
ATOM 1404 N N . SER A 1 189 ? 33.273 -40.889 -58.769 1.00 31.27 189 SER A N 1
ATOM 1405 C CA . SER A 1 189 ? 34.489 -40.329 -58.185 1.00 31.27 189 SER A CA 1
ATOM 1406 C C . SER A 1 189 ? 34.926 -39.068 -58.950 1.00 31.27 189 SER A C 1
ATOM 1408 O O . SER A 1 189 ? 34.958 -39.089 -60.179 1.00 31.27 189 SER A O 1
ATOM 1410 N N . ALA A 1 190 ? 35.368 -38.050 -58.198 1.00 34.25 190 ALA A N 1
ATOM 1411 C CA . ALA A 1 190 ? 36.096 -36.834 -58.604 1.00 34.25 190 ALA A CA 1
ATOM 1412 C C . ALA A 1 190 ? 35.273 -35.576 -58.958 1.00 34.25 190 ALA A C 1
ATOM 1414 O O . ALA A 1 190 ? 35.009 -35.324 -60.125 1.00 34.25 190 ALA A O 1
ATOM 1415 N N . TYR A 1 191 ? 34.999 -34.724 -57.955 1.00 28.34 191 TYR A N 1
ATOM 1416 C CA . TYR A 1 191 ? 35.325 -33.279 -57.954 1.00 28.34 191 TYR A CA 1
ATOM 1417 C C . TYR A 1 191 ? 34.898 -32.639 -56.615 1.00 28.34 191 TYR A C 1
ATOM 1419 O O . TYR A 1 191 ? 33.812 -32.088 -56.481 1.00 28.34 191 TYR A O 1
ATOM 1427 N N . ALA A 1 192 ? 35.749 -32.723 -55.592 1.00 31.31 192 ALA A N 1
ATOM 1428 C CA . ALA A 1 192 ? 35.553 -32.015 -54.326 1.00 31.31 192 ALA A CA 1
ATOM 1429 C C . ALA A 1 192 ? 36.789 -31.162 -54.032 1.00 31.31 192 ALA A C 1
ATOM 1431 O O . ALA A 1 192 ? 37.674 -31.556 -53.279 1.00 31.31 192 ALA A O 1
ATOM 1432 N N . ALA A 1 193 ? 36.866 -30.003 -54.684 1.00 31.81 193 ALA A N 1
ATOM 1433 C CA . ALA A 1 193 ? 37.695 -28.888 -54.249 1.00 31.81 193 ALA A CA 1
ATOM 1434 C C . ALA A 1 193 ? 37.164 -27.591 -54.877 1.00 31.81 193 ALA A C 1
ATOM 1436 O O . ALA A 1 193 ? 37.186 -27.435 -56.092 1.00 31.81 193 ALA A O 1
ATOM 1437 N N . GLN A 1 194 ? 36.738 -26.666 -54.012 1.00 30.11 194 GLN A N 1
ATOM 1438 C CA . GLN A 1 194 ? 36.538 -25.236 -54.285 1.00 30.11 194 GLN A CA 1
ATOM 1439 C C . GLN A 1 194 ? 35.394 -24.855 -55.245 1.00 30.11 194 GLN A C 1
ATOM 1441 O O . GLN A 1 194 ? 35.611 -24.636 -56.432 1.00 30.11 194 GLN A O 1
ATOM 1446 N N . ASN A 1 195 ? 34.188 -24.650 -54.705 1.00 26.28 195 ASN A N 1
ATOM 1447 C CA . ASN A 1 195 ? 33.485 -23.353 -54.697 1.00 26.28 195 ASN A CA 1
ATOM 1448 C C . ASN A 1 195 ? 32.010 -23.492 -54.285 1.00 26.28 195 ASN A C 1
ATOM 1450 O O . ASN A 1 195 ? 31.391 -24.543 -54.410 1.00 26.28 195 ASN A O 1
ATOM 1454 N N . LYS A 1 196 ? 31.499 -22.372 -53.767 1.00 31.08 196 LYS A N 1
ATOM 1455 C CA . LYS A 1 196 ? 30.128 -22.069 -53.345 1.00 31.08 196 LYS A CA 1
ATOM 1456 C C . LYS A 1 196 ? 29.038 -22.558 -54.313 1.00 31.08 196 LYS A C 1
ATOM 1458 O O . LYS A 1 196 ? 29.178 -22.401 -55.518 1.00 31.08 196 LYS A O 1
ATOM 1463 N N . TRP A 1 197 ? 27.919 -22.975 -53.708 1.00 36.25 197 TRP A N 1
ATOM 1464 C CA . TRP A 1 197 ? 26.554 -23.022 -54.253 1.00 36.25 197 TRP A CA 1
ATOM 1465 C C . TRP A 1 197 ? 26.355 -23.782 -55.573 1.00 36.25 197 TRP A C 1
ATOM 1467 O O . TRP A 1 197 ? 26.537 -23.230 -56.651 1.00 36.25 197 TRP A O 1
ATOM 1477 N N . CYS A 1 198 ? 25.821 -25.000 -55.467 1.00 23.41 198 CYS A N 1
ATOM 1478 C CA . CYS A 1 198 ? 24.817 -25.545 -56.384 1.00 23.41 198 CYS A CA 1
ATOM 1479 C C . CYS A 1 198 ? 23.985 -26.578 -55.615 1.00 23.41 198 CYS A C 1
ATOM 1481 O O . CYS A 1 198 ? 24.536 -27.465 -54.968 1.00 23.41 198 CYS A O 1
ATOM 1483 N N . GLY A 1 199 ? 22.663 -26.413 -55.654 1.00 40.47 199 GLY A N 1
ATOM 1484 C CA . GLY A 1 199 ? 21.714 -27.301 -55.002 1.00 40.47 199 GLY A CA 1
ATOM 1485 C C . GLY A 1 199 ? 21.694 -28.693 -55.625 1.00 40.47 199 GLY A C 1
ATOM 1486 O O . GLY A 1 199 ? 21.783 -28.862 -56.840 1.00 40.47 199 GLY A O 1
ATOM 1487 N N . GLN A 1 200 ? 21.507 -29.679 -54.761 1.00 29.80 200 GLN A N 1
ATOM 1488 C CA . GLN A 1 200 ? 20.948 -30.972 -55.104 1.00 29.80 200 GLN A CA 1
ATOM 1489 C C . GLN A 1 200 ? 19.986 -31.317 -53.974 1.00 29.80 200 GLN A C 1
ATOM 1491 O O . GLN A 1 200 ? 20.369 -31.266 -52.807 1.00 29.80 200 GLN A O 1
ATOM 1496 N N . HIS A 1 201 ? 18.732 -31.586 -54.337 1.00 34.62 201 HIS A N 1
ATOM 1497 C CA . HIS A 1 201 ? 17.700 -32.120 -53.458 1.00 34.62 201 HIS A CA 1
ATOM 1498 C C . HIS A 1 201 ? 18.181 -33.458 -52.885 1.00 34.62 201 HIS A C 1
ATOM 1500 O O . HIS A 1 201 ? 17.980 -34.512 -53.479 1.00 34.62 201 HIS A O 1
ATOM 1506 N N . GLY A 1 202 ? 18.906 -33.388 -51.774 1.00 29.02 202 GLY A N 1
ATOM 1507 C CA . GLY A 1 202 ? 18.999 -34.472 -50.820 1.00 29.02 202 GLY A CA 1
ATOM 1508 C C . GLY A 1 202 ? 17.834 -34.294 -49.868 1.00 29.02 202 GLY A C 1
ATOM 1509 O O . GLY A 1 202 ? 17.729 -33.249 -49.225 1.00 29.02 202 GLY A O 1
ATOM 1510 N N . ASP A 1 203 ? 16.951 -35.282 -49.819 1.00 29.14 203 ASP A N 1
ATOM 1511 C CA . ASP A 1 203 ? 15.938 -35.384 -48.780 1.00 29.14 203 ASP A CA 1
ATOM 1512 C C . ASP A 1 203 ? 16.662 -35.541 -47.438 1.00 29.14 203 ASP A C 1
ATOM 1514 O O . ASP A 1 203 ? 17.046 -36.635 -47.020 1.00 29.14 203 ASP A O 1
ATOM 1518 N N . TYR A 1 204 ? 16.931 -34.414 -46.783 1.00 24.52 204 TYR A N 1
ATOM 1519 C CA . TYR A 1 204 ? 17.293 -34.400 -45.379 1.00 24.52 204 TYR A CA 1
ATOM 1520 C C . TYR A 1 204 ? 16.048 -34.838 -44.611 1.00 24.52 204 TYR A C 1
ATOM 1522 O O . TYR A 1 204 ? 15.058 -34.108 -44.550 1.00 24.52 204 TYR A O 1
ATOM 1530 N N . PHE A 1 205 ? 16.093 -36.031 -44.019 1.00 24.42 205 PHE A N 1
ATOM 1531 C CA . PHE A 1 205 ? 15.184 -36.384 -42.938 1.00 24.42 205 PHE A CA 1
ATOM 1532 C C . PHE A 1 205 ? 15.466 -35.428 -41.776 1.00 24.42 205 PHE A C 1
ATOM 1534 O O . PHE A 1 205 ? 16.389 -35.636 -40.991 1.00 24.42 205 PHE A O 1
ATOM 1541 N N . TYR A 1 206 ? 14.692 -34.349 -41.688 1.00 24.81 206 TYR A N 1
ATOM 1542 C CA . TYR A 1 206 ? 14.547 -33.620 -40.440 1.00 24.81 206 TYR A CA 1
ATOM 1543 C C . TYR A 1 206 ? 13.731 -34.509 -39.505 1.00 24.81 206 TYR A C 1
ATOM 1545 O O . TYR A 1 206 ? 12.510 -34.587 -39.628 1.00 24.81 206 TYR A O 1
ATOM 1553 N N . VAL A 1 207 ? 14.400 -35.177 -38.569 1.00 26.97 207 VAL A N 1
ATOM 1554 C CA . VAL A 1 207 ? 13.743 -35.564 -37.320 1.00 26.97 207 VAL A CA 1
ATOM 1555 C C . VAL A 1 207 ? 13.486 -34.241 -36.595 1.00 26.97 207 VAL A C 1
ATOM 1557 O O . VAL A 1 207 ? 14.419 -33.647 -36.060 1.00 26.97 207 VAL A O 1
ATOM 1560 N N . ARG A 1 208 ? 12.271 -33.688 -36.719 1.00 35.47 208 ARG A N 1
ATOM 1561 C CA . ARG A 1 208 ? 11.873 -32.509 -35.937 1.00 35.47 208 ARG A CA 1
ATOM 1562 C C . ARG A 1 208 ? 11.543 -32.925 -34.508 1.00 35.47 208 ARG A C 1
ATOM 1564 O O . ARG A 1 208 ? 11.135 -34.059 -34.272 1.00 35.47 208 ARG A O 1
ATOM 1571 N N . ASN A 1 209 ? 11.792 -31.956 -33.634 1.00 37.28 209 ASN A N 1
ATOM 1572 C CA . ASN A 1 209 ? 11.802 -31.977 -32.179 1.00 37.28 209 ASN A CA 1
ATOM 1573 C C . ASN A 1 209 ? 10.670 -32.781 -31.528 1.00 37.28 209 ASN A C 1
ATOM 1575 O O . ASN A 1 209 ? 9.571 -32.885 -32.065 1.00 37.28 209 ASN A O 1
ATOM 1579 N N . LYS A 1 210 ? 10.999 -33.330 -30.353 1.00 46.75 210 LYS A N 1
ATOM 1580 C CA . LYS A 1 210 ? 10.080 -33.828 -29.323 1.00 46.75 210 LYS A CA 1
ATOM 1581 C C . LYS A 1 210 ? 8.856 -32.898 -29.244 1.00 46.75 210 LYS A C 1
ATOM 1583 O O . LYS A 1 210 ? 9.055 -31.698 -29.144 1.00 46.75 210 LYS A O 1
ATOM 1588 N N . GLU A 1 211 ? 7.640 -33.433 -29.335 1.00 59.62 211 GLU A N 1
ATOM 1589 C CA . GLU A 1 211 ? 6.419 -32.692 -28.984 1.00 59.62 211 GLU A CA 1
ATOM 1590 C C . GLU A 1 211 ? 6.490 -32.411 -27.477 1.00 59.62 211 GLU A C 1
ATOM 1592 O O . GLU A 1 211 ? 6.680 -33.350 -26.695 1.00 59.62 211 GLU A O 1
ATOM 1597 N N . TYR A 1 212 ? 6.439 -31.141 -27.074 1.00 64.19 212 TYR A N 1
ATOM 1598 C CA . TYR A 1 212 ? 6.644 -30.733 -25.676 1.00 64.19 212 TYR A CA 1
ATOM 1599 C C . TYR A 1 212 ? 5.344 -30.800 -24.846 1.00 64.19 212 TYR A C 1
ATOM 1601 O O . TYR A 1 212 ? 5.105 -30.000 -23.942 1.00 64.19 212 TYR A O 1
ATOM 1609 N N . SER A 1 213 ? 4.457 -31.751 -25.157 1.00 70.75 213 SER A N 1
ATOM 1610 C CA . SER A 1 213 ? 3.137 -31.897 -24.522 1.00 70.75 213 SER A CA 1
ATOM 1611 C C . SER A 1 213 ? 3.245 -32.193 -23.021 1.00 70.75 213 SER A C 1
ATOM 1613 O O . SER A 1 213 ? 2.390 -31.761 -22.250 1.00 70.75 213 SER A O 1
ATOM 1615 N N . ASP A 1 214 ? 4.316 -32.876 -22.595 1.00 79.50 214 ASP A N 1
ATOM 1616 C CA . ASP A 1 214 ? 4.613 -33.127 -21.178 1.00 79.50 214 ASP A CA 1
ATOM 1617 C C . ASP A 1 214 ? 4.893 -31.819 -20.424 1.00 79.50 214 ASP A C 1
ATOM 1619 O O . ASP A 1 214 ? 4.506 -31.670 -19.265 1.00 79.50 214 ASP A O 1
ATOM 1623 N N . GLU A 1 215 ? 5.567 -30.870 -21.072 1.00 85.94 215 GLU A N 1
ATOM 1624 C CA . GLU A 1 215 ? 5.862 -29.557 -20.522 1.00 85.94 215 GLU A CA 1
ATOM 1625 C C . GLU A 1 215 ? 4.567 -28.744 -20.370 1.00 85.94 215 GLU A C 1
ATOM 1627 O O . GLU A 1 215 ? 4.303 -28.233 -19.282 1.00 85.94 215 GLU A O 1
ATOM 1632 N N . TYR A 1 216 ? 3.689 -28.717 -21.379 1.00 84.50 216 TYR A N 1
ATOM 1633 C CA . TYR A 1 216 ? 2.369 -28.074 -21.257 1.00 84.50 216 TYR A CA 1
ATOM 1634 C C . TYR A 1 216 ? 1.505 -28.688 -20.144 1.00 84.50 216 TYR A C 1
ATOM 1636 O O . TYR A 1 216 ? 0.819 -27.959 -19.430 1.00 84.50 216 TYR A O 1
ATOM 1644 N N . CYS A 1 217 ? 1.574 -30.004 -19.916 1.00 84.19 217 CYS A N 1
ATOM 1645 C CA . CYS A 1 217 ? 0.852 -30.644 -18.810 1.00 84.19 217 CYS A CA 1
ATOM 1646 C C . CYS A 1 217 ? 1.269 -30.122 -17.412 1.00 84.19 217 CYS A C 1
ATOM 1648 O O . CYS A 1 217 ? 0.563 -30.397 -16.445 1.00 84.19 217 CYS A O 1
ATOM 1650 N N . GLN A 1 218 ? 2.377 -29.377 -17.276 1.00 86.44 218 GLN A N 1
ATOM 1651 C CA . GLN A 1 218 ? 2.791 -28.762 -16.003 1.00 86.44 218 GLN A CA 1
ATOM 1652 C C . GLN A 1 218 ? 2.022 -27.477 -15.675 1.00 86.44 218 GLN A C 1
ATOM 1654 O O . GLN A 1 218 ? 1.886 -27.137 -14.502 1.00 86.44 218 GLN A O 1
ATOM 1659 N N . ILE A 1 219 ? 1.526 -26.776 -16.697 1.00 90.12 219 ILE A N 1
ATOM 1660 C CA . ILE A 1 219 ? 0.853 -25.474 -16.562 1.00 90.12 219 ILE A CA 1
ATOM 1661 C C . ILE A 1 219 ? -0.654 -25.547 -16.847 1.00 90.12 219 ILE A C 1
ATOM 1663 O O . ILE A 1 219 ? -1.370 -24.564 -16.654 1.00 90.12 219 ILE A O 1
ATOM 1667 N N . LEU A 1 220 ? -1.139 -26.700 -17.318 1.00 90.06 220 LEU A N 1
ATOM 1668 C CA . LEU A 1 220 ? -2.540 -26.932 -17.649 1.00 90.06 220 LEU A CA 1
ATOM 1669 C C . LEU A 1 220 ? -3.227 -27.808 -16.594 1.00 90.06 220 LEU A C 1
ATOM 1671 O O . LEU A 1 220 ? -2.785 -28.918 -16.307 1.00 90.06 220 LEU A O 1
ATOM 1675 N N . ASP A 1 221 ? -4.378 -27.357 -16.101 1.00 87.25 221 ASP A N 1
ATOM 1676 C CA . ASP A 1 221 ? -5.294 -28.154 -15.286 1.00 87.25 221 ASP A CA 1
ATOM 1677 C C . ASP A 1 221 ? -6.441 -28.676 -16.161 1.00 87.25 221 ASP A C 1
ATOM 1679 O O . ASP A 1 221 ? -7.186 -27.914 -16.782 1.00 87.25 221 ASP A O 1
ATOM 1683 N N . GLY A 1 222 ? -6.547 -30.000 -16.294 1.00 82.88 222 GLY A N 1
ATOM 1684 C CA . GLY A 1 222 ? -7.537 -30.626 -17.176 1.00 82.88 222 GLY A CA 1
ATOM 1685 C C . GLY A 1 222 ? -7.414 -30.210 -18.651 1.00 82.88 222 GLY A C 1
ATOM 1686 O O . GLY A 1 222 ? -8.414 -30.225 -19.369 1.00 82.88 222 GLY A O 1
ATOM 1687 N N . GLY A 1 223 ? -6.210 -29.827 -19.098 1.00 84.56 223 GLY A N 1
ATOM 1688 C CA . GLY A 1 223 ? -5.950 -29.317 -20.452 1.00 84.56 223 GLY A CA 1
ATOM 1689 C C . GLY A 1 223 ? -6.270 -27.829 -20.647 1.00 84.56 223 GLY A C 1
ATOM 1690 O O . GLY A 1 223 ? -6.309 -27.368 -21.784 1.00 84.56 223 GLY A O 1
ATOM 1691 N N . LYS A 1 224 ? -6.515 -27.083 -19.563 1.00 91.50 224 LYS A N 1
ATOM 1692 C CA . LYS A 1 224 ? -6.850 -25.655 -19.590 1.00 91.50 224 LYS A CA 1
ATOM 1693 C C . LYS A 1 224 ? -5.859 -24.846 -18.773 1.00 91.50 224 LYS A C 1
ATOM 1695 O O . LYS A 1 224 ? -5.392 -25.313 -17.739 1.00 91.50 224 LYS A O 1
ATOM 1700 N N . VAL A 1 225 ? -5.587 -23.617 -19.193 1.00 94.25 225 VAL A N 1
ATOM 1701 C CA . VAL A 1 225 ? -4.836 -22.669 -18.366 1.00 94.25 225 VAL A CA 1
ATOM 1702 C C . VAL A 1 225 ? -5.797 -21.970 -17.406 1.00 94.25 225 VAL A C 1
ATOM 1704 O O . VAL A 1 225 ? -6.885 -21.544 -17.803 1.00 94.25 225 VAL A O 1
ATOM 1707 N N . VAL A 1 226 ? -5.419 -21.871 -16.132 1.00 94.25 226 VAL A N 1
ATOM 1708 C CA . VAL A 1 226 ? -6.224 -21.212 -15.096 1.00 94.25 226 VAL A CA 1
ATOM 1709 C C . VAL A 1 226 ? -5.545 -19.908 -14.693 1.00 94.25 226 VAL A C 1
ATOM 1711 O O . VAL A 1 226 ? -4.428 -19.925 -14.183 1.00 94.25 226 VAL A O 1
ATOM 1714 N N . PHE A 1 227 ? -6.229 -18.780 -14.878 1.00 95.38 227 PHE A N 1
ATOM 1715 C CA . PHE A 1 227 ? -5.775 -17.482 -14.381 1.00 95.38 227 PHE A CA 1
ATOM 1716 C C . PHE A 1 227 ? -6.545 -17.106 -13.115 1.00 95.38 227 PHE A C 1
ATOM 1718 O O . PHE A 1 227 ? -7.777 -17.049 -13.122 1.00 95.38 227 PHE A O 1
ATOM 1725 N N . ASN A 1 228 ? -5.824 -16.775 -12.040 1.00 95.81 228 ASN A N 1
ATOM 1726 C CA . ASN A 1 228 ? -6.390 -16.238 -10.794 1.00 95.81 228 ASN A CA 1
ATOM 1727 C C . ASN A 1 228 ? -6.672 -14.731 -10.914 1.00 95.81 228 ASN A C 1
ATOM 1729 O O . ASN A 1 228 ? -6.186 -13.917 -10.129 1.00 95.81 228 ASN A O 1
ATOM 1733 N N . TYR A 1 229 ? -7.438 -14.375 -11.944 1.00 96.50 229 TYR A N 1
ATOM 1734 C CA . TYR A 1 229 ? -7.796 -13.010 -12.306 1.00 96.50 229 TYR A CA 1
ATOM 1735 C C . TYR A 1 229 ? -9.294 -12.918 -12.575 1.00 96.50 229 TYR A C 1
ATOM 1737 O O . TYR A 1 229 ? -9.906 -13.832 -13.138 1.00 96.50 229 TYR A O 1
ATOM 1745 N N . ALA A 1 230 ? -9.870 -11.764 -12.252 1.00 95.56 230 ALA A N 1
ATOM 1746 C CA . ALA A 1 230 ? -11.088 -11.323 -12.895 1.00 95.56 230 ALA A CA 1
ATOM 1747 C C . ALA A 1 230 ? -10.834 -11.181 -14.397 1.00 95.56 230 ALA A C 1
ATOM 1749 O O . ALA A 1 230 ? -9.819 -10.625 -14.821 1.00 95.56 230 ALA A O 1
ATOM 1750 N N . LYS A 1 231 ? -11.771 -11.692 -15.197 1.00 93.44 231 LYS A N 1
ATOM 1751 C CA . LYS A 1 231 ? -11.674 -11.646 -16.655 1.00 93.44 231 LYS A CA 1
ATOM 1752 C C . LYS A 1 231 ? -11.446 -10.195 -17.127 1.00 93.44 231 LYS A C 1
ATOM 1754 O O . LYS A 1 231 ? -12.284 -9.343 -16.813 1.00 93.44 231 LYS A O 1
ATOM 17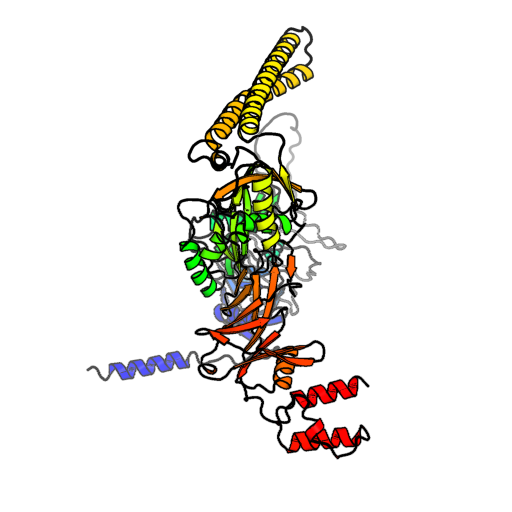59 N N . PRO A 1 232 ? -10.358 -9.905 -17.865 1.00 90.00 232 PRO A N 1
ATOM 1760 C CA . PRO A 1 232 ? -10.068 -8.560 -18.339 1.00 90.00 232 PRO A CA 1
ATOM 1761 C C . PRO A 1 232 ? -11.016 -8.162 -19.476 1.00 90.00 232 PRO A C 1
ATOM 1763 O O . PRO A 1 232 ? -11.605 -9.008 -20.154 1.00 90.00 232 PRO A O 1
ATOM 1766 N N . GLU A 1 233 ? -11.134 -6.857 -19.707 1.00 83.81 233 GLU A N 1
ATOM 1767 C CA . GLU A 1 233 ? -11.761 -6.336 -20.922 1.00 83.81 233 GLU A CA 1
ATOM 1768 C C . GLU A 1 233 ? -10.768 -6.419 -22.101 1.00 83.81 233 GLU A C 1
ATOM 1770 O O . GLU A 1 233 ? -9.551 -6.318 -21.879 1.00 83.81 233 GLU A O 1
ATOM 1775 N N . PRO A 1 234 ? -11.245 -6.568 -23.353 1.00 79.06 234 PRO A N 1
ATOM 1776 C CA . PRO A 1 234 ? -10.386 -6.548 -24.534 1.00 79.06 234 PRO A CA 1
ATOM 1777 C C . PRO A 1 234 ? -9.494 -5.306 -24.593 1.00 79.06 234 PRO A C 1
ATOM 1779 O O . PRO A 1 234 ? -9.957 -4.202 -24.313 1.00 79.06 234 PRO A O 1
ATOM 1782 N N . GLU A 1 235 ? -8.223 -5.494 -24.966 1.00 74.31 235 GLU A N 1
ATOM 1783 C CA . GLU A 1 235 ? -7.215 -4.423 -25.105 1.00 74.31 235 GLU A CA 1
ATOM 1784 C C . GLU A 1 235 ? -6.964 -3.594 -23.825 1.00 74.31 235 GLU A C 1
ATOM 1786 O O . GLU A 1 235 ? -6.388 -2.509 -23.885 1.00 74.31 235 GLU A O 1
ATOM 1791 N N . SER A 1 236 ? -7.368 -4.092 -22.651 1.00 85.62 236 SER A N 1
ATOM 1792 C CA . SER A 1 236 ? -7.090 -3.429 -21.371 1.00 85.62 236 SER A CA 1
ATOM 1793 C C . SER A 1 236 ? -5.650 -3.650 -20.903 1.00 85.62 236 SER A C 1
ATOM 1795 O O . SER A 1 236 ? -5.043 -4.685 -21.186 1.00 85.62 236 SER A O 1
ATOM 1797 N N . GLU A 1 237 ? -5.117 -2.719 -20.108 1.00 84.62 237 GLU A N 1
ATOM 1798 C CA . GLU A 1 237 ? -3.813 -2.875 -19.438 1.00 84.62 237 GLU A CA 1
ATOM 1799 C C . GLU A 1 237 ? -3.740 -4.156 -18.596 1.00 84.62 237 GLU A C 1
ATOM 1801 O O . GLU A 1 237 ? -2.703 -4.812 -18.543 1.00 84.62 237 GLU A O 1
ATOM 1806 N N . ALA A 1 238 ? -4.867 -4.571 -18.009 1.00 88.69 238 ALA A N 1
ATOM 1807 C CA . ALA A 1 238 ? -4.956 -5.813 -17.252 1.00 88.69 238 ALA A CA 1
ATOM 1808 C C . ALA A 1 238 ? -4.558 -7.044 -18.085 1.00 88.69 238 ALA A C 1
ATOM 1810 O O . ALA A 1 238 ? -3.937 -7.955 -17.547 1.00 88.69 238 ALA A O 1
ATOM 1811 N N . SER A 1 239 ? -4.861 -7.072 -19.391 1.00 89.81 239 SER A N 1
ATOM 1812 C CA . SER A 1 239 ? -4.463 -8.189 -20.261 1.00 89.81 239 SER A CA 1
ATOM 1813 C C . SER A 1 239 ? -2.942 -8.312 -20.408 1.00 89.81 239 SER A C 1
ATOM 1815 O O . SER A 1 239 ? -2.424 -9.427 -20.371 1.00 89.81 239 SER A O 1
ATOM 1817 N N . TRP A 1 240 ? -2.226 -7.184 -20.483 1.00 89.62 240 TRP A N 1
ATOM 1818 C CA . TRP A 1 240 ? -0.761 -7.153 -20.520 1.00 89.62 240 TRP A CA 1
ATOM 1819 C C . TRP A 1 240 ? -0.157 -7.647 -19.210 1.00 89.62 240 TRP A C 1
ATOM 1821 O O . TRP A 1 240 ? 0.702 -8.524 -19.229 1.00 89.62 240 TRP A O 1
ATOM 1831 N N . LEU A 1 241 ? -0.667 -7.160 -18.078 1.00 92.00 241 LEU A N 1
ATOM 1832 C CA . LEU A 1 241 ? -0.178 -7.564 -16.758 1.00 92.00 241 LEU A CA 1
ATOM 1833 C C . LEU A 1 241 ? -0.410 -9.058 -16.483 1.00 92.00 241 LEU A C 1
ATOM 1835 O O . LEU A 1 241 ? 0.469 -9.721 -15.945 1.00 92.00 241 LEU A O 1
ATOM 1839 N N . ILE A 1 242 ? -1.539 -9.622 -16.931 1.00 93.38 242 ILE A N 1
ATOM 1840 C CA . ILE A 1 242 ? -1.787 -11.073 -16.864 1.00 93.38 242 ILE A CA 1
ATOM 1841 C C . ILE A 1 242 ? -0.707 -11.854 -17.622 1.00 93.38 242 ILE A C 1
ATOM 1843 O O . ILE A 1 242 ? -0.242 -12.889 -17.141 1.00 93.38 242 ILE A O 1
ATOM 1847 N N . ALA A 1 243 ? -0.314 -11.379 -18.805 1.00 91.12 243 ALA A N 1
ATOM 1848 C CA . ALA A 1 243 ? 0.710 -12.037 -19.604 1.00 91.12 243 ALA A CA 1
ATOM 1849 C C . ALA A 1 243 ? 2.101 -11.942 -18.964 1.00 91.12 243 ALA A C 1
ATOM 1851 O O . ALA A 1 243 ? 2.832 -12.932 -18.934 1.00 91.12 243 ALA A O 1
ATOM 1852 N N . GLU A 1 244 ? 2.449 -10.785 -18.403 1.00 90.56 244 GLU A N 1
ATOM 1853 C CA . GLU A 1 244 ? 3.691 -10.602 -17.646 1.00 90.56 244 GLU A CA 1
ATOM 1854 C C . GLU A 1 244 ? 3.757 -11.537 -16.437 1.00 90.56 244 GLU A C 1
ATOM 1856 O O . GLU A 1 244 ? 4.718 -12.297 -16.307 1.00 90.56 244 GLU A O 1
ATOM 1861 N N . ASP A 1 245 ? 2.703 -11.567 -15.618 1.00 92.00 245 ASP A N 1
ATOM 1862 C CA . ASP A 1 245 ? 2.625 -12.431 -14.440 1.00 92.00 245 ASP A CA 1
ATOM 1863 C C . ASP A 1 245 ? 2.736 -13.913 -14.813 1.00 92.00 245 ASP A C 1
ATOM 1865 O O . ASP A 1 245 ? 3.460 -14.678 -14.170 1.00 92.00 245 ASP A O 1
ATOM 1869 N N . PHE A 1 246 ? 2.068 -14.325 -15.895 1.00 93.50 246 PHE A N 1
ATOM 1870 C CA . PHE A 1 246 ? 2.181 -15.684 -16.412 1.00 93.50 246 PHE A CA 1
ATOM 1871 C C . PHE A 1 246 ? 3.621 -16.027 -16.807 1.00 93.50 246 PHE A C 1
ATOM 1873 O O . PHE A 1 246 ? 4.121 -17.084 -16.421 1.00 93.50 246 PHE A O 1
ATOM 1880 N N . ASN A 1 247 ? 4.289 -15.140 -17.547 1.00 92.00 247 ASN A N 1
ATOM 1881 C CA . ASN A 1 247 ? 5.658 -15.344 -18.024 1.00 92.00 247 ASN A CA 1
ATOM 1882 C C . ASN A 1 247 ? 6.680 -15.349 -16.879 1.00 92.00 247 ASN A C 1
ATOM 1884 O O . ASN A 1 247 ? 7.674 -16.070 -16.948 1.00 92.00 247 ASN A O 1
ATOM 1888 N N . MET A 1 248 ? 6.443 -14.574 -15.817 1.00 89.44 248 MET A N 1
ATOM 1889 C CA . MET A 1 248 ? 7.292 -14.570 -14.623 1.00 89.44 248 MET A CA 1
ATOM 1890 C C . MET A 1 248 ? 7.197 -15.884 -13.845 1.00 89.44 248 MET A C 1
ATOM 1892 O O . MET A 1 248 ? 8.215 -16.407 -13.393 1.00 89.44 248 MET A O 1
ATOM 1896 N N . VAL A 1 249 ? 5.987 -16.433 -13.703 1.00 91.06 249 VAL A N 1
ATOM 1897 C CA . VAL A 1 249 ? 5.766 -17.713 -13.010 1.00 91.06 249 VAL A CA 1
ATOM 1898 C C . VAL A 1 249 ? 6.218 -18.902 -13.866 1.00 91.06 249 VAL A C 1
ATOM 1900 O O . VAL A 1 249 ? 6.660 -19.914 -13.324 1.00 91.06 249 VAL A O 1
ATOM 1903 N N . ASN A 1 250 ? 6.156 -18.774 -15.194 1.00 91.75 250 ASN A N 1
ATOM 1904 C CA . ASN A 1 250 ? 6.452 -19.837 -16.153 1.00 91.75 250 ASN A CA 1
ATOM 1905 C C . ASN A 1 250 ? 7.547 -19.396 -17.148 1.00 91.75 250 ASN A C 1
ATOM 1907 O O . ASN A 1 250 ? 7.249 -19.187 -18.322 1.00 91.75 250 ASN A O 1
ATOM 1911 N N . PRO A 1 251 ? 8.821 -19.268 -16.726 1.00 90.00 251 PRO A N 1
ATOM 1912 C CA . PRO A 1 251 ? 9.886 -18.654 -17.536 1.00 90.00 251 PRO A CA 1
ATOM 1913 C C . PRO A 1 251 ? 10.254 -19.424 -18.818 1.00 90.00 251 PRO A C 1
ATOM 1915 O O . PRO A 1 251 ? 10.810 -18.838 -19.756 1.00 90.00 251 PRO A O 1
ATOM 1918 N N . ASP A 1 252 ? 9.946 -20.724 -18.863 1.00 89.94 252 ASP A N 1
ATOM 1919 C CA . ASP A 1 252 ? 10.116 -21.581 -20.046 1.00 89.94 252 ASP A CA 1
ATOM 1920 C C . ASP A 1 252 ? 8.978 -21.409 -21.063 1.00 89.94 252 ASP A C 1
ATOM 1922 O O . ASP A 1 252 ? 9.088 -21.831 -22.216 1.00 89.94 252 ASP A O 1
ATOM 1926 N N . PHE A 1 253 ? 7.888 -20.765 -20.653 1.00 91.31 253 PHE A N 1
ATOM 1927 C CA . PHE A 1 253 ? 6.764 -20.443 -21.507 1.00 91.31 253 PHE A CA 1
ATOM 1928 C C . PHE A 1 253 ? 6.799 -18.972 -21.910 1.00 91.31 253 PHE A C 1
ATOM 1930 O O . PHE A 1 253 ? 7.437 -18.117 -21.295 1.00 91.31 253 PHE A O 1
ATOM 1937 N N . TYR A 1 254 ? 6.116 -18.691 -23.005 1.00 89.94 254 TYR A N 1
ATOM 1938 C CA . TYR A 1 254 ? 5.880 -17.355 -23.494 1.00 89.94 254 TYR A CA 1
ATOM 1939 C C . TYR A 1 254 ? 4.402 -17.201 -23.805 1.00 89.94 254 TYR A C 1
ATOM 1941 O O . TYR A 1 254 ? 3.818 -17.972 -24.564 1.00 89.94 254 TYR A O 1
ATOM 1949 N N . PHE A 1 255 ? 3.808 -16.183 -23.214 1.00 90.12 255 PHE A N 1
ATOM 1950 C CA . PHE A 1 255 ? 2.447 -15.778 -23.456 1.00 90.12 255 PHE A CA 1
ATOM 1951 C C . PHE A 1 255 ? 2.429 -14.299 -23.840 1.00 90.12 255 PHE A C 1
ATOM 1953 O O . PHE A 1 255 ? 2.956 -13.450 -23.117 1.00 90.12 255 PHE A O 1
ATOM 1960 N N . ASP A 1 256 ? 1.845 -14.010 -25.001 1.00 86.88 256 ASP A N 1
ATOM 1961 C CA . ASP A 1 256 ? 1.578 -12.658 -25.486 1.00 86.88 256 ASP A CA 1
ATOM 1962 C C . ASP A 1 256 ? 0.085 -12.359 -25.269 1.00 86.88 256 ASP A C 1
ATOM 1964 O O . ASP A 1 256 ? -0.752 -13.201 -25.610 1.00 86.88 256 ASP A O 1
ATOM 1968 N N . PRO A 1 257 ? -0.300 -11.188 -24.735 1.00 84.62 257 PRO A N 1
ATOM 1969 C CA . PRO A 1 257 ? -1.711 -10.855 -24.539 1.00 84.62 257 PRO A CA 1
ATOM 1970 C C . PRO A 1 257 ? -2.511 -10.779 -25.847 1.00 84.62 257 PRO A C 1
ATOM 1972 O O . PRO A 1 257 ? -3.724 -10.986 -25.827 1.00 84.62 257 PRO A O 1
ATOM 1975 N N . MET A 1 258 ? -1.863 -10.552 -26.996 1.00 85.62 258 MET A N 1
ATOM 1976 C CA . MET A 1 258 ? -2.486 -10.671 -28.320 1.00 85.62 258 MET A CA 1
ATOM 1977 C C . MET A 1 258 ? -2.827 -12.121 -28.695 1.00 85.62 258 MET A C 1
ATOM 1979 O O . MET A 1 258 ? -3.533 -12.348 -29.676 1.00 85.62 258 MET A O 1
ATOM 1983 N N . GLY A 1 259 ? -2.338 -13.096 -27.926 1.00 84.75 259 GLY A N 1
ATOM 1984 C CA . GLY A 1 259 ? -2.656 -14.511 -28.064 1.00 84.75 259 GLY A CA 1
ATOM 1985 C C . GLY A 1 259 ? -4.057 -14.878 -27.573 1.00 84.75 259 GLY A C 1
ATOM 1986 O O . GLY A 1 259 ? -4.508 -15.983 -27.867 1.00 84.75 259 GLY A O 1
ATOM 1987 N N . PHE A 1 260 ? -4.764 -14.000 -26.849 1.00 91.25 260 PHE A N 1
ATOM 1988 C CA . PHE A 1 260 ? -6.172 -14.220 -26.498 1.00 91.25 260 PHE A CA 1
ATOM 1989 C C . PHE A 1 260 ? -7.085 -14.128 -27.728 1.00 91.25 260 PHE A C 1
ATOM 1991 O O . PHE A 1 260 ? -6.924 -13.269 -28.595 1.00 91.25 260 PHE A O 1
ATOM 1998 N N . ASN A 1 261 ? -8.111 -14.979 -27.777 1.00 90.88 261 ASN A N 1
ATOM 1999 C CA . ASN A 1 261 ? -9.218 -14.799 -28.713 1.00 90.88 261 ASN A CA 1
ATOM 2000 C C . ASN A 1 261 ? -10.172 -13.669 -28.258 1.00 90.88 261 ASN A C 1
ATOM 2002 O O . ASN A 1 261 ? -10.127 -13.219 -27.115 1.00 90.88 261 ASN A O 1
ATOM 2006 N N . GLU A 1 262 ? -11.063 -13.210 -29.148 1.00 87.38 262 GLU A N 1
ATOM 2007 C CA . GLU A 1 262 ? -11.927 -12.033 -28.905 1.00 87.38 262 GLU A CA 1
ATOM 2008 C C . GLU A 1 262 ? -12.778 -12.125 -27.625 1.00 87.38 262 GLU A C 1
ATOM 2010 O O . GLU A 1 262 ? -13.101 -11.105 -27.018 1.00 87.38 262 GLU A O 1
ATOM 2015 N N . ASP A 1 263 ? -13.163 -13.335 -27.213 1.00 90.19 263 ASP A N 1
ATOM 2016 C CA . ASP A 1 263 ? -13.986 -13.568 -26.029 1.00 90.19 263 ASP A CA 1
ATOM 2017 C C . ASP A 1 263 ? -13.195 -14.071 -24.813 1.00 90.19 263 ASP A C 1
ATOM 2019 O O . ASP A 1 263 ? -13.812 -14.361 -23.783 1.00 90.19 263 ASP A O 1
ATOM 2023 N N . PHE A 1 264 ? -11.859 -14.119 -24.890 1.00 92.75 264 PHE A N 1
ATOM 2024 C CA . PHE A 1 264 ? -10.955 -14.551 -23.819 1.00 92.75 264 PHE A CA 1
ATOM 2025 C C . PHE A 1 264 ? -11.297 -15.949 -23.272 1.00 92.75 264 PHE A C 1
ATOM 2027 O O . PHE A 1 264 ? -11.165 -16.214 -22.074 1.00 92.75 264 PHE A O 1
ATOM 2034 N N . THR A 1 265 ? -11.804 -16.837 -24.129 1.00 94.00 265 THR A N 1
ATOM 2035 C CA . THR A 1 265 ? -12.056 -18.249 -23.798 1.00 94.00 265 THR A CA 1
ATOM 2036 C C . THR A 1 265 ? -10.905 -19.159 -24.202 1.00 94.00 265 THR A C 1
ATOM 2038 O O . THR A 1 265 ? -10.830 -20.283 -23.711 1.00 94.00 265 THR A O 1
ATOM 2041 N N . GLN A 1 266 ? -10.005 -18.680 -25.061 1.00 93.69 266 GLN A N 1
ATOM 2042 C CA . GLN A 1 266 ? -8.822 -19.402 -25.515 1.00 93.69 266 GLN A CA 1
ATOM 2043 C C . GLN A 1 266 ? -7.628 -18.454 -25.610 1.00 93.69 266 GLN A C 1
ATOM 2045 O O . GLN A 1 266 ? -7.798 -17.259 -25.870 1.00 93.69 266 GLN A O 1
ATOM 2050 N N . CYS A 1 267 ? -6.426 -18.993 -25.434 1.00 93.69 267 CYS A N 1
ATOM 2051 C CA . CYS A 1 267 ? -5.192 -18.272 -25.705 1.00 93.69 267 CYS A CA 1
ATOM 2052 C C . CYS A 1 267 ? -4.142 -19.153 -26.386 1.00 93.69 267 CYS A C 1
ATOM 2054 O O . CYS A 1 267 ? -4.204 -20.381 -26.326 1.00 93.69 267 CYS A O 1
ATOM 2056 N N . GLU A 1 268 ? -3.186 -18.519 -27.056 1.00 93.56 268 GLU A N 1
ATOM 2057 C CA . GLU A 1 268 ? -2.005 -19.171 -27.614 1.00 93.56 268 GLU A CA 1
ATOM 2058 C C . GLU A 1 268 ? -0.826 -19.048 -26.637 1.00 93.56 268 GLU A C 1
ATOM 2060 O O . GLU A 1 268 ? -0.433 -17.942 -26.272 1.00 93.56 268 GLU A O 1
ATOM 2065 N N . ILE A 1 269 ? -0.265 -20.182 -26.207 1.00 92.19 269 ILE A N 1
ATOM 2066 C CA . ILE A 1 269 ? 0.893 -20.243 -25.304 1.00 92.19 269 ILE A CA 1
ATOM 2067 C C . ILE A 1 269 ? 2.055 -20.897 -26.045 1.00 92.19 269 ILE A C 1
ATOM 2069 O O . ILE A 1 269 ? 1.910 -21.998 -26.580 1.00 92.19 269 ILE A O 1
ATOM 2073 N N . GLY A 1 270 ? 3.208 -20.235 -26.051 1.00 90.69 270 GLY A N 1
ATOM 2074 C CA . GLY A 1 270 ? 4.464 -20.735 -26.594 1.00 90.69 270 GLY A CA 1
ATOM 2075 C C . GLY A 1 270 ? 5.320 -21.440 -25.539 1.00 90.69 270 GLY A C 1
ATOM 2076 O O . GLY A 1 270 ? 5.413 -20.974 -24.409 1.00 90.69 270 GLY A O 1
ATOM 2077 N N . PHE A 1 271 ? 5.990 -22.529 -25.901 1.00 89.19 271 PHE A N 1
ATOM 2078 C CA . PHE A 1 271 ? 7.055 -23.159 -25.123 1.00 89.19 271 PHE A CA 1
ATOM 2079 C C . PHE A 1 271 ? 8.413 -22.877 -25.777 1.00 89.19 271 PHE A C 1
ATOM 2081 O O . PHE A 1 271 ? 8.602 -23.113 -26.977 1.00 89.19 271 PHE A O 1
ATOM 2088 N N . ARG A 1 272 ? 9.373 -22.364 -24.998 1.00 84.06 272 ARG A N 1
ATOM 2089 C CA . ARG A 1 272 ? 10.711 -21.995 -25.477 1.00 84.06 272 ARG A CA 1
ATOM 2090 C C . ARG A 1 272 ? 11.619 -23.218 -25.511 1.00 84.06 272 ARG A C 1
ATOM 2092 O O . ARG A 1 272 ? 12.057 -23.714 -24.480 1.00 84.06 272 ARG A O 1
ATOM 2099 N N . ILE A 1 273 ? 11.960 -23.668 -26.717 1.00 77.62 273 ILE A N 1
ATOM 2100 C CA . ILE A 1 273 ? 12.818 -24.844 -26.917 1.00 77.62 273 ILE A CA 1
ATOM 2101 C C . ILE A 1 273 ? 14.294 -24.432 -26.896 1.00 77.62 273 ILE A C 1
ATOM 2103 O O . ILE A 1 273 ? 15.075 -24.876 -26.062 1.00 77.62 273 ILE A O 1
ATOM 2107 N N . GLU A 1 274 ? 14.667 -23.558 -27.829 1.00 72.94 274 GLU A N 1
ATOM 2108 C CA . GLU A 1 274 ? 15.972 -22.903 -27.945 1.00 72.94 274 GLU A CA 1
ATOM 2109 C C . GLU A 1 274 ? 15.729 -21.620 -28.732 1.00 72.94 274 GLU A C 1
ATOM 2111 O O . GLU A 1 274 ? 15.265 -21.708 -29.862 1.00 72.94 274 GLU A O 1
ATOM 2116 N N . SER A 1 275 ? 16.027 -20.436 -28.193 1.00 58.62 275 SER A N 1
ATOM 2117 C CA . SER A 1 275 ? 15.802 -19.176 -28.924 1.00 58.62 275 SER A CA 1
ATOM 2118 C C . SER A 1 275 ? 16.432 -19.227 -30.334 1.00 58.62 275 SER A C 1
ATOM 2120 O O . SER A 1 275 ? 17.622 -19.542 -30.446 1.00 58.62 275 SER A O 1
ATOM 2122 N N . PRO A 1 276 ? 15.690 -18.942 -31.429 1.00 61.09 276 PRO A N 1
ATOM 2123 C CA . PRO A 1 276 ? 14.340 -18.362 -31.511 1.00 61.09 276 PRO A CA 1
ATOM 2124 C C . PRO A 1 276 ? 13.200 -19.380 -31.769 1.00 61.09 276 PRO A C 1
ATOM 2126 O O . PRO A 1 276 ? 12.154 -19.011 -32.293 1.00 61.09 276 PRO A O 1
ATOM 2129 N N . TYR A 1 277 ? 13.414 -20.671 -31.523 1.00 64.62 277 TYR A N 1
ATOM 2130 C CA . TYR A 1 277 ? 12.449 -21.740 -31.777 1.00 64.62 277 TYR A CA 1
ATOM 2131 C C . TYR A 1 277 ? 11.471 -21.912 -30.612 1.00 64.62 277 TYR A C 1
ATOM 2133 O O . TYR A 1 277 ? 11.858 -22.302 -29.508 1.00 64.62 277 TYR A O 1
ATOM 2141 N N . GLU A 1 278 ? 10.197 -21.677 -30.910 1.00 77.62 278 GLU A N 1
ATOM 2142 C CA . GLU A 1 278 ? 9.070 -21.825 -29.991 1.00 77.62 278 GLU A CA 1
ATOM 2143 C C . GLU A 1 278 ? 8.023 -22.752 -30.623 1.00 77.62 278 GLU A C 1
ATOM 2145 O O . GLU A 1 278 ? 7.799 -22.727 -31.840 1.00 77.62 278 GLU A O 1
ATOM 2150 N N . GLU A 1 279 ? 7.416 -23.606 -29.804 1.00 84.31 279 GLU A N 1
ATOM 2151 C CA . GLU A 1 279 ? 6.227 -24.384 -30.162 1.00 84.31 279 GLU A CA 1
ATOM 2152 C C . GLU A 1 279 ? 5.012 -23.697 -29.545 1.00 84.31 279 GLU A C 1
ATOM 2154 O O . GLU A 1 279 ? 5.093 -23.307 -28.392 1.00 84.31 279 GLU A O 1
ATOM 2159 N N . TYR A 1 280 ? 3.919 -23.524 -30.289 1.00 87.50 280 TYR A N 1
ATOM 2160 C CA . TYR A 1 280 ? 2.729 -22.811 -29.818 1.00 87.50 280 TYR A CA 1
ATOM 2161 C C . TYR A 1 280 ? 1.513 -23.727 -29.794 1.00 87.50 280 TYR A C 1
ATOM 2163 O O . TYR A 1 280 ? 1.262 -24.458 -30.755 1.00 87.50 280 TYR A O 1
ATOM 2171 N N . HIS A 1 281 ? 0.758 -23.678 -28.698 1.00 87.94 281 HIS A N 1
ATOM 2172 C CA . HIS A 1 281 ? -0.475 -24.438 -28.503 1.00 87.94 281 HIS A CA 1
ATOM 2173 C C . HIS A 1 281 ? -1.610 -23.476 -28.166 1.00 87.94 281 HIS A C 1
ATOM 2175 O O . HIS A 1 281 ? -1.467 -22.603 -27.311 1.00 87.94 281 HIS A O 1
ATOM 2181 N N . THR A 1 282 ? -2.756 -23.655 -28.823 1.00 91.75 282 THR A N 1
ATOM 2182 C CA . THR A 1 282 ? -4.000 -22.997 -28.414 1.00 91.75 282 THR A CA 1
ATOM 2183 C C . THR A 1 282 ? -4.636 -23.804 -27.294 1.00 91.75 282 THR A C 1
ATOM 2185 O O . THR A 1 282 ? -4.932 -24.985 -27.475 1.00 91.75 282 THR A O 1
ATOM 2188 N N . VAL A 1 283 ? -4.873 -23.160 -26.158 1.00 91.75 283 VAL A N 1
ATOM 2189 C CA . VAL A 1 283 ? -5.450 -23.783 -24.967 1.00 91.75 283 VAL A CA 1
ATOM 2190 C C . VAL A 1 283 ? -6.704 -23.041 -24.526 1.00 91.75 283 VAL A C 1
ATOM 2192 O O . VAL A 1 283 ? -6.843 -21.835 -24.741 1.00 91.75 283 VAL A O 1
ATOM 2195 N N . ASP A 1 284 ? -7.627 -23.767 -23.903 1.00 94.50 284 ASP A N 1
ATOM 2196 C CA . ASP A 1 284 ? -8.805 -23.161 -23.289 1.00 94.50 284 ASP A CA 1
ATOM 2197 C C . ASP A 1 284 ? -8.413 -22.434 -21.995 1.00 94.50 284 ASP A C 1
ATOM 2199 O O . ASP A 1 284 ? -7.562 -22.898 -21.231 1.00 94.50 284 ASP A O 1
ATOM 2203 N N . VAL A 1 285 ? -9.084 -21.317 -21.728 1.00 95.44 285 VAL A N 1
ATOM 2204 C CA . VAL A 1 285 ? -8.840 -20.446 -20.577 1.00 95.44 285 VAL A CA 1
ATOM 2205 C C . VAL A 1 285 ? -9.944 -20.606 -19.534 1.00 95.44 285 VAL A C 1
ATOM 2207 O O . VAL A 1 285 ? -11.137 -20.603 -19.849 1.00 95.44 285 VAL A O 1
ATOM 2210 N N . VAL A 1 286 ? -9.547 -20.687 -18.266 1.00 95.62 286 VAL A N 1
ATOM 2211 C CA . VAL A 1 286 ? -10.436 -20.620 -17.104 1.00 95.62 286 VAL A CA 1
ATOM 2212 C C . VAL A 1 286 ? -10.071 -19.404 -16.258 1.00 95.62 286 VAL A C 1
ATOM 2214 O O . VAL A 1 286 ? -8.944 -19.270 -15.790 1.00 95.62 286 VAL A O 1
ATOM 2217 N N . TRP A 1 287 ? -11.053 -18.535 -16.027 1.00 96.25 287 TRP A N 1
ATOM 2218 C CA . TRP A 1 287 ? -10.928 -17.385 -15.133 1.00 96.25 287 TRP A CA 1
ATOM 2219 C C . TRP A 1 287 ? -11.428 -17.767 -13.741 1.00 96.25 287 TRP A C 1
ATOM 2221 O O . TRP A 1 287 ? -12.623 -18.007 -13.555 1.00 96.25 287 TRP A O 1
ATOM 2231 N N . ASN A 1 288 ? -10.522 -17.843 -12.770 1.00 95.75 288 ASN A N 1
ATOM 2232 C CA . ASN A 1 288 ? -10.836 -18.212 -11.395 1.00 95.75 288 ASN A CA 1
ATOM 2233 C C . ASN A 1 288 ? -11.083 -16.957 -10.545 1.00 95.75 288 ASN A C 1
ATOM 2235 O O . ASN A 1 288 ? -10.154 -16.401 -9.964 1.00 95.75 288 ASN A O 1
ATOM 2239 N N . TYR A 1 289 ? -12.338 -16.502 -10.491 1.00 96.38 289 TYR A N 1
ATOM 2240 C CA . TYR A 1 289 ? -12.750 -15.373 -9.653 1.00 96.38 289 TYR A CA 1
ATOM 2241 C C . TYR A 1 289 ? -14.202 -15.488 -9.176 1.00 96.38 289 TYR A C 1
ATOM 2243 O O . TYR A 1 289 ? -15.051 -16.086 -9.843 1.00 96.38 289 TYR A O 1
ATOM 2251 N N . ASP A 1 290 ? -14.515 -14.870 -8.032 1.00 96.12 290 ASP A N 1
ATOM 2252 C CA . ASP A 1 290 ? -15.895 -14.744 -7.560 1.00 96.12 290 ASP A CA 1
ATOM 2253 C C . ASP A 1 290 ? -16.560 -13.522 -8.208 1.00 96.12 290 ASP A C 1
ATOM 2255 O O . ASP A 1 290 ? -16.195 -12.370 -7.960 1.00 96.12 290 ASP A O 1
ATOM 2259 N N . SER A 1 291 ? -17.587 -13.771 -9.022 1.00 95.06 291 SER A N 1
ATOM 2260 C CA . SER A 1 291 ? -18.375 -12.717 -9.671 1.00 95.06 291 SER A CA 1
ATOM 2261 C C . SER A 1 291 ? -18.942 -11.667 -8.705 1.00 95.06 291 SER A C 1
ATOM 2263 O O . SER A 1 291 ? -19.024 -10.502 -9.071 1.00 95.06 291 SER A O 1
ATOM 2265 N N . LYS A 1 292 ? -19.307 -12.027 -7.468 1.00 95.62 292 LYS A N 1
ATOM 2266 C CA . LYS A 1 292 ? -19.832 -11.071 -6.481 1.00 95.62 292 LYS A CA 1
ATOM 2267 C C . LYS A 1 292 ? -18.738 -10.149 -5.962 1.00 95.62 292 LYS A C 1
ATOM 2269 O O . LYS A 1 292 ? -18.975 -8.952 -5.837 1.00 95.62 292 LYS A O 1
ATOM 2274 N N . VAL A 1 293 ? -17.555 -10.699 -5.686 1.00 96.75 293 VAL A N 1
ATOM 2275 C CA . VAL A 1 293 ? -16.382 -9.916 -5.270 1.00 96.75 293 VAL A CA 1
ATOM 2276 C C . VAL A 1 293 ? -15.970 -8.969 -6.393 1.00 96.75 293 VAL A C 1
ATOM 2278 O O . VAL A 1 293 ? -15.697 -7.803 -6.131 1.00 96.75 293 VAL A O 1
ATOM 2281 N N . TYR A 1 294 ? -16.019 -9.429 -7.645 1.00 95.94 294 TYR A N 1
ATOM 2282 C CA . TYR A 1 294 ? -15.755 -8.589 -8.812 1.00 95.94 294 TYR A CA 1
ATOM 2283 C C . TYR A 1 294 ? -16.725 -7.406 -8.927 1.00 95.94 294 TYR A C 1
ATOM 2285 O O . TYR A 1 294 ? -16.285 -6.274 -9.110 1.00 95.94 294 TYR A O 1
ATOM 2293 N N . GLU A 1 295 ? -18.032 -7.627 -8.758 1.00 95.75 295 GLU A N 1
ATOM 2294 C CA . GLU A 1 295 ? -19.015 -6.535 -8.786 1.00 95.75 295 GLU A CA 1
ATOM 2295 C C . GLU A 1 295 ? -18.822 -5.525 -7.641 1.00 95.75 295 GLU A C 1
ATOM 2297 O O . GLU A 1 295 ? -19.072 -4.335 -7.826 1.00 95.75 295 GLU A O 1
ATOM 2302 N N . GLU A 1 296 ? -18.368 -5.962 -6.463 1.00 96.12 296 GLU A N 1
ATOM 2303 C CA . GLU A 1 296 ? -17.995 -5.044 -5.377 1.00 96.12 296 GLU A CA 1
ATOM 2304 C C . GLU A 1 296 ? -16.705 -4.278 -5.703 1.00 96.12 296 GLU A C 1
ATOM 2306 O O . GLU A 1 296 ? -16.682 -3.053 -5.590 1.00 96.12 296 GLU A O 1
ATOM 2311 N N . ALA A 1 297 ? -15.667 -4.965 -6.192 1.00 96.44 297 ALA A N 1
ATOM 2312 C CA . ALA A 1 297 ? -14.409 -4.343 -6.598 1.00 96.44 297 ALA A CA 1
ATOM 2313 C C . ALA A 1 297 ? -14.639 -3.239 -7.641 1.00 96.44 297 ALA A C 1
ATOM 2315 O O . ALA A 1 297 ? -14.133 -2.130 -7.473 1.00 96.44 297 ALA A O 1
ATOM 2316 N N . LYS A 1 298 ? -15.472 -3.484 -8.667 1.00 95.44 298 LYS A N 1
ATOM 2317 C CA . LYS A 1 298 ? -15.826 -2.474 -9.685 1.00 95.44 298 LYS A CA 1
ATOM 2318 C C . LYS A 1 298 ? -16.375 -1.189 -9.071 1.00 95.44 298 LYS A C 1
ATOM 2320 O O . LYS A 1 298 ? -15.934 -0.108 -9.449 1.00 95.44 298 LYS A O 1
ATOM 2325 N N . LYS A 1 299 ? -17.276 -1.292 -8.088 1.00 96.44 299 LYS A N 1
ATOM 2326 C CA . LYS A 1 299 ? -17.844 -0.118 -7.401 1.00 96.44 299 LYS A CA 1
ATOM 2327 C C . LYS A 1 299 ? -16.783 0.695 -6.667 1.00 96.44 299 LYS A C 1
ATOM 2329 O O . LYS A 1 299 ? -16.949 1.903 -6.528 1.00 96.44 299 LYS A O 1
ATOM 2334 N N . PHE A 1 300 ? -15.735 0.052 -6.156 1.00 96.56 300 PHE A N 1
ATOM 2335 C CA . PHE A 1 300 ? -14.634 0.751 -5.497 1.00 96.56 300 PHE A CA 1
ATOM 2336 C C . PHE A 1 300 ? -13.688 1.398 -6.506 1.00 96.56 300 PHE A C 1
ATOM 2338 O O . PHE A 1 300 ? -13.345 2.567 -6.351 1.00 96.56 300 PHE A O 1
ATOM 2345 N N . ILE A 1 301 ? -13.337 0.680 -7.572 1.00 94.06 301 ILE A N 1
ATOM 2346 C CA . ILE A 1 301 ? -12.442 1.163 -8.634 1.00 94.06 301 ILE A CA 1
ATOM 2347 C C . ILE A 1 301 ? -13.040 2.383 -9.344 1.00 94.06 301 ILE A C 1
ATOM 2349 O O . ILE A 1 301 ? -12.324 3.331 -9.645 1.00 94.06 301 ILE A O 1
ATOM 2353 N N . GLU A 1 302 ? -14.360 2.425 -9.546 1.00 94.88 302 GLU A N 1
ATOM 2354 C CA . GLU A 1 302 ? -15.053 3.598 -10.103 1.00 94.88 302 GLU A CA 1
ATOM 2355 C C . GLU A 1 302 ? -14.885 4.874 -9.256 1.00 94.88 302 GLU A C 1
ATOM 2357 O O . GLU A 1 302 ? -15.073 5.979 -9.769 1.00 94.88 302 GLU A O 1
ATOM 2362 N N . LYS A 1 303 ? -14.538 4.745 -7.966 1.00 95.75 303 LYS A N 1
ATOM 2363 C CA . LYS A 1 303 ? -14.267 5.882 -7.073 1.00 95.75 303 LYS A CA 1
ATOM 2364 C C . LYS A 1 303 ? -12.814 6.358 -7.140 1.00 95.75 303 LYS A C 1
ATOM 2366 O O . LYS A 1 303 ? -12.530 7.425 -6.599 1.00 95.75 303 LYS A O 1
ATOM 2371 N N . PHE A 1 304 ? -11.904 5.589 -7.743 1.00 95.44 304 PHE A N 1
ATOM 2372 C CA . PHE A 1 304 ? -10.489 5.953 -7.814 1.00 95.44 304 PHE A CA 1
ATOM 2373 C C . PHE A 1 304 ? -10.303 7.272 -8.575 1.00 95.44 304 PHE A C 1
ATOM 2375 O O . PHE A 1 304 ? -11.090 7.582 -9.481 1.00 95.44 304 PHE A O 1
ATOM 2382 N N . PRO A 1 305 ? -9.277 8.066 -8.221 1.00 92.44 305 PRO A N 1
ATOM 2383 C CA . PRO A 1 305 ? -9.016 9.324 -8.899 1.00 92.44 305 PRO A CA 1
ATOM 2384 C C . PRO A 1 305 ? -8.758 9.081 -10.390 1.00 92.44 305 PRO A C 1
ATOM 2386 O O . PRO A 1 305 ? -8.038 8.164 -10.765 1.00 92.44 305 PRO A O 1
ATOM 2389 N N . GLN A 1 306 ? -9.377 9.903 -11.238 1.00 89.56 306 GLN A N 1
ATOM 2390 C CA . GLN A 1 306 ? -9.279 9.790 -12.702 1.00 89.56 306 GLN A CA 1
ATOM 2391 C C . GLN A 1 306 ? -8.293 10.802 -13.303 1.00 89.56 306 GLN A C 1
ATOM 2393 O O . GLN A 1 306 ? -7.992 10.757 -14.490 1.00 89.56 306 GLN A O 1
ATOM 2398 N N . ASP A 1 307 ? -7.840 11.764 -12.500 1.00 90.81 307 ASP A N 1
ATOM 2399 C CA . ASP A 1 307 ? -6.972 12.876 -12.886 1.00 90.81 307 ASP A CA 1
ATOM 2400 C C . ASP A 1 307 ? -5.522 12.707 -12.407 1.00 90.81 307 ASP A C 1
ATOM 2402 O O . ASP A 1 307 ? -4.700 13.598 -12.620 1.00 90.81 307 ASP A O 1
ATOM 2406 N N . ARG A 1 308 ? -5.208 11.584 -11.750 1.00 91.62 308 ARG A N 1
ATOM 2407 C CA . ARG A 1 308 ? -3.883 11.277 -11.201 1.00 91.62 308 ARG A CA 1
ATOM 2408 C C . ARG A 1 308 ? -3.682 9.779 -10.987 1.00 91.62 308 ARG A C 1
ATOM 2410 O O . ARG A 1 308 ? -4.645 9.044 -10.806 1.00 91.62 308 ARG A O 1
ATOM 2417 N N . GLU A 1 309 ? -2.418 9.378 -10.908 1.00 93.31 309 GLU A N 1
ATOM 2418 C CA . GLU A 1 309 ? -1.961 7.980 -10.838 1.00 93.31 309 GLU A CA 1
ATOM 2419 C C . GLU A 1 309 ? -1.463 7.596 -9.433 1.00 93.31 309 GLU A C 1
ATOM 2421 O O . GLU A 1 309 ? -0.642 6.697 -9.259 1.00 93.31 309 GLU A O 1
ATOM 2426 N N . TRP A 1 310 ? -1.942 8.276 -8.389 1.00 95.00 310 TRP A N 1
ATOM 2427 C CA . TRP A 1 310 ? -1.503 8.013 -7.018 1.00 95.00 310 TRP A CA 1
ATOM 2428 C C . TRP A 1 310 ? -2.565 8.330 -5.964 1.00 95.00 310 TRP A C 1
ATOM 2430 O O . TRP A 1 310 ? -3.359 9.269 -6.094 1.00 95.00 310 TRP A O 1
ATOM 2440 N N . PHE A 1 311 ? -2.491 7.597 -4.856 1.00 97.44 311 PHE A N 1
ATOM 2441 C CA . PHE A 1 311 ? -3.144 7.908 -3.587 1.00 97.44 311 PHE A CA 1
ATOM 2442 C C . PHE A 1 311 ? -2.199 8.701 -2.679 1.00 97.44 311 PHE A C 1
ATOM 2444 O O . PHE A 1 311 ? -0.986 8.487 -2.690 1.00 97.44 311 PHE A O 1
ATOM 2451 N N . ASN A 1 312 ? -2.733 9.633 -1.889 1.00 96.44 312 ASN A N 1
ATOM 2452 C CA . ASN A 1 312 ? -1.916 10.365 -0.924 1.00 96.44 312 ASN A CA 1
ATOM 2453 C C . ASN A 1 312 ? -1.761 9.569 0.376 1.00 96.44 312 ASN A C 1
ATOM 2455 O O . ASN A 1 312 ? -2.746 9.078 0.928 1.00 96.44 312 ASN A O 1
ATOM 2459 N N . VAL A 1 313 ? -0.541 9.535 0.900 1.00 97.44 313 VAL A N 1
ATOM 2460 C CA . VAL A 1 313 ? -0.223 9.119 2.267 1.00 97.44 313 VAL A CA 1
ATOM 2461 C C . VAL A 1 313 ? 0.101 10.375 3.071 1.00 97.44 313 VAL A C 1
ATOM 2463 O O . VAL A 1 313 ? 0.927 11.196 2.669 1.00 97.44 313 VAL A O 1
ATOM 2466 N N . THR A 1 314 ? -0.618 10.568 4.171 1.00 96.88 314 THR A N 1
ATOM 2467 C CA . THR A 1 314 ? -0.488 11.726 5.061 1.00 96.88 314 THR A CA 1
ATOM 2468 C C . THR A 1 314 ? 0.675 11.570 6.044 1.00 96.88 314 THR A C 1
ATOM 2470 O O . THR A 1 314 ? 1.303 10.519 6.133 1.00 96.88 314 THR A O 1
ATOM 2473 N N . ASP A 1 315 ? 0.972 12.627 6.800 1.00 96.88 315 ASP A N 1
ATOM 2474 C CA . ASP A 1 315 ? 2.140 12.699 7.681 1.00 96.88 315 ASP A CA 1
ATOM 2475 C C . ASP A 1 315 ? 2.230 11.562 8.714 1.00 96.88 315 ASP A C 1
ATOM 2477 O O . ASP A 1 315 ? 3.245 10.872 8.800 1.00 96.88 315 ASP A O 1
ATOM 2481 N N . LEU A 1 316 ? 1.168 11.330 9.489 1.00 97.44 316 LEU A N 1
ATOM 2482 C CA . LEU A 1 316 ? 1.149 10.272 10.502 1.00 97.44 316 LEU A CA 1
ATOM 2483 C C . LEU A 1 316 ? 0.966 8.872 9.899 1.00 97.44 316 LEU A C 1
ATOM 2485 O O . LEU A 1 316 ? 1.402 7.899 10.511 1.00 97.44 316 LEU A O 1
ATOM 2489 N N . GLU A 1 317 ? 0.382 8.756 8.705 1.00 97.56 317 GLU A N 1
ATOM 2490 C CA . GLU A 1 317 ? 0.335 7.486 7.965 1.00 97.56 317 GLU A CA 1
ATOM 2491 C C . GLU A 1 317 ? 1.735 7.093 7.480 1.00 97.56 317 GLU A C 1
ATOM 2493 O O . GLU A 1 317 ? 2.145 5.948 7.651 1.00 97.56 317 GLU A O 1
ATOM 2498 N N . LEU A 1 318 ? 2.509 8.059 6.971 1.00 96.06 318 LEU A N 1
ATOM 2499 C CA . LEU A 1 318 ? 3.903 7.869 6.575 1.00 96.06 318 LEU A CA 1
ATOM 2500 C C . LEU A 1 318 ? 4.788 7.524 7.781 1.00 96.06 318 LEU A C 1
ATOM 2502 O O . LEU A 1 318 ? 5.634 6.638 7.698 1.00 96.06 318 LEU A O 1
ATOM 2506 N N . ALA A 1 319 ? 4.561 8.169 8.929 1.00 96.00 319 ALA A N 1
ATOM 2507 C CA . ALA A 1 319 ? 5.244 7.812 10.171 1.00 96.00 319 ALA A CA 1
ATOM 2508 C C . ALA A 1 319 ? 4.928 6.369 10.615 1.00 96.00 319 ALA A C 1
ATOM 2510 O O . ALA A 1 319 ? 5.823 5.660 11.077 1.00 96.00 319 ALA A O 1
ATOM 2511 N N . ASN A 1 320 ? 3.673 5.922 10.461 1.00 96.12 320 ASN A N 1
ATOM 2512 C CA . ASN A 1 320 ? 3.281 4.538 10.735 1.00 96.12 320 ASN A CA 1
ATOM 2513 C C . ASN A 1 320 ? 3.939 3.566 9.743 1.00 96.12 320 ASN A C 1
ATOM 2515 O O . ASN A 1 320 ? 4.426 2.522 10.167 1.00 96.12 320 ASN A O 1
ATOM 2519 N N . TYR A 1 321 ? 4.030 3.936 8.463 1.00 94.69 321 TYR A N 1
ATOM 2520 C CA . TYR A 1 321 ? 4.758 3.175 7.449 1.00 94.69 321 TYR A CA 1
ATOM 2521 C C . TYR A 1 321 ? 6.235 3.005 7.814 1.00 94.69 321 TYR A C 1
ATOM 2523 O O . TYR A 1 321 ? 6.705 1.878 7.912 1.00 94.69 321 TYR A O 1
ATOM 2531 N N . TRP A 1 322 ? 6.966 4.084 8.112 1.00 92.69 322 TRP A N 1
ATOM 2532 C CA . TRP A 1 322 ? 8.399 3.993 8.421 1.00 92.69 322 TRP A CA 1
ATOM 2533 C C . TRP A 1 322 ? 8.724 3.133 9.645 1.00 92.69 322 TRP A C 1
ATOM 2535 O O . TRP A 1 322 ? 9.771 2.496 9.676 1.00 92.69 322 TRP A O 1
ATOM 2545 N N . VAL A 1 323 ? 7.857 3.113 10.661 1.00 93.94 323 VAL A N 1
ATOM 2546 C CA . VAL A 1 323 ? 8.078 2.304 11.874 1.00 93.94 323 VAL A CA 1
ATOM 2547 C C . VAL A 1 323 ? 7.793 0.818 11.649 1.00 93.94 323 VAL A C 1
ATOM 2549 O O . VAL A 1 323 ? 8.328 -0.012 12.384 1.00 93.94 323 VAL A O 1
ATOM 2552 N N . ASN A 1 324 ? 6.964 0.483 10.659 1.00 91.81 324 ASN A N 1
ATOM 2553 C CA . ASN A 1 324 ? 6.517 -0.886 10.400 1.00 91.81 324 ASN A CA 1
ATOM 2554 C C . ASN A 1 324 ? 7.092 -1.491 9.112 1.00 91.81 324 ASN A C 1
ATOM 2556 O O . ASN A 1 324 ? 6.963 -2.693 8.906 1.00 91.81 324 ASN A O 1
ATOM 2560 N N . ASN A 1 325 ? 7.728 -0.695 8.255 1.00 85.56 325 ASN A N 1
ATOM 2561 C CA . ASN A 1 325 ? 8.349 -1.168 7.028 1.00 85.56 325 ASN A CA 1
ATOM 2562 C C . ASN A 1 325 ? 9.820 -1.536 7.239 1.00 85.56 325 ASN A C 1
ATOM 2564 O O . ASN A 1 325 ? 10.540 -0.845 7.959 1.00 85.56 325 ASN A O 1
ATOM 2568 N N . ASP A 1 326 ? 10.273 -2.596 6.566 1.00 76.69 326 ASP A N 1
ATOM 2569 C CA . ASP A 1 326 ? 11.698 -2.896 6.444 1.00 76.69 326 ASP A CA 1
ATOM 2570 C C . ASP A 1 326 ? 12.275 -2.095 5.262 1.00 76.69 326 ASP A C 1
ATOM 2572 O O . ASP A 1 326 ? 11.985 -2.422 4.106 1.00 76.69 326 ASP A O 1
ATOM 2576 N N . PRO A 1 327 ? 13.081 -1.046 5.512 1.00 68.25 327 PRO A N 1
ATOM 2577 C CA . PRO A 1 327 ? 13.677 -0.239 4.448 1.00 68.25 327 PRO A CA 1
ATOM 2578 C C . PRO A 1 327 ? 14.680 -1.032 3.593 1.00 68.25 327 PRO A C 1
ATOM 2580 O O . PRO A 1 327 ? 15.054 -0.570 2.519 1.00 68.25 327 PRO A O 1
ATOM 2583 N N . TYR A 1 328 ? 15.104 -2.218 4.046 1.00 65.62 328 TYR A N 1
ATOM 2584 C CA . TYR A 1 328 ? 16.029 -3.107 3.344 1.00 65.62 328 TYR A CA 1
ATOM 2585 C C . TYR A 1 328 ? 15.333 -4.266 2.627 1.00 65.62 328 TYR A C 1
ATOM 2587 O O . TYR A 1 328 ? 16.011 -5.162 2.120 1.00 65.62 328 TYR A O 1
ATOM 2595 N N . SER A 1 329 ? 13.998 -4.275 2.587 1.00 69.50 329 SER A N 1
ATOM 2596 C CA . SER A 1 329 ? 13.258 -5.263 1.811 1.00 69.50 329 SER A CA 1
ATOM 2597 C C . SER A 1 329 ? 13.667 -5.181 0.337 1.00 69.50 329 SER A C 1
ATOM 2599 O O . SER A 1 329 ? 13.456 -4.167 -0.320 1.00 69.50 329 SER A O 1
ATOM 2601 N N . GLU A 1 330 ? 14.231 -6.268 -0.197 1.00 64.25 330 GLU A N 1
ATOM 2602 C CA . GLU A 1 330 ? 14.554 -6.409 -1.627 1.00 64.25 330 GLU A CA 1
ATOM 2603 C C . GLU A 1 330 ? 13.296 -6.662 -2.488 1.00 64.25 330 GLU A C 1
ATOM 2605 O O . GLU A 1 330 ? 13.401 -6.959 -3.676 1.00 64.25 330 GLU A O 1
ATOM 2610 N N . SER A 1 331 ? 12.098 -6.589 -1.896 1.00 71.69 331 SER A N 1
ATOM 2611 C CA . SER A 1 331 ? 10.836 -6.766 -2.610 1.00 71.69 331 SER A CA 1
ATOM 2612 C C . SER A 1 331 ? 10.600 -5.615 -3.585 1.00 71.69 331 SER A C 1
ATOM 2614 O O . SER A 1 331 ? 10.489 -4.461 -3.183 1.00 71.69 331 SER A O 1
ATOM 2616 N N . GLU A 1 332 ? 10.414 -5.946 -4.861 1.00 72.88 332 GLU A N 1
ATOM 2617 C CA . GLU A 1 332 ? 9.935 -5.001 -5.881 1.00 72.88 332 GLU A CA 1
ATOM 2618 C C . GLU A 1 332 ? 8.449 -4.634 -5.684 1.00 72.88 332 GLU A C 1
ATOM 2620 O O . GLU A 1 332 ? 7.943 -3.707 -6.321 1.00 72.88 332 GLU A O 1
ATOM 2625 N N . ILE A 1 333 ? 7.751 -5.347 -4.789 1.00 82.06 333 ILE A N 1
ATOM 2626 C CA . ILE A 1 333 ? 6.376 -5.061 -4.373 1.00 82.06 333 ILE A CA 1
ATOM 2627 C C . ILE A 1 333 ? 6.395 -4.145 -3.149 1.00 82.06 333 ILE A C 1
ATOM 2629 O O . ILE A 1 333 ? 6.855 -4.545 -2.076 1.00 82.06 333 ILE A O 1
ATOM 2633 N N . ASP A 1 334 ? 5.830 -2.953 -3.311 1.00 85.94 334 ASP A N 1
ATOM 2634 C CA . ASP A 1 334 ? 5.716 -1.923 -2.282 1.00 85.94 334 ASP A CA 1
ATOM 2635 C C . ASP A 1 334 ? 4.316 -1.910 -1.641 1.00 85.94 334 ASP A C 1
ATOM 2637 O O . ASP A 1 334 ? 3.303 -2.226 -2.278 1.00 85.94 334 ASP A O 1
ATOM 2641 N N . THR A 1 335 ? 4.262 -1.546 -0.356 1.00 87.38 335 THR A N 1
ATOM 2642 C CA . THR A 1 335 ? 3.037 -1.547 0.462 1.00 87.38 335 THR A CA 1
ATOM 2643 C C . THR A 1 335 ? 2.607 -0.160 0.944 1.00 87.38 335 THR A C 1
ATOM 2645 O O . THR A 1 335 ? 1.569 -0.062 1.600 1.00 87.38 335 THR A O 1
ATOM 2648 N N . LEU A 1 336 ? 3.315 0.919 0.579 1.00 93.69 336 LEU A N 1
ATOM 2649 C CA . LEU A 1 336 ? 3.033 2.306 0.979 1.00 93.69 336 LEU A CA 1
ATOM 2650 C C . LEU A 1 336 ? 1.562 2.684 0.766 1.00 93.69 336 LEU A C 1
ATOM 2652 O O . LEU A 1 336 ? 0.937 3.307 1.623 1.00 93.69 336 LEU A O 1
ATOM 2656 N N . ALA A 1 337 ? 0.978 2.255 -0.354 1.00 95.12 337 ALA A N 1
ATOM 2657 C CA . ALA A 1 337 ? -0.421 2.510 -0.677 1.00 95.12 337 ALA A CA 1
ATOM 2658 C C . ALA A 1 337 ? -1.401 1.951 0.372 1.00 95.12 337 ALA A C 1
ATOM 2660 O O . ALA A 1 337 ? -2.418 2.585 0.644 1.00 95.12 337 ALA A O 1
ATOM 2661 N N . ASN A 1 338 ? -1.095 0.820 1.019 1.00 95.06 338 ASN A N 1
ATOM 2662 C CA . ASN A 1 338 ? -1.969 0.236 2.043 1.00 95.06 338 ASN A CA 1
ATOM 2663 C C . ASN A 1 338 ? -2.011 1.047 3.345 1.00 95.06 338 ASN A C 1
ATOM 2665 O O . ASN A 1 338 ? -2.945 0.855 4.121 1.00 95.06 338 ASN A O 1
ATOM 2669 N N . TYR A 1 339 ? -1.069 1.969 3.561 1.00 96.44 339 TYR A N 1
ATOM 2670 C CA . TYR A 1 339 ? -1.093 2.911 4.685 1.00 96.44 339 TYR A CA 1
ATOM 2671 C C . TYR A 1 339 ? -1.941 4.159 4.386 1.00 96.44 339 TYR A C 1
ATOM 2673 O O . TYR A 1 339 ? -2.233 4.932 5.296 1.00 96.44 339 TYR A O 1
ATOM 2681 N N . SER A 1 340 ? -2.362 4.364 3.132 1.00 97.19 340 SER A N 1
ATOM 2682 C CA . SER A 1 340 ? -3.180 5.509 2.728 1.00 97.19 340 SER A CA 1
ATOM 2683 C C . SER A 1 340 ? -4.626 5.367 3.206 1.00 97.19 340 SER A C 1
ATOM 2685 O O . SER A 1 340 ? -5.393 4.547 2.690 1.00 97.19 340 SER A O 1
ATOM 2687 N N . GLY A 1 341 ? -5.056 6.252 4.105 1.00 96.56 341 GLY A N 1
ATOM 2688 C CA . GLY A 1 341 ? -6.465 6.402 4.458 1.00 96.56 341 GLY A CA 1
ATOM 2689 C C . GLY A 1 341 ? -7.327 6.848 3.273 1.00 96.56 341 GLY A C 1
ATOM 2690 O O . GLY A 1 341 ? -8.523 6.562 3.243 1.00 96.56 341 GLY A O 1
ATOM 2691 N N . GLU A 1 342 ? -6.735 7.494 2.259 1.00 97.31 342 GLU A N 1
ATOM 2692 C CA . GLU A 1 342 ? -7.428 7.831 1.013 1.00 97.31 342 GLU A CA 1
ATOM 2693 C C . GLU A 1 342 ? -7.822 6.566 0.235 1.00 97.31 342 GLU A C 1
ATOM 2695 O O . GLU A 1 342 ? -8.999 6.392 -0.089 1.00 97.31 342 GLU A O 1
ATOM 2700 N N . LEU A 1 343 ? -6.865 5.661 -0.015 1.00 97.38 343 LEU A N 1
ATOM 2701 C CA . LEU A 1 343 ? -7.139 4.382 -0.675 1.00 97.38 343 LEU A CA 1
ATOM 2702 C C . LEU A 1 343 ? -8.168 3.570 0.117 1.00 97.38 343 LEU A C 1
ATOM 2704 O O . LEU A 1 343 ? -9.167 3.119 -0.446 1.00 97.38 343 LEU A O 1
ATOM 2708 N N . LYS A 1 344 ? -7.954 3.416 1.430 1.00 96.69 344 LYS A N 1
ATOM 2709 C CA . LYS A 1 344 ? -8.887 2.690 2.306 1.00 96.69 344 LYS A CA 1
ATOM 2710 C C . LYS A 1 344 ? -10.288 3.302 2.254 1.00 96.69 344 LYS A C 1
ATOM 2712 O O . LYS A 1 344 ? -11.269 2.564 2.208 1.00 96.69 344 LYS A O 1
ATOM 2717 N N . GLY A 1 345 ? -10.386 4.629 2.160 1.00 96.75 345 GLY A N 1
ATOM 2718 C CA . GLY A 1 345 ? -11.640 5.348 1.954 1.00 96.75 345 GLY A CA 1
ATOM 2719 C C . GLY A 1 345 ? -12.368 4.964 0.661 1.00 96.75 345 GLY A C 1
ATOM 2720 O O . GLY A 1 345 ? -13.578 4.756 0.694 1.00 96.75 345 GLY A O 1
ATOM 2721 N N . TYR A 1 346 ? -11.666 4.811 -0.467 1.00 97.44 346 TYR A N 1
ATOM 2722 C CA . TYR A 1 346 ? -12.294 4.348 -1.717 1.00 97.44 346 TYR A CA 1
ATOM 2723 C C . TYR A 1 346 ? -12.767 2.894 -1.639 1.00 97.44 346 TYR A C 1
ATOM 2725 O O . TYR A 1 346 ? -13.827 2.555 -2.175 1.00 97.44 346 TYR A O 1
ATOM 2733 N N . LEU A 1 347 ? -12.012 2.059 -0.928 1.00 97.06 347 LEU A N 1
ATOM 2734 C CA . LEU A 1 347 ? -12.322 0.649 -0.700 1.00 97.06 347 LEU A CA 1
ATOM 2735 C C . LEU A 1 347 ? -13.371 0.428 0.405 1.00 97.06 347 LEU A C 1
ATOM 2737 O O . LEU A 1 347 ? -13.613 -0.714 0.785 1.00 97.06 347 LEU A O 1
ATOM 2741 N N . ASP A 1 348 ? -13.969 1.487 0.966 1.00 96.81 348 ASP A N 1
ATOM 2742 C CA . ASP A 1 348 ? -14.863 1.427 2.133 1.00 96.81 348 ASP A CA 1
ATOM 2743 C C . ASP A 1 348 ? -14.265 0.588 3.294 1.00 96.81 348 ASP A C 1
ATOM 2745 O O . ASP A 1 348 ? -14.974 -0.105 4.024 1.00 96.81 348 ASP A O 1
ATOM 2749 N N . ASN A 1 349 ? -12.937 0.656 3.456 1.00 97.00 349 ASN A N 1
ATOM 2750 C CA . ASN A 1 349 ? -12.106 -0.106 4.396 1.00 97.00 349 ASN A CA 1
ATOM 2751 C C . ASN A 1 349 ? -12.175 -1.637 4.254 1.00 97.00 349 ASN A C 1
ATOM 2753 O O . ASN A 1 349 ? -11.831 -2.361 5.188 1.00 97.00 349 ASN A O 1
ATOM 2757 N N . THR A 1 350 ? -12.619 -2.152 3.110 1.00 97.25 350 THR A N 1
ATOM 2758 C CA . THR A 1 350 ? -12.660 -3.598 2.874 1.00 97.25 350 THR A CA 1
ATOM 2759 C C . THR A 1 350 ? -11.260 -4.211 2.798 1.00 97.25 350 THR A C 1
ATOM 2761 O O . THR A 1 350 ? -10.291 -3.548 2.428 1.00 97.25 350 THR A O 1
ATOM 2764 N N . ASN A 1 351 ? -11.150 -5.489 3.158 1.00 95.38 351 ASN A N 1
ATOM 2765 C CA . ASN A 1 351 ? -9.912 -6.273 3.187 1.00 95.38 351 ASN A CA 1
ATOM 2766 C C . ASN A 1 351 ? -9.384 -6.678 1.795 1.00 95.38 351 ASN A C 1
ATOM 2768 O O . ASN A 1 351 ? -8.902 -7.792 1.599 1.00 95.38 351 ASN A O 1
ATOM 2772 N N . PHE A 1 352 ? -9.459 -5.771 0.820 1.00 95.94 352 PHE A N 1
ATOM 2773 C CA . PHE A 1 352 ? -8.677 -5.902 -0.402 1.00 95.94 352 PHE A CA 1
ATOM 2774 C C . PHE A 1 352 ? -7.233 -5.479 -0.145 1.00 95.94 352 PHE A C 1
ATOM 2776 O O . PHE A 1 352 ? -6.974 -4.381 0.355 1.00 95.94 352 PHE A O 1
ATOM 2783 N N . LEU A 1 353 ? -6.306 -6.327 -0.577 1.00 94.25 353 LEU A N 1
ATOM 2784 C CA . LEU A 1 353 ? -4.889 -6.022 -0.648 1.00 94.25 353 LEU A CA 1
ATOM 2785 C C . LEU A 1 353 ? -4.589 -5.221 -1.910 1.00 94.25 353 LEU A C 1
ATOM 2787 O O . LEU A 1 353 ? -4.972 -5.620 -3.007 1.00 94.25 353 LEU A O 1
ATOM 2791 N N . PHE A 1 354 ? -3.887 -4.102 -1.761 1.00 95.25 354 PHE A N 1
ATOM 2792 C CA . PHE A 1 354 ? -3.405 -3.313 -2.884 1.00 95.25 354 PHE A CA 1
ATOM 2793 C C . PHE A 1 354 ? -1.884 -3.407 -2.975 1.00 95.25 354 PHE A C 1
ATOM 2795 O O . PHE A 1 354 ? -1.181 -2.944 -2.083 1.00 95.25 354 PHE A O 1
ATOM 2802 N N . THR A 1 355 ? -1.358 -4.007 -4.035 1.00 93.50 355 THR A N 1
ATOM 2803 C CA . THR A 1 355 ? 0.093 -4.151 -4.237 1.00 93.50 355 THR A CA 1
ATOM 2804 C C . THR A 1 355 ? 0.547 -3.311 -5.413 1.00 93.50 355 THR A C 1
ATOM 2806 O O . THR A 1 355 ? -0.170 -3.255 -6.412 1.00 93.50 355 THR A O 1
ATOM 2809 N N . VAL A 1 356 ? 1.744 -2.732 -5.336 1.00 93.44 356 VAL A N 1
ATOM 2810 C CA . VAL A 1 356 ? 2.368 -2.015 -6.456 1.00 93.44 356 VAL A CA 1
ATOM 2811 C C . VAL A 1 356 ? 3.728 -2.632 -6.736 1.00 93.44 356 VAL A C 1
ATOM 2813 O O . VAL A 1 356 ? 4.610 -2.564 -5.888 1.00 93.44 356 VAL A O 1
ATOM 2816 N N . GLU A 1 357 ? 3.903 -3.218 -7.918 1.00 91.88 357 GLU A N 1
ATOM 2817 C CA . GLU A 1 357 ? 5.243 -3.492 -8.445 1.00 91.88 357 GLU A CA 1
ATOM 2818 C C . GLU A 1 357 ? 5.814 -2.177 -8.985 1.00 91.88 357 GLU A C 1
ATOM 2820 O O . GLU A 1 357 ? 5.235 -1.571 -9.893 1.00 91.88 357 GLU A O 1
ATOM 2825 N N . ILE A 1 358 ? 6.912 -1.695 -8.405 1.00 89.50 358 ILE A N 1
ATOM 2826 C CA . ILE A 1 358 ? 7.442 -0.365 -8.722 1.00 89.50 358 ILE A CA 1
ATOM 2827 C C . ILE A 1 358 ? 8.010 -0.355 -10.152 1.00 89.50 358 ILE A C 1
ATOM 2829 O O . ILE A 1 358 ? 8.993 -1.027 -10.455 1.00 89.50 358 ILE A O 1
ATOM 2833 N N . ARG A 1 359 ? 7.426 0.464 -11.035 1.00 88.38 359 ARG A N 1
ATOM 2834 C CA . ARG A 1 359 ? 7.913 0.717 -12.411 1.00 88.38 359 ARG A CA 1
ATOM 2835 C C . ARG A 1 359 ? 8.383 2.159 -12.613 1.00 88.38 359 ARG A C 1
ATOM 2837 O O . ARG A 1 359 ? 9.014 2.477 -13.619 1.00 88.38 359 ARG A O 1
ATOM 2844 N N . GLY A 1 360 ? 8.066 3.029 -11.663 1.00 87.19 360 GLY A N 1
ATOM 2845 C CA . GLY A 1 360 ? 8.424 4.434 -11.641 1.00 87.19 360 GLY A CA 1
ATOM 2846 C C . GLY A 1 360 ? 8.163 5.049 -10.268 1.00 87.19 360 GLY A C 1
ATOM 2847 O O . GLY A 1 360 ? 7.616 4.420 -9.361 1.00 87.19 360 GLY A O 1
ATOM 2848 N N . GLY A 1 361 ? 8.575 6.298 -10.115 1.00 84.38 361 GLY A N 1
ATOM 2849 C CA . GLY A 1 361 ? 8.442 7.039 -8.870 1.00 84.38 361 GLY A CA 1
ATOM 2850 C C . GLY A 1 361 ? 9.714 7.798 -8.534 1.00 84.38 361 GLY A C 1
ATOM 2851 O O . GLY A 1 361 ? 10.631 7.910 -9.353 1.00 84.38 361 GLY A O 1
ATOM 2852 N N . ALA A 1 362 ? 9.751 8.321 -7.316 1.00 81.81 362 ALA A N 1
ATOM 2853 C CA . ALA A 1 362 ? 10.817 9.174 -6.828 1.00 81.81 362 ALA A CA 1
ATOM 2854 C C . ALA A 1 362 ? 11.135 8.827 -5.371 1.00 81.81 362 ALA A C 1
ATOM 2856 O O . ALA A 1 362 ? 10.242 8.801 -4.526 1.00 81.81 362 ALA A O 1
ATOM 2857 N N . ASP A 1 363 ? 12.417 8.591 -5.092 1.00 76.31 363 ASP A N 1
ATOM 2858 C CA . ASP A 1 363 ? 12.989 8.520 -3.741 1.00 76.31 363 ASP A CA 1
ATOM 2859 C C . ASP A 1 363 ? 13.810 9.771 -3.467 1.00 76.31 363 ASP A C 1
ATOM 2861 O O . ASP A 1 363 ? 15.027 9.750 -3.269 1.00 76.31 363 ASP A O 1
ATOM 2865 N N . GLU A 1 364 ? 13.133 10.909 -3.531 1.00 85.25 364 GLU A N 1
ATOM 2866 C CA . GLU A 1 364 ? 13.766 12.181 -3.245 1.00 85.25 364 GLU A CA 1
ATOM 2867 C C . GLU A 1 364 ? 13.866 12.393 -1.728 1.00 85.25 364 GLU A C 1
ATOM 2869 O O . GLU A 1 364 ? 13.047 11.891 -0.956 1.00 85.25 364 GLU A O 1
ATOM 2874 N N . PRO A 1 365 ? 14.830 13.196 -1.244 1.00 89.31 365 PRO A N 1
ATOM 2875 C CA . PRO A 1 365 ? 15.062 13.323 0.195 1.00 89.31 365 PRO A CA 1
ATOM 2876 C C . PRO A 1 365 ? 13.835 13.759 1.013 1.00 89.31 365 PRO A C 1
ATOM 2878 O O . PRO A 1 365 ? 13.744 13.442 2.199 1.00 89.31 365 PRO A O 1
ATOM 2881 N N . PHE A 1 366 ? 12.910 14.490 0.386 1.00 94.44 366 PHE A N 1
ATOM 2882 C CA . PHE A 1 366 ? 11.698 15.027 1.004 1.00 94.44 366 PHE A CA 1
ATOM 2883 C C . PHE A 1 366 ? 10.403 14.428 0.447 1.00 94.44 366 PHE A C 1
ATOM 2885 O O . PHE A 1 366 ? 9.320 14.894 0.795 1.00 94.44 366 PHE A O 1
ATOM 2892 N N . PHE A 1 367 ? 10.478 13.450 -0.446 1.00 92.56 367 PHE A N 1
ATOM 2893 C CA . PHE A 1 367 ? 9.311 13.003 -1.185 1.00 92.56 367 PHE A CA 1
ATOM 2894 C C . PHE A 1 367 ? 9.469 11.544 -1.590 1.00 92.56 367 PHE A C 1
ATOM 2896 O O . PHE A 1 367 ? 10.474 11.175 -2.190 1.00 92.56 367 PHE A O 1
ATOM 2903 N N . THR A 1 368 ? 8.457 10.739 -1.276 1.00 91.88 368 THR A N 1
ATOM 2904 C CA . THR A 1 368 ? 8.379 9.342 -1.701 1.00 91.88 368 THR A CA 1
ATOM 2905 C C . THR A 1 368 ? 7.230 9.190 -2.682 1.00 91.88 368 THR A C 1
ATOM 2907 O O . THR A 1 368 ? 6.098 9.567 -2.381 1.00 91.88 368 THR A O 1
ATOM 2910 N N . GLU A 1 369 ? 7.498 8.583 -3.828 1.00 92.50 369 GLU A N 1
ATOM 2911 C CA . GLU A 1 369 ? 6.494 8.169 -4.799 1.00 92.50 369 GLU A CA 1
ATOM 2912 C C . GLU A 1 369 ? 6.798 6.757 -5.295 1.00 92.50 369 GLU A C 1
ATOM 2914 O O . GLU A 1 369 ? 7.942 6.405 -5.593 1.00 92.50 369 GLU A O 1
ATOM 2919 N N . ARG A 1 370 ? 5.748 5.940 -5.345 1.00 91.75 370 ARG A N 1
ATOM 2920 C CA . ARG A 1 370 ? 5.769 4.529 -5.724 1.00 91.75 370 ARG A CA 1
ATOM 2921 C C . ARG A 1 370 ? 4.664 4.316 -6.735 1.00 91.75 370 ARG A C 1
ATOM 2923 O O . ARG A 1 370 ? 3.500 4.304 -6.348 1.00 91.75 370 ARG A O 1
ATOM 2930 N N . ILE A 1 371 ? 5.009 4.200 -8.013 1.00 92.00 371 ILE A N 1
ATOM 2931 C CA . ILE A 1 371 ? 4.045 4.020 -9.103 1.00 92.00 371 ILE A CA 1
ATOM 2932 C C . ILE A 1 371 ? 4.464 2.812 -9.936 1.00 92.00 371 ILE A C 1
ATOM 2934 O O . ILE A 1 371 ? 5.644 2.582 -10.199 1.00 92.00 371 ILE A O 1
ATOM 2938 N N . GLY A 1 372 ? 3.490 2.033 -10.384 1.00 92.75 372 GLY A N 1
ATOM 2939 C CA . GLY A 1 372 ? 3.738 0.987 -11.360 1.00 92.75 372 GLY A CA 1
ATOM 2940 C C . GLY A 1 372 ? 2.554 0.058 -11.490 1.00 92.75 372 GLY A C 1
ATOM 2941 O O . GLY A 1 372 ? 1.405 0.512 -11.483 1.00 92.75 372 GLY A O 1
ATOM 2942 N N . SER A 1 373 ? 2.847 -1.235 -11.605 1.00 92.94 373 SER A N 1
ATOM 2943 C CA . SER A 1 373 ? 1.851 -2.268 -11.857 1.00 92.94 373 SER A CA 1
ATOM 2944 C C . SER A 1 373 ? 1.062 -2.543 -10.578 1.00 92.94 373 SER A C 1
ATOM 2946 O O . SER A 1 373 ? 1.442 -3.354 -9.730 1.00 92.94 373 SER A O 1
ATOM 2948 N N . ALA A 1 374 ? -0.040 -1.816 -10.427 1.00 94.75 374 ALA A N 1
ATOM 2949 C CA . ALA A 1 374 ? -0.931 -1.895 -9.286 1.00 94.75 374 ALA A CA 1
ATOM 2950 C C . ALA A 1 374 ? -1.936 -3.033 -9.441 1.00 94.75 374 ALA A C 1
ATOM 2952 O O . ALA A 1 374 ? -2.528 -3.200 -10.510 1.00 94.75 374 ALA A O 1
ATOM 2953 N N . LYS A 1 375 ? -2.193 -3.771 -8.358 1.00 95.25 375 LYS A N 1
ATOM 2954 C CA . LYS A 1 375 ? -3.170 -4.866 -8.318 1.00 95.25 375 LYS A CA 1
ATOM 2955 C C . LYS A 1 375 ? -4.048 -4.764 -7.077 1.00 95.25 375 LYS A C 1
ATOM 2957 O O . LYS A 1 375 ? -3.547 -4.503 -5.988 1.00 95.25 375 LYS A O 1
ATOM 2962 N N . LEU A 1 376 ? -5.349 -5.008 -7.245 1.00 96.25 376 LEU A N 1
ATOM 2963 C CA . LEU A 1 376 ? -6.306 -5.176 -6.148 1.00 96.25 376 LEU A CA 1
ATOM 2964 C C . LEU A 1 376 ? -6.615 -6.667 -5.983 1.00 96.25 376 LEU A C 1
ATOM 2966 O O . LEU A 1 376 ? -7.157 -7.295 -6.896 1.00 96.25 376 LEU A O 1
ATOM 2970 N N . ILE A 1 377 ? -6.273 -7.229 -4.831 1.00 95.62 377 ILE A N 1
ATOM 2971 C CA . ILE A 1 377 ? -6.222 -8.668 -4.575 1.00 95.62 377 ILE A CA 1
ATOM 2972 C C . ILE A 1 377 ? -7.139 -9.017 -3.405 1.00 95.62 377 ILE A C 1
ATOM 2974 O O . ILE A 1 377 ? -7.160 -8.327 -2.389 1.00 95.62 377 ILE A O 1
ATOM 2978 N N . HIS A 1 378 ? -7.887 -10.110 -3.525 1.00 95.44 378 HIS A N 1
ATOM 2979 C CA . HIS A 1 378 ? -8.651 -10.685 -2.419 1.00 95.44 378 HIS A CA 1
ATOM 2980 C C . HIS A 1 378 ? -8.615 -12.212 -2.514 1.00 95.44 378 HIS A C 1
ATOM 2982 O O . HIS A 1 378 ? -8.884 -12.776 -3.576 1.00 95.44 378 HIS A O 1
ATOM 2988 N N . ASN A 1 379 ? -8.249 -12.882 -1.416 1.00 91.88 379 ASN A N 1
ATOM 2989 C CA . ASN A 1 379 ? -8.035 -14.335 -1.350 1.00 91.88 379 ASN A CA 1
ATOM 2990 C C . ASN A 1 379 ? -7.106 -14.877 -2.458 1.00 91.88 379 ASN A C 1
ATOM 2992 O O . ASN A 1 379 ? -7.375 -15.917 -3.054 1.00 91.88 379 ASN A O 1
ATOM 2996 N N . GLY A 1 380 ? -6.029 -14.144 -2.766 1.00 92.75 380 GLY A N 1
ATOM 2997 C CA . GLY A 1 380 ? -5.050 -14.523 -3.795 1.00 92.75 380 GLY A CA 1
ATOM 2998 C C . GLY A 1 380 ? -5.528 -14.372 -5.245 1.00 92.75 380 GLY A C 1
ATOM 2999 O O . GLY A 1 380 ? -4.820 -14.789 -6.157 1.00 92.75 380 GLY A O 1
ATOM 3000 N N . ILE A 1 381 ? -6.708 -13.785 -5.471 1.00 96.38 381 ILE A N 1
ATOM 3001 C CA . ILE A 1 381 ? -7.273 -13.535 -6.802 1.00 96.38 381 ILE A CA 1
ATOM 3002 C C . ILE A 1 381 ? -7.214 -12.036 -7.097 1.00 96.38 381 ILE A C 1
ATOM 3004 O O . ILE A 1 381 ? -7.607 -11.219 -6.260 1.00 96.38 381 ILE A O 1
ATOM 3008 N N . VAL A 1 382 ? -6.750 -11.675 -8.293 1.00 96.88 382 VAL A N 1
ATOM 3009 C CA . VAL A 1 382 ? -6.635 -10.282 -8.742 1.00 96.88 382 VAL A CA 1
ATOM 3010 C C . VAL A 1 382 ? -7.948 -9.822 -9.372 1.00 96.88 382 VAL A C 1
ATOM 3012 O O . VAL A 1 382 ? -8.388 -10.368 -10.378 1.00 96.88 382 VAL A O 1
ATOM 3015 N N . TYR A 1 383 ? -8.579 -8.794 -8.810 1.00 96.69 383 TYR A N 1
ATOM 3016 C CA . TYR A 1 383 ? -9.848 -8.241 -9.305 1.00 96.69 383 TYR A CA 1
ATOM 3017 C C . TYR A 1 383 ? -9.679 -6.967 -10.136 1.00 96.69 383 TYR A C 1
ATOM 3019 O O . TYR A 1 383 ? -10.602 -6.566 -10.845 1.00 96.69 383 TYR A O 1
ATOM 3027 N N . PHE A 1 384 ? -8.506 -6.342 -10.057 1.00 95.06 384 PHE A N 1
ATOM 3028 C CA . PHE A 1 384 ? -8.139 -5.158 -10.821 1.00 95.06 384 PHE A CA 1
ATOM 3029 C C . PHE A 1 384 ? -6.631 -5.090 -10.996 1.00 95.06 384 PHE A C 1
ATOM 3031 O O . PHE A 1 384 ? -5.894 -5.454 -10.080 1.00 95.06 384 PHE A O 1
ATOM 3038 N N . ALA A 1 385 ? -6.205 -4.604 -12.158 1.00 94.00 385 ALA A N 1
ATOM 3039 C CA . ALA A 1 385 ? -4.810 -4.397 -12.499 1.00 94.00 385 ALA A CA 1
ATOM 3040 C C . ALA A 1 385 ? -4.672 -3.120 -13.349 1.00 94.00 385 ALA A C 1
ATOM 3042 O O . ALA A 1 385 ? -5.500 -2.886 -14.233 1.00 94.00 385 ALA A O 1
ATOM 3043 N N . SER A 1 386 ? -3.649 -2.313 -13.073 1.00 92.50 386 SER A N 1
ATOM 3044 C CA . SER A 1 386 ? -3.353 -1.041 -13.752 1.00 92.50 386 SER A CA 1
ATOM 3045 C C . SER A 1 386 ? -1.846 -0.885 -13.906 1.00 92.50 386 SER A C 1
ATOM 3047 O O . SER A 1 386 ? -1.116 -1.199 -12.971 1.00 92.50 386 SER A O 1
ATOM 3049 N N . GLY A 1 387 ? -1.369 -0.408 -15.056 1.00 90.00 387 GLY A N 1
ATOM 3050 C CA . GLY A 1 387 ? 0.067 -0.297 -15.345 1.00 90.00 387 GLY A CA 1
ATOM 3051 C C . GLY A 1 387 ? 0.756 0.890 -14.666 1.00 90.00 387 GLY A C 1
ATOM 3052 O O . GLY A 1 387 ? 1.957 0.833 -14.412 1.00 90.00 387 GLY A O 1
ATOM 3053 N N . TYR A 1 388 ? -0.006 1.945 -14.365 1.00 89.25 388 TYR A N 1
ATOM 3054 C CA . TYR A 1 388 ? 0.483 3.173 -13.736 1.00 89.25 388 TYR A CA 1
ATOM 3055 C C . TYR A 1 388 ? -0.486 3.659 -12.656 1.00 89.25 388 TYR A C 1
ATOM 3057 O O . TYR A 1 388 ? -1.355 4.495 -12.889 1.00 89.25 388 TYR A O 1
ATOM 3065 N N . LEU A 1 389 ? -0.373 3.085 -11.460 1.00 94.75 389 LEU A N 1
ATOM 3066 C CA . LEU A 1 389 ? -1.057 3.573 -10.264 1.00 94.75 389 LEU A CA 1
ATOM 3067 C C . LEU A 1 389 ? -0.202 3.262 -9.031 1.00 94.75 389 LEU A C 1
ATOM 3069 O O . LEU A 1 389 ? 0.513 2.261 -8.994 1.00 94.75 389 LEU A O 1
ATOM 3073 N N . GLY A 1 390 ? -0.277 4.094 -8.000 1.00 95.62 390 GLY A N 1
ATOM 3074 C CA . GLY A 1 390 ? 0.355 3.769 -6.729 1.00 95.62 390 GLY A CA 1
ATOM 3075 C C . GLY A 1 390 ? 0.113 4.796 -5.639 1.00 95.62 390 GLY A C 1
ATOM 3076 O O . GLY A 1 390 ? -1.027 5.201 -5.418 1.00 95.62 390 GLY A O 1
ATOM 3077 N N . ALA A 1 391 ? 1.152 5.195 -4.915 1.00 95.94 391 ALA A N 1
ATOM 3078 C CA . ALA A 1 391 ? 1.022 6.113 -3.791 1.00 95.94 391 ALA A CA 1
ATOM 3079 C C . ALA A 1 391 ? 2.181 7.098 -3.701 1.00 95.94 391 ALA A C 1
ATOM 3081 O O . ALA A 1 391 ? 3.294 6.826 -4.150 1.00 95.94 391 ALA A O 1
ATOM 3082 N N . LYS A 1 392 ? 1.905 8.243 -3.078 1.00 95.06 392 LYS A N 1
ATOM 3083 C CA . LYS A 1 392 ? 2.915 9.254 -2.785 1.00 95.06 392 LYS A CA 1
ATOM 3084 C C . LYS A 1 392 ? 2.768 9.833 -1.389 1.00 95.06 392 LYS A C 1
ATOM 3086 O O . LYS A 1 392 ? 1.657 9.931 -0.862 1.00 95.06 392 LYS A O 1
ATOM 3091 N N . ALA A 1 393 ? 3.881 10.295 -0.841 1.00 95.88 393 ALA A N 1
ATOM 3092 C CA . ALA A 1 393 ? 3.957 10.923 0.463 1.00 95.88 393 ALA A CA 1
ATOM 3093 C C . ALA A 1 393 ? 4.913 12.124 0.428 1.00 95.88 393 ALA A C 1
ATOM 3095 O O . ALA A 1 393 ? 6.084 12.004 0.065 1.00 95.88 393 ALA A O 1
ATOM 3096 N N . GLU A 1 394 ? 4.417 13.292 0.840 1.00 96.25 394 GLU A N 1
ATOM 3097 C CA . GLU A 1 394 ? 5.277 14.433 1.164 1.00 96.25 394 GLU A CA 1
ATOM 3098 C C . GLU A 1 394 ? 5.930 14.173 2.526 1.00 96.25 394 GLU A C 1
ATOM 3100 O O . GLU A 1 394 ? 5.239 13.845 3.493 1.00 96.25 394 GLU A O 1
ATOM 3105 N N . HIS A 1 395 ? 7.244 14.369 2.646 1.00 96.69 395 HIS A N 1
ATOM 3106 C CA . HIS A 1 395 ? 7.917 14.298 3.942 1.00 96.69 395 HIS A CA 1
ATOM 3107 C C . HIS A 1 395 ? 7.683 15.617 4.682 1.00 96.69 395 HIS A C 1
ATOM 3109 O O . HIS A 1 395 ? 8.534 16.512 4.753 1.00 96.69 395 HIS A O 1
ATOM 3115 N N . ALA A 1 396 ? 6.480 15.751 5.224 1.00 97.31 396 ALA A N 1
ATOM 3116 C CA . ALA A 1 396 ? 6.066 16.872 6.039 1.00 97.31 396 ALA A CA 1
ATOM 3117 C C . ALA A 1 396 ? 5.340 16.369 7.285 1.00 97.31 396 ALA A C 1
ATOM 3119 O O . ALA A 1 396 ? 4.652 15.359 7.232 1.00 97.31 396 ALA A O 1
ATOM 3120 N N . ILE A 1 397 ? 5.462 17.099 8.393 1.00 97.94 397 ILE A N 1
ATOM 3121 C CA . ILE A 1 397 ? 4.597 16.921 9.564 1.00 97.94 397 ILE A CA 1
ATOM 3122 C C . ILE A 1 397 ? 3.858 18.219 9.816 1.00 97.94 397 ILE A C 1
ATOM 3124 O O . ILE A 1 397 ? 4.465 19.291 9.918 1.00 97.94 397 ILE A O 1
ATOM 3128 N N . TYR A 1 398 ? 2.540 18.121 9.936 1.00 98.25 398 TYR A N 1
ATOM 3129 C CA . TYR A 1 398 ? 1.707 19.285 10.177 1.00 98.25 398 TYR A CA 1
ATOM 3130 C C . TYR A 1 398 ? 1.624 19.592 11.677 1.00 98.25 398 TYR A C 1
ATOM 3132 O O . TYR A 1 398 ? 1.638 18.708 12.531 1.00 98.25 398 TYR A O 1
ATOM 3140 N N . VAL A 1 399 ? 1.565 20.861 12.053 1.00 98.56 399 VAL A N 1
ATOM 3141 C CA . VAL A 1 399 ? 1.362 21.287 13.446 1.00 98.56 399 VAL A CA 1
ATOM 3142 C C . VAL A 1 399 ? 0.353 22.430 13.487 1.00 98.56 399 VAL A C 1
ATOM 3144 O O . VAL A 1 399 ? 0.146 23.087 12.463 1.00 98.56 399 VAL A O 1
ATOM 3147 N N . PRO A 1 400 ? -0.280 22.698 14.644 1.00 98.38 400 PRO A N 1
ATOM 3148 C CA . PRO A 1 400 ? -1.262 23.766 14.732 1.00 98.38 400 PRO A CA 1
ATOM 3149 C C . PRO A 1 400 ? -0.711 25.118 14.286 1.00 98.38 400 PRO A C 1
ATOM 3151 O O . PRO A 1 400 ? 0.438 25.451 14.597 1.00 98.38 400 PRO A O 1
ATOM 3154 N N . GLU A 1 401 ? -1.540 25.942 13.649 1.00 98.19 401 GLU A N 1
ATOM 3155 C CA . GLU A 1 401 ? -1.151 27.288 13.203 1.00 98.19 401 GLU A CA 1
ATOM 3156 C C . GLU A 1 401 ? -0.662 28.174 14.357 1.00 98.19 401 GLU A C 1
ATOM 3158 O O . GLU A 1 401 ? 0.205 29.036 14.177 1.00 98.19 401 GLU A O 1
ATOM 3163 N N . SER A 1 402 ? -1.161 27.909 15.569 1.00 97.56 402 SER A N 1
ATOM 3164 C CA . SER A 1 402 ? -0.746 28.567 16.810 1.00 97.56 402 SER A CA 1
ATOM 3165 C C . SER A 1 402 ? 0.681 28.240 17.267 1.00 97.56 402 SER A C 1
ATOM 3167 O O . SER A 1 402 ? 1.167 28.866 18.210 1.00 97.56 402 SER A O 1
ATOM 3169 N N . THR A 1 403 ? 1.348 27.260 16.655 1.00 98.19 403 THR A N 1
ATOM 3170 C CA . THR A 1 403 ? 2.715 26.852 17.011 1.00 98.19 403 THR A CA 1
ATOM 3171 C C . THR A 1 403 ? 3.713 27.965 16.684 1.00 98.19 403 THR A C 1
ATOM 3173 O O . THR A 1 403 ? 3.668 28.580 15.609 1.00 98.19 403 THR A O 1
ATOM 3176 N N . GLY A 1 404 ? 4.628 28.235 17.620 1.00 96.81 404 GLY A N 1
ATOM 3177 C CA . GLY A 1 404 ? 5.712 29.194 17.422 1.00 96.81 404 GLY A CA 1
ATOM 3178 C C . GLY A 1 404 ? 6.650 28.769 16.286 1.00 96.81 404 GLY A C 1
ATOM 3179 O O . GLY A 1 404 ? 6.773 27.590 15.975 1.00 96.81 404 GLY A O 1
ATOM 3180 N N . SER A 1 405 ? 7.288 29.735 15.622 1.00 96.00 405 SER A N 1
ATOM 3181 C CA . SER A 1 405 ? 8.123 29.467 14.436 1.00 96.00 405 SER A CA 1
ATOM 3182 C C . SER A 1 405 ? 9.591 29.159 14.762 1.00 96.00 405 SER A C 1
ATOM 3184 O O . SER A 1 405 ? 10.401 29.088 13.841 1.00 96.00 405 SER A O 1
ATOM 3186 N N . SER A 1 406 ? 9.974 29.041 16.039 1.00 97.31 406 SER A N 1
ATOM 3187 C CA . SER A 1 406 ? 11.338 28.622 16.386 1.00 97.31 406 SER A CA 1
ATOM 3188 C C . SER A 1 406 ? 11.510 27.116 16.179 1.00 97.31 406 SER A C 1
ATOM 3190 O O . SER A 1 406 ? 10.578 26.347 16.406 1.00 97.31 406 SER A O 1
ATOM 3192 N N . ALA A 1 407 ? 12.712 26.678 15.792 1.00 97.19 407 ALA A N 1
ATOM 3193 C CA . ALA A 1 407 ? 12.997 25.258 15.584 1.00 97.19 407 ALA A CA 1
ATOM 3194 C C . ALA A 1 407 ? 12.638 24.402 16.814 1.00 97.19 407 ALA A C 1
ATOM 3196 O O . ALA A 1 407 ? 12.051 23.338 16.666 1.00 97.19 407 ALA A O 1
ATOM 3197 N N . GLN A 1 408 ? 12.923 24.879 18.032 1.00 97.75 408 GLN A N 1
ATOM 3198 C CA . GLN A 1 408 ? 12.605 24.147 19.261 1.00 97.75 408 GLN A CA 1
ATOM 3199 C C . GLN A 1 408 ? 11.094 23.984 19.483 1.00 97.75 408 GLN A C 1
ATOM 3201 O O . GLN A 1 408 ? 10.657 22.916 19.900 1.00 97.75 408 GLN A O 1
ATOM 3206 N N . GLU A 1 409 ? 10.298 25.024 19.219 1.00 98.44 409 GLU A N 1
ATOM 3207 C CA . GLU A 1 409 ? 8.836 24.962 19.364 1.00 98.44 409 GLU A CA 1
ATOM 3208 C C . GLU A 1 409 ? 8.203 24.045 18.315 1.00 98.44 409 GLU A C 1
ATOM 3210 O O . GLU A 1 409 ? 7.301 23.276 18.643 1.00 98.44 409 GLU A O 1
ATOM 3215 N N . LEU A 1 410 ? 8.704 24.094 17.077 1.00 98.56 410 LEU A N 1
ATOM 3216 C CA . LEU A 1 410 ? 8.250 23.232 15.987 1.00 98.56 410 LEU A CA 1
ATOM 3217 C C . LEU A 1 410 ? 8.551 21.760 16.286 1.00 98.56 410 LEU A C 1
ATOM 3219 O O . LEU A 1 410 ? 7.636 20.941 16.238 1.00 98.56 410 LEU A O 1
ATOM 3223 N N . ILE A 1 411 ? 9.794 21.440 16.671 1.00 98.50 411 ILE A N 1
ATOM 3224 C CA . ILE A 1 411 ? 10.196 20.078 17.058 1.00 98.50 411 ILE A CA 1
ATOM 3225 C C . ILE A 1 411 ? 9.328 19.580 18.211 1.00 98.50 411 ILE A C 1
ATOM 3227 O O . ILE A 1 411 ? 8.796 18.481 18.133 1.00 98.50 411 ILE A O 1
ATOM 3231 N N . ALA A 1 412 ? 9.126 20.389 19.256 1.00 98.44 412 ALA A N 1
ATOM 3232 C CA . ALA A 1 412 ? 8.312 19.985 20.399 1.00 98.44 412 ALA A CA 1
ATOM 3233 C C . ALA A 1 412 ? 6.857 19.674 20.005 1.00 98.44 412 ALA A C 1
ATOM 3235 O O . ALA A 1 412 ? 6.283 18.707 20.503 1.00 98.44 412 ALA A O 1
ATOM 3236 N N . ALA A 1 413 ? 6.256 20.469 19.114 1.00 98.44 413 ALA A N 1
ATOM 3237 C CA . ALA A 1 413 ? 4.890 20.242 18.647 1.00 98.44 413 ALA A CA 1
ATOM 3238 C C . ALA A 1 413 ? 4.773 19.003 17.742 1.00 98.44 413 ALA A C 1
ATOM 3240 O O . ALA A 1 413 ? 3.863 18.196 17.934 1.00 98.44 413 ALA A O 1
ATOM 3241 N N . ALA A 1 414 ? 5.694 18.836 16.789 1.00 98.44 414 ALA A N 1
ATOM 3242 C CA . ALA A 1 414 ? 5.714 17.689 15.885 1.00 98.44 414 ALA A CA 1
ATOM 3243 C C . ALA A 1 414 ? 6.012 16.383 16.638 1.00 98.44 414 ALA A C 1
ATOM 3245 O O . ALA A 1 414 ? 5.253 15.426 16.511 1.00 98.44 414 ALA A O 1
ATOM 3246 N N . GLN A 1 415 ? 7.038 16.376 17.498 1.00 98.44 415 GLN A N 1
ATOM 3247 C CA . GLN A 1 415 ? 7.389 15.225 18.333 1.00 98.44 415 GLN A CA 1
ATOM 3248 C C . GLN A 1 415 ? 6.215 14.819 19.219 1.00 98.44 415 GLN A C 1
ATOM 3250 O O . GLN A 1 415 ? 5.911 13.639 19.310 1.00 98.44 415 GLN A O 1
ATOM 3255 N N . LYS A 1 416 ? 5.491 15.785 19.806 1.00 97.81 416 LYS A N 1
ATOM 3256 C CA . LYS A 1 416 ? 4.295 15.474 20.594 1.00 97.81 416 LYS A CA 1
ATOM 3257 C C . LYS A 1 416 ? 3.227 14.760 19.758 1.00 97.81 416 LYS A C 1
ATOM 3259 O O . LYS A 1 416 ? 2.670 13.782 20.235 1.00 97.81 416 LYS A O 1
ATOM 3264 N N . ARG A 1 417 ? 2.925 15.232 18.541 1.00 97.25 417 ARG A N 1
ATOM 3265 C CA . ARG A 1 417 ? 1.931 14.568 17.673 1.00 97.25 417 ARG A CA 1
ATOM 3266 C C . ARG A 1 417 ? 2.347 13.137 17.332 1.00 97.25 417 ARG A C 1
ATOM 3268 O O . ARG A 1 417 ? 1.501 12.251 17.366 1.00 97.25 417 ARG A O 1
ATOM 3275 N N . ILE A 1 418 ? 3.627 12.922 17.033 1.00 97.38 418 ILE A N 1
ATOM 3276 C CA . ILE A 1 418 ? 4.156 11.586 16.749 1.00 97.38 418 ILE A CA 1
ATOM 3277 C C . ILE A 1 418 ? 4.093 10.704 17.996 1.00 97.38 418 ILE A C 1
ATOM 3279 O O . ILE A 1 418 ? 3.548 9.612 17.924 1.00 97.38 418 ILE A O 1
ATOM 3283 N N . ASP A 1 419 ? 4.590 11.175 19.140 1.00 96.81 419 ASP A N 1
ATOM 3284 C CA . ASP A 1 419 ? 4.617 10.408 20.390 1.00 96.81 419 ASP A CA 1
ATOM 3285 C C . ASP A 1 419 ? 3.208 10.061 20.886 1.00 96.81 419 ASP A C 1
ATOM 3287 O O . ASP A 1 419 ? 2.998 8.964 21.398 1.00 96.81 419 ASP A O 1
ATOM 3291 N N . ASP A 1 420 ? 2.246 10.981 20.737 1.00 95.12 420 ASP A N 1
ATOM 3292 C CA . ASP A 1 420 ? 0.841 10.751 21.091 1.00 95.12 420 ASP A CA 1
ATOM 3293 C C . ASP A 1 420 ? 0.204 9.659 20.214 1.00 95.12 420 ASP A C 1
ATOM 3295 O O . ASP A 1 420 ? -0.681 8.948 20.686 1.00 95.12 420 ASP A O 1
ATOM 3299 N N . TYR A 1 421 ? 0.618 9.559 18.945 1.00 95.06 421 TYR A N 1
ATOM 3300 C CA . TYR A 1 421 ? 0.093 8.576 18.002 1.00 95.06 421 TYR A CA 1
ATOM 3301 C C . TYR A 1 421 ? 0.931 7.297 18.003 1.00 95.06 421 TYR A C 1
ATOM 3303 O O . TYR A 1 421 ? 0.469 6.294 18.524 1.00 95.06 421 TYR A O 1
ATOM 3311 N N . ILE A 1 422 ? 2.154 7.326 17.469 1.00 94.19 422 ILE A N 1
ATOM 3312 C CA . ILE A 1 422 ? 3.077 6.189 17.273 1.00 94.19 422 ILE A CA 1
ATOM 3313 C C . ILE A 1 422 ? 3.656 5.647 18.591 1.00 94.19 422 ILE A C 1
ATOM 3315 O O . ILE A 1 422 ? 4.013 4.473 18.686 1.00 94.19 422 ILE A O 1
ATOM 3319 N N . GLY A 1 423 ? 3.764 6.494 19.615 1.00 93.06 423 GLY A N 1
ATOM 3320 C CA . GLY A 1 423 ? 4.383 6.154 20.892 1.00 93.06 423 GLY A CA 1
ATOM 3321 C C . GLY A 1 423 ? 5.799 6.714 21.051 1.00 93.06 423 GLY A C 1
ATOM 3322 O O . GLY A 1 423 ? 6.601 6.772 20.117 1.00 93.06 423 GLY A O 1
ATOM 3323 N N . ALA A 1 424 ? 6.111 7.120 22.282 1.00 93.69 424 ALA A N 1
ATOM 3324 C CA . ALA A 1 424 ? 7.357 7.804 22.610 1.00 93.69 424 ALA A CA 1
ATOM 3325 C C . ALA A 1 424 ? 8.611 6.960 22.319 1.00 93.69 424 ALA A C 1
ATOM 3327 O O . ALA A 1 424 ? 8.700 5.789 22.694 1.00 93.69 424 ALA A O 1
ATOM 3328 N N . GLY A 1 425 ? 9.618 7.597 21.712 1.00 93.62 425 GLY A N 1
ATOM 3329 C CA . GLY A 1 425 ? 10.940 7.006 21.461 1.00 93.62 425 GLY A CA 1
ATOM 3330 C C . GLY A 1 425 ? 11.027 6.094 20.234 1.00 93.62 425 GLY A C 1
ATOM 3331 O O . GLY A 1 425 ? 12.079 5.507 20.001 1.00 93.62 425 GLY A O 1
ATOM 3332 N N . LYS A 1 426 ? 9.947 5.965 19.455 1.00 94.88 426 LYS A N 1
ATOM 3333 C CA . LYS A 1 426 ? 9.946 5.240 18.173 1.00 94.88 426 LYS A CA 1
ATOM 3334 C C . LYS A 1 426 ? 10.521 6.066 17.026 1.00 94.88 426 LYS A C 1
ATOM 3336 O O . LYS A 1 426 ? 11.156 5.514 16.135 1.00 94.88 426 LYS A O 1
ATOM 3341 N N . ILE A 1 427 ? 10.298 7.376 17.075 1.00 96.88 427 ILE A N 1
ATOM 3342 C CA . ILE A 1 427 ? 10.765 8.345 16.089 1.00 96.88 427 ILE A CA 1
ATOM 3343 C C . ILE A 1 427 ? 11.391 9.515 16.841 1.00 96.88 427 ILE A C 1
ATOM 3345 O O . ILE A 1 427 ? 10.803 10.001 17.808 1.00 96.88 427 ILE A O 1
ATOM 3349 N N . GLU A 1 428 ? 12.552 9.987 16.396 1.00 97.69 428 GLU A N 1
ATOM 3350 C CA . GLU A 1 428 ? 13.221 11.155 16.977 1.00 97.69 428 GLU A CA 1
ATOM 3351 C C . GLU A 1 428 ? 13.406 12.260 15.936 1.00 97.69 428 GLU A C 1
ATOM 3353 O O . GLU A 1 428 ? 13.961 12.039 14.860 1.00 97.69 428 GLU A O 1
ATOM 3358 N N . ILE A 1 429 ? 12.962 13.473 16.270 1.00 98.00 429 ILE A N 1
ATOM 3359 C CA . ILE A 1 429 ? 13.118 14.652 15.420 1.00 98.00 429 ILE A CA 1
ATOM 3360 C C . ILE A 1 429 ? 14.316 15.490 15.877 1.00 98.00 429 ILE A C 1
ATOM 3362 O O . ILE A 1 429 ? 14.397 15.918 17.031 1.00 98.00 429 ILE A O 1
ATOM 3366 N N . SER A 1 430 ? 15.194 15.844 14.938 1.00 97.25 430 SER A N 1
ATOM 3367 C CA . SER A 1 430 ? 16.291 16.788 15.171 1.00 97.25 430 SER A CA 1
ATOM 3368 C C . SER A 1 430 ? 16.394 17.854 14.079 1.00 97.25 430 SER A C 1
ATOM 3370 O O . SER A 1 430 ? 15.972 17.665 12.940 1.00 97.25 430 SER A O 1
ATOM 3372 N N . LEU A 1 431 ? 16.933 19.022 14.434 1.00 97.38 431 LEU A N 1
ATOM 3373 C CA . LEU A 1 431 ? 17.157 20.119 13.491 1.00 97.38 431 LEU A CA 1
ATOM 3374 C C . LEU A 1 431 ? 18.287 19.763 12.514 1.00 97.38 431 LEU A C 1
ATOM 3376 O O . LEU A 1 431 ? 19.357 19.337 12.950 1.00 97.38 431 LEU A O 1
ATOM 3380 N N . ASN A 1 432 ? 18.072 19.993 11.216 1.00 95.00 432 ASN A N 1
ATOM 3381 C CA . ASN A 1 432 ? 19.156 19.951 10.242 1.00 95.00 432 ASN A CA 1
ATOM 3382 C C . ASN A 1 432 ? 19.949 21.273 10.250 1.00 95.00 432 ASN A C 1
ATOM 3384 O O . ASN A 1 432 ? 19.426 22.332 10.594 1.00 95.00 432 ASN A O 1
ATOM 3388 N N . ASN A 1 433 ? 21.232 21.210 9.896 1.00 90.69 433 ASN A N 1
ATOM 3389 C CA . ASN A 1 433 ? 22.112 22.378 9.901 1.00 90.69 433 ASN A CA 1
ATOM 3390 C C . ASN A 1 433 ? 21.785 23.378 8.785 1.00 90.69 433 ASN A C 1
ATOM 3392 O O . ASN A 1 433 ? 22.078 24.564 8.947 1.00 90.69 433 ASN A O 1
ATOM 3396 N N . ASP A 1 434 ? 21.199 22.904 7.687 1.00 93.50 434 ASP A N 1
ATOM 3397 C CA . ASP A 1 434 ? 20.835 23.733 6.545 1.00 93.50 434 ASP A CA 1
ATOM 3398 C C . ASP A 1 434 ? 19.352 24.141 6.599 1.00 93.50 434 ASP A C 1
ATOM 3400 O O . ASP A 1 434 ? 18.493 23.449 7.148 1.00 93.50 434 ASP A O 1
ATOM 3404 N N . THR A 1 435 ? 19.036 25.296 6.019 1.00 96.06 435 THR A N 1
ATOM 3405 C CA . THR A 1 435 ? 17.659 25.712 5.723 1.00 96.06 435 THR A CA 1
ATOM 3406 C C . THR A 1 435 ? 17.188 25.128 4.393 1.00 96.06 435 THR A C 1
ATOM 3408 O O . THR A 1 435 ? 17.993 24.701 3.567 1.00 96.06 435 THR A O 1
ATOM 3411 N N . VAL A 1 436 ? 15.878 25.169 4.135 1.00 97.00 436 VAL A N 1
ATOM 3412 C CA . VAL A 1 436 ? 15.309 24.777 2.831 1.00 97.00 436 VAL A CA 1
ATOM 3413 C C . VAL A 1 436 ? 15.934 25.587 1.687 1.00 97.00 436 VAL A C 1
ATOM 3415 O O . VAL A 1 436 ? 16.271 25.035 0.644 1.00 97.00 436 VAL A O 1
ATOM 3418 N N . GLU A 1 437 ? 16.161 26.888 1.896 1.00 96.75 437 GLU A N 1
ATOM 3419 C CA . GLU A 1 437 ? 16.825 27.756 0.914 1.00 96.75 437 GLU A CA 1
ATOM 3420 C C . GLU A 1 437 ? 18.290 27.351 0.681 1.00 96.75 437 GLU A C 1
ATOM 3422 O O . GLU A 1 437 ? 18.774 27.385 -0.451 1.00 96.75 437 GLU A O 1
ATOM 3427 N N . GLN A 1 438 ? 19.014 26.962 1.736 1.00 97.00 438 GLN A N 1
ATOM 3428 C CA . GLN A 1 438 ? 20.389 26.476 1.608 1.00 97.00 438 GLN A CA 1
ATOM 3429 C C . GLN A 1 438 ? 20.448 25.127 0.891 1.00 97.00 438 GLN A C 1
ATOM 3431 O O . GLN A 1 438 ? 21.331 24.951 0.058 1.00 97.00 438 GLN A O 1
ATOM 3436 N N . TYR A 1 439 ? 19.497 24.225 1.156 1.00 96.06 439 TYR A N 1
ATOM 3437 C CA . TYR A 1 439 ? 19.354 22.969 0.422 1.00 96.06 439 TYR A CA 1
ATOM 3438 C C . TYR A 1 439 ? 19.123 23.229 -1.070 1.00 96.06 439 TYR A C 1
ATOM 3440 O O . TYR A 1 439 ? 19.924 22.792 -1.889 1.00 96.06 439 TYR A O 1
ATOM 3448 N N . TYR A 1 440 ? 18.111 24.031 -1.417 1.00 96.62 440 TYR A N 1
ATOM 3449 C CA . TYR A 1 440 ? 17.812 24.380 -2.809 1.00 96.62 440 TYR A CA 1
ATOM 3450 C C . TYR A 1 440 ? 19.033 24.969 -3.531 1.00 96.62 440 TYR A C 1
ATOM 3452 O O . TYR A 1 440 ? 19.439 24.487 -4.585 1.00 96.62 440 TYR A O 1
ATOM 3460 N N . ASN A 1 441 ? 19.670 25.986 -2.944 1.00 97.69 441 ASN A N 1
ATOM 3461 C CA . ASN A 1 441 ? 20.848 26.609 -3.549 1.00 97.69 441 ASN A CA 1
ATOM 3462 C C . ASN A 1 441 ? 22.051 25.654 -3.616 1.00 97.69 441 ASN A C 1
ATOM 3464 O O . ASN A 1 441 ? 22.869 25.771 -4.529 1.00 97.69 441 ASN A O 1
ATOM 3468 N N . GLY A 1 442 ? 22.168 24.735 -2.656 1.00 96.94 442 GLY A N 1
ATOM 3469 C CA . GLY A 1 442 ? 23.189 23.694 -2.620 1.00 96.94 442 GLY A CA 1
ATOM 3470 C C . GLY A 1 442 ? 23.054 22.715 -3.783 1.00 96.94 442 GLY A C 1
ATOM 3471 O O . GLY A 1 442 ? 24.032 22.506 -4.495 1.00 96.94 442 GLY A O 1
ATOM 3472 N N . GLU A 1 443 ? 21.849 22.199 -4.027 1.00 96.06 443 GLU A N 1
ATOM 3473 C CA . GLU A 1 443 ? 21.554 21.300 -5.154 1.00 96.06 443 GLU A CA 1
ATOM 3474 C C . GLU A 1 443 ? 21.790 21.997 -6.505 1.00 96.06 443 GLU A C 1
ATOM 3476 O O . GLU A 1 443 ? 22.463 21.464 -7.386 1.00 96.06 443 GLU A O 1
ATOM 3481 N N . ILE A 1 444 ? 21.344 23.251 -6.655 1.00 97.88 444 ILE A N 1
ATOM 3482 C CA . ILE A 1 444 ? 21.609 24.049 -7.865 1.00 97.88 444 ILE A CA 1
ATOM 3483 C C . ILE A 1 444 ? 23.113 24.229 -8.110 1.00 97.88 444 ILE A C 1
ATOM 3485 O O . ILE A 1 444 ? 23.577 24.083 -9.244 1.00 97.88 444 ILE A O 1
ATOM 3489 N N . ALA A 1 445 ? 23.875 24.537 -7.057 1.00 98.12 445 ALA A N 1
ATOM 3490 C CA . ALA A 1 445 ? 25.323 24.680 -7.148 1.00 98.12 445 ALA A CA 1
ATOM 3491 C C . ALA A 1 445 ? 26.020 23.347 -7.459 1.00 98.12 445 ALA A C 1
ATOM 3493 O O . ALA A 1 445 ? 27.061 23.349 -8.117 1.00 98.12 445 ALA A O 1
ATOM 3494 N N . GLU A 1 446 ? 25.462 22.223 -7.010 1.00 97.81 446 GLU A N 1
ATOM 3495 C CA . GLU A 1 446 ? 25.975 20.891 -7.313 1.00 97.81 446 GLU A CA 1
ATOM 3496 C C . GLU A 1 446 ? 25.800 20.541 -8.792 1.00 97.81 446 GLU A C 1
ATOM 3498 O O . GLU A 1 446 ? 26.777 20.162 -9.437 1.00 97.81 446 GLU A O 1
ATOM 3503 N N . TYR A 1 447 ? 24.625 20.797 -9.373 1.00 97.81 447 TYR A N 1
ATOM 3504 C CA . TYR A 1 447 ? 24.429 20.660 -10.819 1.00 97.81 447 TYR A CA 1
ATOM 3505 C C . TYR A 1 447 ? 25.407 21.532 -11.623 1.00 97.81 447 TYR A C 1
ATOM 3507 O O . TYR A 1 447 ? 26.008 21.067 -12.592 1.00 97.81 447 TYR A O 1
ATOM 3515 N N . ASP A 1 448 ? 25.629 22.785 -11.205 1.00 98.00 448 ASP A N 1
ATOM 3516 C CA . ASP A 1 448 ? 26.602 23.673 -11.860 1.00 98.00 448 ASP A CA 1
ATOM 3517 C C . ASP A 1 448 ? 28.047 23.165 -11.740 1.00 98.00 448 ASP A C 1
ATOM 3519 O O . ASP A 1 448 ? 28.838 23.292 -12.681 1.00 98.00 448 ASP A O 1
ATOM 3523 N N . ARG A 1 449 ? 28.399 22.555 -10.602 1.00 98.38 449 ARG A N 1
ATOM 3524 C CA . ARG A 1 449 ? 29.712 21.938 -10.386 1.00 98.38 449 ARG A CA 1
ATOM 3525 C C . ARG A 1 449 ? 29.913 20.733 -11.301 1.00 98.38 449 ARG A C 1
ATOM 3527 O O . ARG A 1 449 ? 30.956 20.653 -11.948 1.00 98.38 449 ARG A O 1
ATOM 3534 N N . GLN A 1 450 ? 28.924 19.844 -11.382 1.00 98.06 450 GLN A N 1
ATOM 3535 C CA . GLN A 1 450 ? 28.969 18.661 -12.243 1.00 98.06 450 GLN A CA 1
ATOM 3536 C C . GLN A 1 450 ? 29.094 19.061 -13.716 1.00 98.06 450 GLN A C 1
ATOM 3538 O O . GLN A 1 450 ? 29.943 18.526 -14.426 1.00 98.06 450 GLN A O 1
ATOM 3543 N N . LEU A 1 451 ? 28.341 20.071 -14.168 1.00 97.75 451 LEU A N 1
ATOM 3544 C CA . LEU A 1 451 ? 28.479 20.614 -15.524 1.00 97.75 451 LEU A CA 1
ATOM 3545 C C . LEU A 1 451 ? 29.907 21.085 -15.816 1.00 97.75 451 LEU A C 1
ATOM 3547 O O . LEU A 1 451 ? 30.472 20.731 -16.851 1.00 97.75 451 LEU A O 1
ATOM 3551 N N . ALA A 1 452 ? 30.507 21.859 -14.909 1.00 98.06 452 ALA A N 1
ATOM 3552 C CA . ALA A 1 452 ? 31.878 22.336 -15.076 1.00 98.06 452 ALA A CA 1
ATOM 3553 C C . ALA A 1 452 ? 32.902 21.184 -15.073 1.00 98.06 452 ALA A C 1
ATOM 3555 O O . ALA A 1 452 ? 33.870 21.210 -15.839 1.00 98.06 452 ALA A O 1
ATOM 3556 N N . GLU A 1 453 ? 32.690 20.162 -14.241 1.00 98.06 453 GLU A N 1
ATOM 3557 C CA . GLU A 1 453 ? 33.535 18.969 -14.187 1.00 98.06 453 GLU A CA 1
ATOM 3558 C C . GLU A 1 453 ? 33.494 18.182 -15.502 1.00 98.06 453 GLU A C 1
ATOM 3560 O O . GLU A 1 453 ? 34.549 17.906 -16.079 1.00 98.06 453 GLU A O 1
ATOM 3565 N N . TYR A 1 454 ? 32.301 17.874 -16.018 1.00 98.31 454 TYR A N 1
ATOM 3566 C CA . TYR A 1 454 ? 32.147 17.137 -17.273 1.00 98.31 454 TYR A CA 1
ATOM 3567 C C . TYR A 1 454 ? 32.639 17.930 -18.487 1.00 98.31 454 TYR A C 1
ATOM 3569 O O . TYR A 1 454 ? 33.215 17.343 -19.402 1.00 98.31 454 TYR A O 1
ATOM 3577 N N . GLN A 1 455 ? 32.501 19.261 -18.489 1.00 98.19 455 GLN A N 1
ATOM 3578 C CA . GLN A 1 455 ? 33.106 20.114 -19.520 1.00 98.19 455 GLN A CA 1
ATOM 3579 C C . GLN A 1 455 ? 34.633 19.994 -19.514 1.00 98.19 455 GLN A C 1
ATOM 3581 O O . GLN A 1 455 ? 35.242 19.768 -20.559 1.00 98.19 455 GLN A O 1
ATOM 3586 N N . SER A 1 456 ? 35.248 20.083 -18.334 1.00 98.31 456 SER A N 1
ATOM 3587 C CA . SER A 1 456 ? 36.698 19.938 -18.172 1.00 98.31 456 SER A CA 1
ATOM 3588 C C . SER A 1 456 ? 37.185 18.545 -18.597 1.00 98.31 456 SER A C 1
ATOM 3590 O O . SER A 1 456 ? 38.147 18.425 -19.358 1.00 98.31 456 SER A O 1
ATOM 3592 N N . ARG A 1 457 ? 36.492 17.480 -18.168 1.00 98.12 457 ARG A N 1
ATOM 3593 C CA . ARG A 1 457 ? 36.798 16.094 -18.566 1.00 98.12 457 ARG A CA 1
ATOM 3594 C C . ARG A 1 457 ? 36.695 15.898 -20.077 1.00 98.12 457 ARG A C 1
ATOM 3596 O O . ARG A 1 457 ? 37.612 15.338 -20.672 1.00 98.12 457 ARG A O 1
ATOM 3603 N N . LEU A 1 458 ? 35.646 16.425 -20.710 1.00 98.44 458 LEU A N 1
ATOM 3604 C CA . LEU A 1 458 ? 35.465 16.355 -22.161 1.00 98.44 458 LEU A CA 1
ATOM 3605 C C . LEU A 1 458 ? 36.615 17.032 -22.919 1.00 98.44 458 LEU A C 1
ATOM 3607 O O . LEU A 1 458 ? 37.115 16.481 -23.902 1.00 98.44 458 LEU A O 1
ATOM 3611 N N . GLU A 1 459 ? 37.053 18.213 -22.475 1.00 98.25 459 GLU A N 1
ATOM 3612 C CA . GLU A 1 459 ? 38.193 18.917 -23.076 1.00 98.25 459 GLU A CA 1
ATOM 3613 C C . GLU A 1 459 ? 39.490 18.105 -22.959 1.00 98.25 459 GLU A C 1
ATOM 3615 O O . GLU A 1 459 ? 40.223 17.965 -23.942 1.00 98.25 459 GLU A O 1
ATOM 3620 N N . ILE A 1 460 ? 39.750 17.514 -21.787 1.00 98.25 460 ILE A N 1
ATOM 3621 C CA . ILE A 1 460 ? 40.917 16.654 -21.548 1.00 98.25 460 ILE A CA 1
ATOM 3622 C C . ILE A 1 460 ? 40.865 15.401 -22.432 1.00 98.25 460 ILE A C 1
ATOM 3624 O O . ILE A 1 460 ? 41.861 15.070 -23.078 1.00 98.25 460 ILE A O 1
ATOM 3628 N N . ALA A 1 461 ? 39.720 14.719 -22.494 1.00 98.25 461 ALA A N 1
ATOM 3629 C CA . ALA A 1 461 ? 39.543 13.504 -23.284 1.00 98.25 461 ALA A CA 1
ATOM 3630 C C . ALA A 1 461 ? 39.721 13.770 -24.788 1.00 98.25 461 ALA A C 1
ATOM 3632 O O . ALA A 1 461 ? 40.417 13.019 -25.474 1.00 98.25 461 ALA A O 1
ATOM 3633 N N . ARG A 1 462 ? 39.183 14.887 -25.301 1.00 98.31 462 ARG A N 1
ATOM 3634 C CA . ARG A 1 462 ? 39.390 15.317 -26.695 1.00 98.31 462 ARG A CA 1
ATOM 3635 C C . ARG A 1 462 ? 40.854 15.631 -26.987 1.00 98.31 462 ARG A C 1
ATOM 3637 O O . ARG A 1 462 ? 41.370 15.178 -28.004 1.00 98.31 462 ARG A O 1
ATOM 3644 N N . ALA A 1 463 ? 41.543 16.334 -26.089 1.00 98.25 463 ALA A N 1
ATOM 3645 C CA . ALA A 1 463 ? 42.965 16.627 -26.257 1.00 98.25 463 ALA A CA 1
ATOM 3646 C C . ALA A 1 463 ? 43.823 15.348 -26.270 1.00 98.25 463 ALA A C 1
ATOM 3648 O O . ALA A 1 463 ? 44.678 15.198 -27.142 1.00 98.25 463 ALA A O 1
ATOM 3649 N N . ARG A 1 464 ? 43.561 14.399 -25.354 1.00 98.00 464 ARG A N 1
ATOM 3650 C CA . ARG A 1 464 ? 44.220 13.078 -25.327 1.00 98.00 464 ARG A CA 1
ATOM 3651 C C . ARG A 1 464 ? 43.973 12.302 -26.621 1.00 98.00 464 ARG A C 1
ATOM 3653 O O . ARG A 1 464 ? 44.916 11.768 -27.201 1.00 98.00 464 ARG A O 1
ATOM 3660 N N . TYR A 1 465 ? 42.724 12.271 -27.088 1.00 98.19 465 TYR A N 1
ATOM 3661 C CA . TYR A 1 465 ? 42.346 11.626 -28.344 1.00 98.19 465 TYR A CA 1
ATOM 3662 C C . TYR A 1 465 ? 43.100 12.224 -29.539 1.00 98.19 465 TYR A C 1
ATOM 3664 O O . TYR A 1 465 ? 43.683 11.491 -30.336 1.00 98.19 465 TYR A O 1
ATOM 3672 N N . GLU A 1 466 ? 43.122 13.554 -29.659 1.00 97.75 466 GLU A N 1
ATOM 3673 C CA . GLU A 1 466 ? 43.823 14.259 -30.736 1.00 97.75 466 GLU A CA 1
ATOM 3674 C C . GLU A 1 466 ? 45.339 14.016 -30.699 1.00 97.75 466 GLU A C 1
ATOM 3676 O O . GLU A 1 466 ? 45.944 13.774 -31.748 1.00 97.75 466 GLU A O 1
ATOM 3681 N N . GLU A 1 467 ? 45.948 14.033 -29.509 1.00 97.81 467 GLU A N 1
ATOM 3682 C CA . GLU A 1 467 ? 47.370 13.731 -29.318 1.00 97.81 467 GLU A CA 1
ATOM 3683 C C . GLU A 1 467 ? 47.704 12.304 -29.772 1.00 97.81 467 GLU A C 1
ATOM 3685 O O . GLU A 1 467 ? 48.656 12.106 -30.530 1.00 97.81 467 GLU A O 1
ATOM 3690 N N . GLU A 1 468 ? 46.912 11.312 -29.358 1.00 97.75 468 GLU A N 1
ATOM 3691 C CA . GLU A 1 468 ? 47.129 9.909 -29.719 1.00 97.75 468 GLU A CA 1
ATOM 3692 C C . GLU A 1 468 ? 46.931 9.676 -31.222 1.00 97.75 468 GLU A C 1
ATOM 3694 O O . GLU A 1 468 ? 47.740 9.022 -31.884 1.00 97.75 468 GLU A O 1
ATOM 3699 N N . MET A 1 469 ? 45.908 10.300 -31.810 1.00 96.50 469 MET A N 1
ATOM 3700 C CA . MET A 1 469 ? 45.637 10.224 -33.246 1.00 96.50 469 MET A CA 1
ATOM 3701 C C . MET A 1 469 ? 46.750 10.843 -34.103 1.00 96.50 469 MET A C 1
ATOM 3703 O O . MET A 1 469 ? 46.955 10.411 -35.248 1.00 96.50 469 MET A O 1
ATOM 3707 N N . ALA A 1 470 ? 47.489 11.814 -33.560 1.00 97.25 470 ALA A N 1
ATOM 3708 C CA . ALA A 1 470 ? 48.614 12.462 -34.224 1.00 97.25 470 ALA A CA 1
ATOM 3709 C C . ALA A 1 470 ? 49.910 11.626 -34.222 1.00 97.25 470 ALA A C 1
ATOM 3711 O O . ALA A 1 470 ? 50.823 11.938 -34.993 1.00 97.25 470 ALA A O 1
ATOM 3712 N N . LYS A 1 471 ? 50.013 10.563 -33.411 1.00 96.88 471 LYS A N 1
ATOM 3713 C CA . LYS A 1 471 ? 51.202 9.695 -33.370 1.00 96.88 471 LYS A CA 1
ATOM 3714 C C . LYS A 1 471 ? 51.320 8.824 -34.627 1.00 96.88 471 LYS A C 1
ATOM 3716 O O . LYS A 1 471 ? 50.324 8.399 -35.230 1.00 96.88 471 LYS A O 1
ATOM 3721 N N . GLU A 1 472 ? 52.568 8.557 -35.026 1.00 94.44 472 GLU A N 1
ATOM 3722 C CA . GLU A 1 472 ? 52.890 7.651 -36.141 1.00 94.44 472 GLU A CA 1
ATOM 3723 C C . GLU A 1 472 ? 52.482 6.205 -35.817 1.00 94.44 472 GLU A C 1
ATOM 3725 O O . GLU A 1 472 ? 51.850 5.545 -36.642 1.00 94.44 472 GLU A O 1
ATOM 3730 N N . GLU A 1 473 ? 52.784 5.749 -34.599 1.00 96.12 473 GLU A N 1
ATOM 3731 C CA . GLU A 1 473 ? 52.299 4.497 -34.015 1.00 96.12 473 GLU A CA 1
ATOM 3732 C C . GLU A 1 473 ? 51.236 4.837 -32.964 1.00 96.12 473 GLU A C 1
ATOM 3734 O O . GLU A 1 473 ? 51.524 5.560 -32.012 1.00 96.12 473 GLU A O 1
ATOM 3739 N N . LYS A 1 474 ? 50.002 4.378 -33.191 1.00 96.69 474 LYS A N 1
ATOM 3740 C CA . LYS A 1 474 ? 48.828 4.694 -32.368 1.00 96.69 474 LYS A CA 1
ATOM 3741 C C . LYS A 1 474 ? 48.572 3.595 -31.354 1.00 96.69 474 LYS A C 1
ATOM 3743 O O . LYS A 1 474 ? 48.568 2.420 -31.724 1.00 96.69 474 LYS A O 1
ATOM 3748 N N . ASP A 1 475 ? 48.252 3.993 -30.135 1.00 97.31 475 ASP A N 1
ATOM 3749 C CA . ASP A 1 475 ? 47.676 3.125 -29.124 1.00 97.31 475 ASP A CA 1
ATOM 3750 C C . ASP A 1 475 ? 46.143 3.123 -29.251 1.00 97.31 475 ASP A C 1
ATOM 3752 O O . ASP A 1 475 ? 45.445 4.071 -28.879 1.00 97.31 475 ASP A O 1
ATOM 3756 N N . TRP A 1 476 ? 45.609 2.056 -29.845 1.00 96.00 476 TRP A N 1
ATOM 3757 C CA . TRP A 1 476 ? 44.171 1.917 -30.081 1.00 96.00 476 TRP A CA 1
ATOM 3758 C C . TRP A 1 476 ? 43.362 1.723 -28.798 1.00 96.00 476 TRP A C 1
ATOM 3760 O O . TRP A 1 476 ? 42.173 2.056 -28.795 1.00 96.00 476 TRP A O 1
ATOM 3770 N N . ASP A 1 477 ? 43.985 1.245 -27.721 1.00 97.50 477 ASP A N 1
ATOM 3771 C CA . ASP A 1 477 ? 43.311 1.094 -26.434 1.00 97.50 477 ASP A CA 1
ATOM 3772 C C . ASP A 1 477 ? 43.051 2.483 -25.833 1.00 97.50 477 ASP A C 1
ATOM 3774 O O . ASP A 1 477 ? 41.921 2.787 -25.449 1.00 97.50 477 ASP A O 1
ATOM 3778 N N . ILE A 1 478 ? 44.046 3.378 -25.889 1.00 96.44 478 ILE A N 1
ATOM 3779 C CA . ILE A 1 478 ? 43.908 4.780 -25.452 1.00 96.44 478 ILE A CA 1
ATOM 3780 C C . ILE A 1 478 ? 42.873 5.530 -26.299 1.00 96.44 478 ILE A C 1
ATOM 3782 O O . ILE A 1 478 ? 42.051 6.274 -25.761 1.00 96.44 478 ILE A O 1
ATOM 3786 N N . ILE A 1 479 ? 42.887 5.344 -27.624 1.00 97.38 479 ILE A N 1
ATOM 3787 C CA . ILE A 1 479 ? 41.905 5.963 -28.530 1.00 97.38 479 ILE A CA 1
ATOM 3788 C C . ILE A 1 479 ? 40.486 5.536 -28.150 1.00 97.38 479 ILE A C 1
ATOM 3790 O O . ILE A 1 479 ? 39.597 6.382 -28.056 1.00 97.38 479 ILE A O 1
ATOM 3794 N N . THR A 1 480 ? 40.286 4.237 -27.924 1.00 97.81 480 THR A N 1
ATOM 3795 C CA . THR A 1 480 ? 38.980 3.676 -27.567 1.00 97.81 480 THR A CA 1
ATOM 3796 C C . THR A 1 480 ? 38.514 4.211 -26.214 1.00 97.81 480 THR A C 1
ATOM 3798 O O . THR A 1 480 ? 37.380 4.671 -26.109 1.00 97.81 480 THR A O 1
ATOM 3801 N N . GLU A 1 481 ? 39.386 4.235 -25.200 1.00 97.81 481 GLU A N 1
ATOM 3802 C CA . GLU A 1 481 ? 39.102 4.829 -23.884 1.00 97.81 481 GLU A CA 1
ATOM 3803 C C . GLU A 1 481 ? 38.644 6.290 -24.011 1.00 97.81 481 GLU A C 1
ATOM 3805 O O . GLU A 1 481 ? 37.597 6.658 -23.480 1.00 97.81 481 GLU A O 1
ATOM 3810 N N . CYS A 1 482 ? 39.370 7.110 -24.782 1.00 98.06 482 CYS A N 1
ATOM 3811 C CA . CYS A 1 482 ? 39.008 8.513 -24.977 1.00 98.06 482 CYS A CA 1
ATOM 3812 C C . CYS A 1 482 ? 37.658 8.667 -25.694 1.00 98.06 482 CYS A C 1
ATOM 3814 O O . CYS A 1 482 ? 36.903 9.577 -25.373 1.00 98.06 482 CYS A O 1
ATOM 3816 N N . GLN A 1 483 ? 37.331 7.796 -26.656 1.00 97.94 483 GLN A N 1
ATOM 3817 C CA . GLN A 1 483 ? 36.031 7.828 -27.337 1.00 97.94 483 GLN A CA 1
ATOM 3818 C C . GLN A 1 483 ? 34.870 7.514 -26.388 1.00 97.94 483 GLN A C 1
ATOM 3820 O O . GLN A 1 483 ? 33.851 8.202 -26.441 1.00 97.94 483 GLN A O 1
ATOM 3825 N N . TRP A 1 484 ? 35.026 6.519 -25.508 1.00 98.00 484 TRP A N 1
ATOM 3826 C CA . TRP A 1 484 ? 34.032 6.217 -24.474 1.00 98.00 484 TRP A CA 1
ATOM 3827 C C . TRP A 1 484 ? 33.871 7.376 -23.492 1.00 98.00 484 TRP A C 1
ATOM 3829 O O . TRP A 1 484 ? 32.743 7.762 -23.202 1.00 98.00 484 TRP A O 1
ATOM 3839 N N . GLU A 1 485 ? 34.976 7.969 -23.031 1.00 98.12 485 GLU A N 1
ATOM 3840 C CA . GLU A 1 485 ? 34.936 9.111 -22.112 1.00 98.12 485 GLU A CA 1
ATOM 3841 C C . GLU A 1 485 ? 34.297 10.352 -22.755 1.00 98.12 485 GLU A C 1
ATOM 3843 O O . GLU A 1 485 ? 33.497 11.030 -22.112 1.00 98.12 485 GLU A O 1
ATOM 3848 N N . ILE A 1 486 ? 34.594 10.633 -24.029 1.00 98.56 486 ILE A N 1
ATOM 3849 C CA . ILE A 1 486 ? 33.947 11.710 -24.791 1.00 98.56 486 ILE A CA 1
ATOM 3850 C C . ILE A 1 486 ? 32.436 11.483 -24.846 1.00 98.56 486 ILE A C 1
ATOM 3852 O O . ILE A 1 486 ? 31.684 12.398 -24.524 1.00 98.56 486 ILE A O 1
ATOM 3856 N N . MET A 1 487 ? 31.998 10.278 -25.221 1.00 98.19 487 MET A N 1
ATOM 3857 C CA . MET A 1 487 ? 30.575 9.953 -25.330 1.00 98.19 487 MET A CA 1
ATOM 3858 C C . MET A 1 487 ? 29.860 10.039 -23.975 1.00 98.19 487 MET A C 1
ATOM 3860 O O . MET A 1 487 ? 28.770 10.600 -23.903 1.00 98.19 487 MET A O 1
ATOM 3864 N N . ASP A 1 488 ? 30.469 9.524 -22.902 1.00 98.06 488 ASP A N 1
ATOM 3865 C CA . ASP A 1 488 ? 29.951 9.655 -21.535 1.00 98.06 488 ASP A CA 1
ATOM 3866 C C . ASP A 1 488 ? 29.786 11.131 -21.151 1.00 98.06 488 ASP A C 1
ATOM 3868 O O . ASP A 1 488 ? 28.691 11.560 -20.793 1.00 98.06 488 ASP A O 1
ATOM 3872 N N . CYS A 1 489 ? 30.830 11.948 -21.326 1.00 98.31 489 CYS A N 1
ATOM 3873 C CA . CYS A 1 489 ? 30.758 13.371 -21.000 1.00 98.31 489 CYS A CA 1
ATOM 3874 C C . CYS A 1 489 ? 29.717 14.113 -21.851 1.00 98.31 489 CYS A C 1
ATOM 3876 O O . CYS A 1 489 ? 28.985 14.943 -21.322 1.00 98.31 489 CYS A O 1
ATOM 3878 N N . GLU A 1 490 ? 29.621 13.836 -23.153 1.00 98.00 490 GLU A N 1
ATOM 3879 C CA . GLU A 1 490 ? 28.615 14.448 -24.033 1.00 98.00 490 GLU A CA 1
ATOM 3880 C C . GLU A 1 490 ? 27.182 14.085 -23.612 1.00 98.00 490 GLU A C 1
ATOM 3882 O O . GLU A 1 490 ? 26.309 14.959 -23.591 1.00 98.00 490 GLU A O 1
ATOM 3887 N N . ASN A 1 491 ? 26.951 12.834 -23.206 1.00 97.81 491 ASN A N 1
ATOM 3888 C CA . ASN A 1 491 ? 25.670 12.399 -22.655 1.00 97.81 491 ASN A CA 1
ATOM 3889 C C . ASN A 1 491 ? 25.354 13.137 -21.346 1.00 97.81 491 ASN A C 1
ATOM 3891 O O . ASN A 1 491 ? 24.282 13.723 -21.213 1.00 97.81 491 ASN A O 1
ATOM 3895 N N . GLN A 1 492 ? 26.293 13.184 -20.399 1.00 97.69 492 GLN A N 1
ATOM 3896 C CA . GLN A 1 492 ? 26.093 13.852 -19.106 1.00 97.69 492 GLN A CA 1
ATOM 3897 C C . GLN A 1 492 ? 25.847 15.358 -19.265 1.00 97.69 492 GLN A C 1
ATOM 3899 O O . GLN A 1 492 ? 24.943 15.912 -18.645 1.00 97.69 492 GLN A O 1
ATOM 3904 N N . LEU A 1 493 ? 26.574 16.023 -20.166 1.00 97.75 493 LEU A N 1
ATOM 3905 C CA . LEU A 1 493 ? 26.353 17.438 -20.488 1.00 97.75 493 LEU A CA 1
ATOM 3906 C C . LEU A 1 493 ? 25.002 17.712 -21.158 1.00 97.75 493 LEU A C 1
ATOM 3908 O O . LEU A 1 493 ? 24.563 18.861 -21.164 1.00 97.75 493 LEU A O 1
ATOM 3912 N N . THR A 1 494 ? 24.358 16.682 -21.705 1.00 97.31 494 THR A N 1
ATOM 3913 C CA . THR A 1 494 ? 22.991 16.763 -22.226 1.00 97.31 494 THR A CA 1
ATOM 3914 C C . THR A 1 494 ? 21.965 16.579 -21.107 1.00 97.31 494 THR A C 1
ATOM 3916 O O . THR A 1 494 ? 21.028 17.363 -21.028 1.00 97.31 494 THR A O 1
ATOM 3919 N N . TYR A 1 495 ? 22.157 15.605 -20.211 1.00 96.56 495 TYR A N 1
ATOM 3920 C CA . TYR A 1 495 ? 21.174 15.271 -19.172 1.00 96.56 495 TYR A CA 1
ATOM 3921 C C . TYR A 1 495 ? 21.195 16.192 -17.948 1.00 96.56 495 TYR A C 1
ATOM 3923 O O . TYR A 1 495 ? 20.141 16.518 -17.409 1.00 96.56 495 TYR A O 1
ATOM 3931 N N . ILE A 1 496 ? 22.370 16.628 -17.482 1.00 97.50 496 ILE A N 1
ATOM 3932 C CA . ILE A 1 496 ? 22.476 17.435 -16.254 1.00 97.50 496 ILE A CA 1
ATOM 3933 C C . ILE A 1 496 ? 21.662 18.744 -16.331 1.00 97.50 496 ILE A C 1
ATOM 3935 O O . ILE A 1 496 ? 20.988 19.066 -15.351 1.00 97.50 496 ILE A O 1
ATOM 3939 N N . PRO A 1 497 ? 21.665 19.512 -17.442 1.00 97.88 497 PRO A N 1
ATOM 3940 C CA . PRO A 1 497 ? 20.811 20.693 -17.565 1.00 97.88 497 PRO A CA 1
ATOM 3941 C C . PRO A 1 497 ? 19.316 20.374 -17.449 1.00 97.88 497 PRO A C 1
ATOM 3943 O O . PRO A 1 497 ? 18.595 21.142 -16.814 1.00 97.88 497 PRO A O 1
ATOM 3946 N N . ASP A 1 498 ? 18.871 19.249 -18.014 1.00 96.81 498 ASP A N 1
ATOM 3947 C CA . ASP A 1 498 ? 17.473 18.814 -17.959 1.00 96.81 498 ASP A CA 1
ATOM 3948 C C . ASP A 1 498 ? 17.080 18.427 -16.526 1.00 96.81 498 ASP A C 1
ATOM 3950 O O . ASP A 1 498 ? 16.059 18.896 -16.026 1.00 96.81 498 ASP A O 1
ATOM 3954 N N . TYR A 1 499 ? 17.925 17.673 -15.811 1.00 94.75 499 TYR A N 1
ATOM 3955 C CA . TYR A 1 499 ? 17.701 17.359 -14.392 1.00 94.75 499 TYR A CA 1
ATOM 3956 C C . TYR A 1 499 ? 17.707 18.603 -13.505 1.00 94.75 499 TYR A C 1
ATOM 3958 O O . TYR A 1 499 ? 16.865 18.739 -12.618 1.00 94.75 499 TYR A O 1
ATOM 3966 N N . LYS A 1 500 ? 18.618 19.548 -13.764 1.00 96.88 500 LYS A N 1
ATOM 3967 C CA . LYS A 1 500 ? 18.646 20.833 -13.061 1.00 96.88 500 LYS A CA 1
ATOM 3968 C C . LYS A 1 500 ? 17.341 21.599 -13.271 1.00 96.88 500 LYS A C 1
ATOM 3970 O O . LYS A 1 500 ? 16.802 22.154 -12.317 1.00 96.88 500 LYS A O 1
ATOM 3975 N N . GLN A 1 501 ? 16.842 21.645 -14.505 1.00 97.19 501 GLN A N 1
ATOM 3976 C CA . GLN A 1 501 ? 15.592 22.323 -14.832 1.00 97.19 501 GLN A CA 1
ATOM 3977 C C . GLN A 1 501 ? 14.389 21.622 -14.188 1.00 97.19 501 GLN A C 1
ATOM 3979 O O . GLN A 1 501 ? 13.576 22.296 -13.563 1.00 97.19 501 GLN A O 1
ATOM 3984 N N . TYR A 1 502 ? 14.327 20.289 -14.243 1.00 94.62 502 TYR A N 1
ATOM 3985 C CA . TYR A 1 502 ? 13.311 19.490 -13.552 1.00 94.62 502 TYR A CA 1
ATOM 3986 C C . TYR A 1 502 ? 13.302 19.760 -12.040 1.00 94.62 502 TYR A C 1
ATOM 3988 O O . TYR A 1 502 ? 12.249 19.998 -11.452 1.00 94.62 502 TYR A O 1
ATOM 3996 N N . PHE A 1 503 ? 14.480 19.811 -11.410 1.00 94.94 503 PHE A N 1
ATOM 3997 C CA . PHE A 1 503 ? 14.604 20.161 -9.996 1.00 94.94 503 PHE A CA 1
ATOM 3998 C C . PHE A 1 503 ? 14.084 21.577 -9.706 1.00 94.94 503 PHE A C 1
ATOM 4000 O O . PHE A 1 503 ? 13.349 21.766 -8.741 1.00 94.94 503 PHE A O 1
ATOM 4007 N N . ILE A 1 504 ? 14.402 22.571 -10.543 1.00 96.69 504 ILE A N 1
ATOM 4008 C CA . ILE A 1 504 ? 13.859 23.932 -10.393 1.00 96.69 504 ILE A CA 1
ATOM 4009 C C . ILE A 1 504 ? 12.328 23.908 -10.476 1.00 96.69 504 ILE A C 1
ATOM 4011 O O . ILE A 1 504 ? 11.663 24.414 -9.574 1.00 96.69 504 ILE A O 1
ATOM 4015 N N . GLU A 1 505 ? 11.772 23.275 -11.509 1.00 96.25 505 GLU A N 1
ATOM 4016 C CA . GLU A 1 505 ? 10.325 23.173 -11.737 1.00 96.25 505 GLU A CA 1
ATOM 4017 C C . GLU A 1 505 ? 9.607 22.441 -10.596 1.00 96.25 505 GLU A C 1
ATOM 4019 O O . GLU A 1 505 ? 8.507 22.833 -10.208 1.00 96.25 505 GLU A O 1
ATOM 4024 N N . SER A 1 506 ? 10.250 21.444 -9.979 1.00 94.50 506 SER A N 1
ATOM 4025 C CA . SER A 1 506 ? 9.692 20.735 -8.822 1.00 94.50 506 SER A CA 1
ATOM 4026 C C . SER A 1 506 ? 9.460 21.643 -7.604 1.00 94.50 506 SER A C 1
ATOM 4028 O O . SER A 1 506 ? 8.543 21.390 -6.822 1.00 94.50 506 SER A O 1
ATOM 4030 N N . PHE A 1 507 ? 10.240 22.720 -7.447 1.00 95.19 507 PHE A N 1
ATOM 4031 C CA . PHE A 1 507 ? 10.074 23.718 -6.381 1.00 95.19 507 PHE A CA 1
ATOM 4032 C C . PHE A 1 507 ? 9.058 24.817 -6.732 1.00 95.19 507 PHE A C 1
ATOM 4034 O O . PHE A 1 507 ? 8.592 25.535 -5.838 1.00 95.19 507 PHE A O 1
ATOM 4041 N N . GLU A 1 508 ? 8.711 24.976 -8.010 1.00 95.19 508 GLU A N 1
ATOM 4042 C CA . GLU A 1 508 ? 7.759 25.979 -8.493 1.00 95.19 508 GLU A CA 1
ATOM 4043 C C . GLU A 1 508 ? 6.299 25.576 -8.223 1.00 95.19 508 GLU A C 1
ATOM 4045 O O . GLU A 1 508 ? 6.002 24.497 -7.712 1.00 95.19 508 GLU A O 1
ATOM 4050 N N . GLU A 1 509 ? 5.352 26.486 -8.469 1.00 93.75 509 GLU A N 1
ATOM 4051 C CA . GLU A 1 509 ? 3.924 26.217 -8.256 1.00 93.75 509 GLU A CA 1
ATOM 4052 C C . GLU A 1 509 ? 3.450 25.063 -9.153 1.00 93.75 509 GLU A C 1
ATOM 4054 O O . GLU A 1 509 ? 3.533 25.142 -10.375 1.00 93.75 509 GLU A O 1
ATOM 4059 N N . GLY A 1 510 ? 2.935 23.997 -8.533 1.00 87.81 510 GLY A N 1
ATOM 4060 C CA . GLY A 1 510 ? 2.516 22.773 -9.223 1.00 87.81 510 GLY A CA 1
ATOM 4061 C C . GLY A 1 510 ? 3.557 21.649 -9.212 1.00 87.81 510 GLY A C 1
ATOM 4062 O O . GLY A 1 510 ? 3.184 20.510 -9.479 1.00 87.81 510 GLY A O 1
ATOM 4063 N N . GLY A 1 511 ? 4.811 21.934 -8.847 1.00 91.94 511 GLY A N 1
ATOM 4064 C CA . GLY A 1 511 ? 5.849 20.921 -8.652 1.00 91.94 511 GLY A CA 1
ATOM 4065 C C . GLY A 1 511 ? 5.687 20.130 -7.346 1.00 91.94 511 GLY A C 1
ATOM 4066 O O . GLY A 1 511 ? 5.101 20.618 -6.373 1.00 91.94 511 GLY A O 1
ATOM 4067 N N . HIS A 1 512 ? 6.208 18.899 -7.304 1.00 90.81 512 HIS A N 1
ATOM 4068 C CA . HIS A 1 512 ? 6.053 17.982 -6.163 1.00 90.81 512 HIS A CA 1
ATOM 4069 C C . HIS A 1 512 ? 6.873 18.368 -4.926 1.00 90.81 512 HIS A C 1
ATOM 4071 O O . HIS A 1 512 ? 6.520 17.949 -3.829 1.00 90.81 512 HIS A O 1
ATOM 4077 N N . LEU A 1 513 ? 7.892 19.222 -5.062 1.00 94.81 513 LEU A N 1
ATOM 4078 C CA . LEU A 1 513 ? 8.660 19.793 -3.947 1.00 94.81 513 LEU A CA 1
ATOM 4079 C C . LEU A 1 513 ? 8.168 21.184 -3.512 1.00 94.81 513 LEU A C 1
ATOM 4081 O O . LEU A 1 513 ? 8.705 21.766 -2.566 1.00 94.81 513 LEU A O 1
ATOM 4085 N N . ASN A 1 514 ? 7.108 21.725 -4.126 1.00 95.94 514 ASN A N 1
ATOM 4086 C CA . ASN A 1 514 ? 6.588 23.057 -3.799 1.00 95.94 514 ASN A CA 1
ATOM 4087 C C . ASN A 1 514 ? 6.218 23.220 -2.314 1.00 95.94 514 ASN A C 1
ATOM 4089 O O . ASN A 1 514 ? 6.328 24.318 -1.760 1.00 95.94 514 ASN A O 1
ATOM 4093 N N . PHE A 1 515 ? 5.788 22.139 -1.653 1.00 95.94 515 PHE A N 1
ATOM 4094 C CA . PHE A 1 515 ? 5.408 22.157 -0.239 1.00 95.94 515 PHE A CA 1
ATOM 4095 C C . PHE A 1 515 ? 6.560 22.592 0.683 1.00 95.94 515 PHE A C 1
ATOM 4097 O O . PHE A 1 515 ? 6.298 23.162 1.744 1.00 95.94 515 PHE A O 1
ATOM 4104 N N . LEU A 1 516 ? 7.822 22.440 0.262 1.00 97.12 516 LEU A N 1
ATOM 4105 C CA . LEU A 1 516 ? 8.991 22.921 1.003 1.00 97.12 516 LEU A CA 1
ATOM 4106 C C . LEU A 1 516 ? 8.974 24.446 1.197 1.00 97.12 516 LEU A C 1
ATOM 4108 O O . LEU A 1 516 ? 9.436 24.943 2.226 1.00 97.12 516 LEU A O 1
ATOM 4112 N N . ASN A 1 517 ? 8.344 25.200 0.289 1.00 95.81 517 ASN A N 1
ATOM 4113 C CA . ASN A 1 517 ? 8.165 26.651 0.427 1.00 95.81 517 ASN A CA 1
ATOM 4114 C C . ASN A 1 517 ? 7.246 27.039 1.602 1.00 95.81 517 ASN A C 1
ATOM 4116 O O . ASN A 1 517 ? 7.206 28.203 2.006 1.00 95.81 517 ASN A O 1
ATOM 4120 N N . LYS A 1 518 ? 6.501 26.077 2.163 1.00 96.69 518 LYS A N 1
ATOM 4121 C CA . LYS A 1 518 ? 5.619 26.260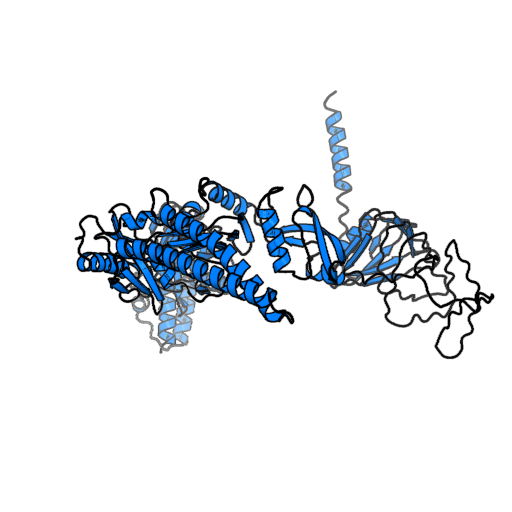 3.326 1.00 96.69 518 LYS A CA 1
ATOM 4122 C C . LYS A 1 518 ? 6.299 25.896 4.651 1.00 96.69 518 LYS A C 1
ATOM 4124 O O . LYS A 1 518 ? 5.660 26.002 5.700 1.00 96.69 518 LYS A O 1
ATOM 4129 N N . ALA A 1 519 ? 7.569 25.484 4.626 1.00 97.62 519 ALA A N 1
ATOM 4130 C CA . ALA A 1 519 ? 8.312 25.089 5.816 1.00 97.62 519 ALA A CA 1
ATOM 4131 C C . ALA A 1 519 ? 8.352 26.215 6.861 1.00 97.62 519 ALA A C 1
ATOM 4133 O O . ALA A 1 519 ? 8.835 27.328 6.620 1.00 97.62 519 ALA A O 1
ATOM 4134 N N . ALA A 1 520 ? 7.852 25.927 8.061 1.00 97.00 520 ALA A N 1
ATOM 4135 C CA . ALA A 1 520 ? 7.788 26.901 9.134 1.00 97.00 520 ALA A CA 1
ATOM 4136 C C . ALA A 1 520 ? 9.201 27.309 9.579 1.00 97.00 520 ALA A C 1
ATOM 4138 O O . ALA A 1 520 ? 10.032 26.478 9.937 1.00 97.00 520 ALA A O 1
ATOM 4139 N N . GLY A 1 521 ? 9.480 28.614 9.540 1.00 93.50 521 GLY A N 1
ATOM 4140 C CA . GLY A 1 521 ? 10.806 29.151 9.867 1.00 93.50 521 GLY A CA 1
ATOM 4141 C C . GLY A 1 521 ? 11.888 28.869 8.814 1.00 93.50 521 GLY A C 1
ATOM 4142 O O . GLY A 1 521 ? 13.035 29.241 9.041 1.00 93.50 521 GLY A O 1
ATOM 4143 N N . GLY A 1 522 ? 11.541 28.255 7.674 1.00 96.75 522 GLY A N 1
ATOM 4144 C CA . GLY A 1 522 ? 12.487 27.891 6.612 1.00 96.75 522 GLY A CA 1
ATOM 4145 C C . GLY A 1 522 ? 13.422 26.731 6.971 1.00 96.75 522 GLY A C 1
ATOM 4146 O O . GLY A 1 522 ? 14.395 26.491 6.258 1.00 96.75 522 GLY A O 1
ATOM 4147 N N . TYR A 1 523 ? 13.161 26.031 8.075 1.00 97.50 523 TYR A N 1
ATOM 4148 C CA . TYR A 1 523 ? 13.955 24.890 8.521 1.00 97.50 523 TYR A CA 1
ATOM 4149 C C . TYR A 1 523 ? 13.536 23.610 7.808 1.00 97.50 523 TYR A C 1
ATOM 4151 O O . TYR A 1 523 ? 12.369 23.439 7.454 1.00 97.50 523 TYR A O 1
ATOM 4159 N N . PHE A 1 524 ? 14.469 22.674 7.713 1.00 97.06 524 PHE A N 1
ATOM 4160 C CA . PHE A 1 524 ? 14.125 21.269 7.587 1.00 97.06 524 PHE A CA 1
ATOM 4161 C C . PHE A 1 524 ? 14.818 20.463 8.684 1.00 97.06 524 PHE A C 1
ATOM 4163 O O . PHE A 1 524 ? 15.698 20.949 9.402 1.00 97.06 524 PHE A O 1
ATOM 4170 N N . PHE A 1 525 ? 14.351 19.241 8.865 1.00 97.62 525 PHE A N 1
ATOM 4171 C CA . PHE A 1 525 ? 14.621 18.431 10.036 1.00 97.62 525 PHE A CA 1
ATOM 4172 C C . PHE A 1 525 ? 14.976 17.011 9.605 1.00 97.62 525 PHE A C 1
ATOM 4174 O O . PHE A 1 525 ? 14.626 16.571 8.510 1.00 97.62 525 PHE A O 1
ATOM 4181 N N . ASN A 1 526 ? 15.669 16.307 10.488 1.00 97.00 526 ASN A N 1
ATOM 4182 C CA . ASN A 1 526 ? 15.942 14.886 10.364 1.00 97.00 526 ASN A CA 1
ATOM 4183 C C . ASN A 1 526 ? 14.953 14.127 11.256 1.00 97.00 526 ASN A C 1
ATOM 4185 O O . ASN A 1 526 ? 14.806 14.472 12.431 1.00 97.00 526 ASN A O 1
ATOM 4189 N N . VAL A 1 527 ? 14.305 13.107 10.704 1.00 95.50 527 VAL A N 1
ATOM 4190 C CA . VAL A 1 527 ? 13.495 12.115 11.417 1.00 95.50 527 VAL A CA 1
ATOM 4191 C C . VAL A 1 527 ? 14.284 10.819 11.456 1.00 95.50 527 VAL A C 1
ATOM 4193 O O . VAL A 1 527 ? 14.562 10.238 10.412 1.00 95.50 527 VAL A O 1
ATOM 4196 N N . ALA A 1 528 ? 14.667 10.395 12.656 1.00 96.00 528 ALA A N 1
ATOM 4197 C CA . ALA A 1 528 ? 15.329 9.121 12.880 1.00 96.00 528 ALA A CA 1
ATOM 4198 C C . ALA A 1 528 ? 14.295 8.043 13.222 1.00 96.00 528 ALA A C 1
ATOM 4200 O O . ALA A 1 528 ? 13.503 8.226 14.152 1.00 96.00 528 ALA A O 1
ATOM 4201 N N . VAL A 1 529 ? 14.326 6.928 12.491 1.00 94.19 529 VAL A N 1
ATOM 4202 C CA . VAL A 1 529 ? 13.508 5.732 12.735 1.00 94.19 529 VAL A CA 1
ATOM 4203 C C . VAL A 1 529 ? 14.446 4.531 12.779 1.00 94.19 529 VAL A C 1
ATOM 4205 O O . VAL A 1 529 ? 14.931 4.061 11.754 1.00 94.19 529 VAL A O 1
ATOM 4208 N N . GLY A 1 530 ? 14.768 4.065 13.986 1.00 90.38 530 GLY A N 1
ATOM 4209 C CA . GLY A 1 530 ? 15.854 3.099 14.156 1.00 90.38 530 GLY A CA 1
ATOM 4210 C C . GLY A 1 530 ? 17.195 3.686 13.699 1.00 90.38 530 GLY A C 1
ATOM 4211 O O . GLY A 1 530 ? 17.653 4.678 14.266 1.00 90.38 530 GLY A O 1
ATOM 4212 N N . GLU A 1 531 ? 17.824 3.062 12.702 1.00 90.31 531 GLU A N 1
ATOM 4213 C CA . GLU A 1 531 ? 19.086 3.531 12.103 1.00 90.31 531 GLU A CA 1
ATOM 4214 C C . GLU A 1 531 ? 18.870 4.444 10.880 1.00 90.31 531 GLU A C 1
ATOM 4216 O O . GLU A 1 531 ? 19.804 5.130 10.461 1.00 90.31 531 GLU A O 1
ATOM 4221 N N . GLU A 1 532 ? 17.641 4.516 10.357 1.00 91.50 532 GLU A N 1
ATOM 4222 C CA . GLU A 1 532 ? 17.308 5.319 9.181 1.00 91.50 532 GLU A CA 1
ATOM 4223 C C . GLU A 1 532 ? 17.077 6.785 9.522 1.00 91.50 532 GLU A C 1
ATOM 4225 O O . GLU A 1 532 ? 16.508 7.120 10.565 1.00 91.50 532 GLU A O 1
ATOM 4230 N N . ILE A 1 533 ? 17.479 7.670 8.605 1.00 92.94 533 ILE A N 1
ATOM 4231 C CA . ILE A 1 533 ? 17.295 9.116 8.733 1.00 92.94 533 ILE A CA 1
ATOM 4232 C C . ILE A 1 533 ? 16.605 9.667 7.487 1.00 92.94 533 ILE A C 1
ATOM 4234 O O . ILE A 1 533 ? 17.195 9.739 6.411 1.00 92.94 533 ILE A O 1
ATOM 4238 N N . TYR A 1 534 ? 15.387 10.163 7.675 1.00 93.25 534 TYR A N 1
ATOM 4239 C CA . TYR A 1 534 ? 14.589 10.828 6.649 1.00 93.25 534 TYR A CA 1
ATOM 4240 C C . TYR A 1 534 ? 14.674 12.347 6.810 1.00 93.25 534 TYR A C 1
ATOM 4242 O O . TYR A 1 534 ? 14.743 12.858 7.932 1.00 93.25 534 TYR A O 1
ATOM 4250 N N . LYS A 1 535 ? 14.641 13.098 5.703 1.00 95.50 535 LYS A N 1
ATOM 4251 C CA . LYS A 1 535 ? 14.517 14.562 5.758 1.00 95.50 535 LYS A CA 1
ATOM 4252 C C . LYS A 1 535 ? 13.052 14.952 5.627 1.00 95.50 535 LYS A C 1
ATOM 4254 O O . LYS A 1 535 ? 12.345 14.426 4.775 1.00 95.50 535 LYS A O 1
ATOM 4259 N N . PHE A 1 536 ? 12.605 15.899 6.444 1.00 96.06 536 PHE A N 1
ATOM 4260 C CA . PHE A 1 536 ? 11.230 16.391 6.394 1.00 96.06 536 PHE A CA 1
ATOM 4261 C C . PHE A 1 536 ? 11.133 17.872 6.782 1.00 96.06 536 PHE A C 1
ATOM 4263 O O . PHE A 1 536 ? 12.067 18.451 7.346 1.00 96.06 536 PHE A O 1
ATOM 4270 N N . VAL A 1 537 ? 9.987 18.492 6.504 1.00 98.25 537 VAL A N 1
ATOM 4271 C CA . VAL A 1 537 ? 9.660 19.857 6.950 1.00 98.25 537 VAL A CA 1
ATOM 4272 C C . VAL A 1 537 ? 8.490 19.863 7.927 1.00 98.25 537 VAL A C 1
ATOM 4274 O O . VAL A 1 537 ? 7.610 19.010 7.881 1.00 98.25 537 VAL A O 1
ATOM 4277 N N . ILE A 1 538 ? 8.445 20.862 8.805 1.00 98.44 538 ILE A N 1
ATOM 4278 C CA . ILE A 1 538 ? 7.277 21.094 9.662 1.00 98.44 538 ILE A CA 1
ATOM 4279 C C . ILE A 1 538 ? 6.447 22.215 9.045 1.00 98.44 538 ILE A C 1
ATOM 4281 O O . ILE A 1 538 ? 6.959 23.314 8.815 1.00 98.44 538 ILE A O 1
ATOM 4285 N N . ILE A 1 539 ? 5.167 21.950 8.790 1.00 98.50 539 ILE A N 1
ATOM 4286 C CA . ILE A 1 539 ? 4.230 22.904 8.184 1.00 98.50 539 ILE A CA 1
ATOM 4287 C C . ILE A 1 539 ? 3.134 23.237 9.193 1.00 98.50 539 ILE A C 1
ATOM 4289 O O . ILE A 1 539 ? 2.630 22.375 9.903 1.00 98.50 539 ILE A O 1
ATOM 4293 N N . LYS A 1 540 ? 2.756 24.511 9.273 1.00 98.38 540 LYS A N 1
ATOM 4294 C CA . LYS A 1 540 ? 1.669 24.967 10.143 1.00 98.38 540 LYS A CA 1
ATOM 4295 C C . LYS A 1 540 ? 0.359 24.983 9.366 1.00 98.38 540 LYS A C 1
ATOM 4297 O O . LYS A 1 540 ? 0.213 25.833 8.493 1.00 98.38 540 LYS A O 1
ATOM 4302 N N . ASP A 1 541 ? -0.542 24.052 9.665 1.00 98.12 541 ASP A N 1
ATOM 4303 C CA . ASP A 1 541 ? -1.822 23.905 8.963 1.00 98.12 541 ASP A CA 1
ATOM 4304 C C . ASP A 1 541 ? -2.837 23.139 9.831 1.00 98.12 541 ASP A C 1
ATOM 4306 O O . ASP A 1 541 ? -2.740 21.921 10.002 1.00 98.12 541 ASP A O 1
ATOM 4310 N N . ASP A 1 542 ? -3.834 23.849 10.367 1.00 97.75 542 ASP A N 1
ATOM 4311 C CA . ASP A 1 542 ? -4.880 23.259 11.214 1.00 97.75 542 ASP A CA 1
ATOM 4312 C C . ASP A 1 542 ? -5.797 22.290 10.441 1.00 97.75 542 ASP A C 1
ATOM 4314 O O . ASP A 1 542 ? -6.458 21.443 11.045 1.00 97.75 542 ASP A O 1
ATOM 4318 N N . THR A 1 543 ? -5.839 22.377 9.107 1.00 97.19 543 THR A N 1
ATOM 4319 C CA . THR A 1 543 ? -6.690 21.522 8.262 1.00 97.19 543 THR A CA 1
ATOM 4320 C C . THR A 1 543 ? -6.083 20.144 7.996 1.00 97.19 543 THR A C 1
ATOM 4322 O O . THR A 1 543 ? -6.776 19.254 7.503 1.00 97.19 543 THR A O 1
ATOM 4325 N N . LYS A 1 544 ? -4.806 19.948 8.346 1.00 96.50 544 LYS A N 1
ATOM 4326 C CA . LYS A 1 544 ? -4.029 18.727 8.085 1.00 96.50 544 LYS A CA 1
ATOM 4327 C C . LYS A 1 544 ? -3.659 17.948 9.352 1.00 96.50 544 LYS A C 1
ATOM 4329 O O . LYS A 1 544 ? -2.835 17.046 9.304 1.00 96.50 544 LYS A O 1
ATOM 4334 N N . LEU A 1 545 ? -4.289 18.248 10.489 1.00 96.56 545 LEU A N 1
ATOM 4335 C CA . LEU A 1 545 ? -3.984 17.627 11.788 1.00 96.56 545 LEU A CA 1
ATOM 4336 C C . LEU A 1 545 ? -4.713 16.297 12.044 1.00 96.56 545 LEU A C 1
ATOM 4338 O O . LEU A 1 545 ? -4.949 15.942 13.201 1.00 96.56 545 LEU A O 1
ATOM 4342 N N . ALA A 1 546 ? -5.100 15.575 10.991 1.00 94.00 546 ALA A N 1
ATOM 4343 C CA . ALA A 1 546 ? -5.773 14.289 11.137 1.00 94.00 546 ALA A CA 1
ATOM 4344 C C . ALA A 1 546 ? -4.875 13.288 11.888 1.00 94.00 546 ALA A C 1
ATOM 4346 O O . ALA A 1 546 ? -3.653 13.299 11.739 1.00 94.00 546 ALA A O 1
ATOM 4347 N N . VAL A 1 547 ? -5.488 12.451 12.726 1.00 95.44 547 VAL A N 1
ATOM 4348 C CA . VAL A 1 547 ? -4.824 11.315 13.377 1.00 95.44 547 VAL A CA 1
ATOM 4349 C C . VAL A 1 547 ? -5.428 10.054 12.769 1.00 95.44 547 VAL A C 1
ATOM 4351 O O . VAL A 1 547 ? -6.653 9.914 12.837 1.00 95.44 547 VAL A O 1
ATOM 4354 N N . PRO A 1 548 ? -4.623 9.172 12.156 1.00 94.88 548 PRO A N 1
ATOM 4355 C CA . PRO A 1 548 ? -5.147 7.962 11.547 1.00 94.88 548 PRO A CA 1
ATOM 4356 C C . PRO A 1 548 ? -5.763 7.037 12.596 1.00 94.88 548 PRO A C 1
ATOM 4358 O O . PRO A 1 548 ? -5.308 6.958 13.739 1.00 94.88 548 PRO A O 1
ATOM 4361 N N . SER A 1 549 ? -6.790 6.304 12.188 1.00 93.19 549 SER A N 1
ATOM 4362 C CA . SER A 1 549 ? -7.373 5.205 12.953 1.00 93.19 549 SER A CA 1
ATOM 4363 C C . SER A 1 549 ? -7.421 3.964 12.081 1.00 93.19 549 SER A C 1
ATOM 4365 O O . SER A 1 549 ? -7.651 4.060 10.877 1.00 93.19 549 SER A O 1
ATOM 4367 N N . TYR A 1 550 ? -7.254 2.806 12.699 1.00 95.38 550 TYR A N 1
ATOM 4368 C CA . TYR A 1 550 ? -7.403 1.527 12.038 1.00 95.38 550 TYR A CA 1
ATOM 4369 C C . TYR A 1 550 ? -8.884 1.169 11.882 1.00 95.38 550 TYR A C 1
ATOM 4371 O O . TYR A 1 550 ? -9.617 1.113 12.873 1.00 95.38 550 TYR A O 1
ATOM 4379 N N . THR A 1 551 ? -9.293 0.866 10.652 1.00 96.75 551 THR A N 1
ATOM 4380 C CA . THR A 1 551 ? -10.577 0.237 10.336 1.00 96.75 551 THR A CA 1
ATOM 4381 C C . THR A 1 551 ? -10.358 -0.788 9.234 1.00 96.75 551 THR A C 1
ATOM 4383 O O . THR A 1 551 ? -9.751 -0.481 8.210 1.00 96.75 551 THR A O 1
ATOM 4386 N N . SER A 1 552 ? -10.890 -1.993 9.416 1.00 97.44 552 SER A N 1
ATOM 4387 C CA . SER A 1 552 ? -10.936 -3.002 8.360 1.00 97.44 552 SER A CA 1
ATOM 4388 C C . SER A 1 552 ? -12.255 -3.764 8.395 1.00 97.44 552 SER A C 1
ATOM 4390 O O . SER A 1 552 ? -12.804 -4.038 9.465 1.00 97.44 552 SER A O 1
ATOM 4392 N N . VAL A 1 553 ? -12.780 -4.070 7.212 1.00 97.94 553 VAL A N 1
ATOM 4393 C CA . VAL A 1 553 ? -14.053 -4.756 6.998 1.00 97.94 553 VAL A CA 1
ATOM 4394 C C . VAL A 1 553 ? -13.805 -6.006 6.173 1.00 97.94 553 VAL A C 1
ATOM 4396 O O . VAL A 1 553 ? -13.296 -5.927 5.057 1.00 97.94 553 VAL A O 1
ATOM 4399 N N . ASP A 1 554 ? -14.223 -7.158 6.682 1.00 97.81 554 ASP A N 1
ATOM 4400 C CA . ASP A 1 554 ? -14.197 -8.376 5.886 1.00 97.81 554 ASP A CA 1
ATOM 4401 C C . ASP A 1 554 ? -15.288 -8.311 4.815 1.00 97.81 554 ASP A C 1
ATOM 4403 O O . ASP A 1 554 ? -16.476 -8.138 5.112 1.00 97.81 554 ASP A O 1
ATOM 4407 N N . LEU A 1 555 ? -14.897 -8.442 3.549 1.00 96.25 555 LEU A N 1
ATOM 4408 C CA . LEU A 1 555 ? -15.813 -8.274 2.429 1.00 96.25 555 LEU A CA 1
ATOM 4409 C C . LEU A 1 555 ? -16.951 -9.304 2.447 1.00 96.25 555 LEU A C 1
ATOM 4411 O O . LEU A 1 555 ? -18.077 -8.965 2.068 1.00 96.25 555 LEU A O 1
ATOM 4415 N N . ASN A 1 556 ? -16.683 -10.535 2.883 1.00 94.38 556 ASN A N 1
ATOM 4416 C CA . ASN A 1 556 ? -17.624 -11.650 2.764 1.00 94.38 556 ASN A CA 1
ATOM 4417 C C . ASN A 1 556 ? -18.626 -11.678 3.919 1.00 94.38 556 ASN A C 1
ATOM 4419 O O . ASN A 1 556 ? -19.837 -11.750 3.705 1.00 94.38 556 ASN A O 1
ATOM 4423 N N . THR A 1 557 ? -18.120 -11.600 5.144 1.00 96.12 557 THR A N 1
ATOM 4424 C CA . THR A 1 557 ? -18.903 -11.680 6.379 1.00 96.12 557 THR A CA 1
ATOM 4425 C C . THR A 1 557 ? -19.427 -10.326 6.829 1.00 96.12 557 THR A C 1
ATOM 4427 O O . THR A 1 557 ? -20.400 -10.289 7.568 1.00 96.12 557 THR A O 1
ATOM 4430 N N . LYS A 1 558 ? -18.838 -9.213 6.369 1.00 96.69 558 LYS A N 1
ATOM 4431 C CA . LYS A 1 558 ? -19.129 -7.837 6.818 1.00 96.69 558 LYS A CA 1
ATOM 4432 C C . LYS A 1 558 ? -18.745 -7.550 8.272 1.00 96.69 558 LYS A C 1
ATOM 4434 O O . LYS A 1 558 ? -19.116 -6.494 8.787 1.00 96.69 558 LYS A O 1
ATOM 4439 N N . VAL A 1 559 ? -18.002 -8.447 8.923 1.00 98.31 559 VAL A N 1
ATOM 4440 C CA . VAL A 1 559 ? -17.393 -8.187 10.232 1.00 98.31 559 VAL A CA 1
ATOM 4441 C C . VAL A 1 559 ? -16.426 -7.013 10.111 1.00 98.31 559 VAL A C 1
ATOM 4443 O O . VAL A 1 559 ? -15.672 -6.920 9.143 1.00 98.31 559 VAL A O 1
ATOM 4446 N N . GLN A 1 560 ? -16.467 -6.104 11.084 1.00 97.94 560 GLN A N 1
ATOM 4447 C CA . GLN A 1 560 ? -15.624 -4.908 11.100 1.00 97.94 560 GLN A CA 1
ATOM 4448 C C . GLN A 1 560 ? -14.797 -4.858 12.373 1.00 97.94 560 GLN A C 1
ATOM 4450 O O . GLN A 1 560 ? -15.291 -5.182 13.455 1.00 97.94 560 GLN A O 1
ATOM 4455 N N . VAL A 1 561 ? -13.562 -4.393 12.243 1.00 98.00 561 VAL A N 1
ATOM 4456 C CA . VAL A 1 561 ? -12.650 -4.163 13.358 1.00 98.00 561 VAL A CA 1
ATOM 4457 C C . VAL A 1 561 ? -12.161 -2.725 13.291 1.00 98.00 561 VAL A C 1
ATOM 4459 O O . VAL A 1 561 ? -11.657 -2.290 12.258 1.00 98.00 561 VAL A O 1
ATOM 4462 N N . ASN A 1 562 ? -12.296 -2.003 14.401 1.00 97.06 562 ASN A N 1
ATOM 4463 C CA . ASN A 1 562 ? -11.818 -0.636 14.562 1.00 97.06 562 ASN A CA 1
ATOM 4464 C C . ASN A 1 562 ? -10.850 -0.542 15.741 1.00 97.06 562 ASN A C 1
ATOM 4466 O O . ASN A 1 562 ? -11.042 -1.187 16.772 1.00 97.06 562 ASN A O 1
ATOM 4470 N N . SER A 1 563 ? -9.837 0.309 15.623 1.00 95.38 563 SER A N 1
ATOM 4471 C CA . SER A 1 563 ? -8.962 0.670 16.735 1.00 95.38 563 SER A CA 1
ATOM 4472 C C . SER A 1 563 ? -8.304 2.022 16.482 1.00 95.38 563 SER A C 1
ATOM 4474 O O . SER A 1 563 ? -8.002 2.387 15.351 1.00 95.38 563 SER A O 1
ATOM 4476 N N . SER A 1 564 ? -8.053 2.781 17.543 1.00 91.19 564 SER A N 1
ATOM 4477 C CA . SER A 1 564 ? -7.231 3.994 17.476 1.00 91.19 564 SER A CA 1
ATOM 4478 C C . SER A 1 564 ? -5.764 3.732 17.834 1.00 91.19 564 SER A C 1
ATOM 4480 O O . SER A 1 564 ? -5.002 4.685 17.969 1.00 91.19 564 SER A O 1
ATOM 4482 N N . SER A 1 565 ? -5.380 2.474 18.074 1.00 90.62 565 SER A N 1
ATOM 4483 C CA . SER A 1 565 ? -4.007 2.121 18.436 1.00 90.62 565 SER A CA 1
ATOM 4484 C C . SER A 1 565 ? -3.101 2.131 17.209 1.00 90.62 565 SER A C 1
ATOM 4486 O O . SER A 1 565 ? -3.402 1.489 16.205 1.00 90.62 565 SER A O 1
ATOM 4488 N N . SER A 1 566 ? -1.971 2.825 17.316 1.00 88.81 566 SER A N 1
ATOM 4489 C CA . SER A 1 566 ? -0.894 2.814 16.320 1.00 88.81 566 SER A CA 1
ATOM 4490 C C . SER A 1 566 ? -0.011 1.567 16.391 1.00 88.81 566 SER A C 1
ATOM 4492 O O . SER A 1 566 ? 0.804 1.364 15.495 1.00 88.81 566 SER A O 1
ATOM 4494 N N . GLU A 1 567 ? -0.178 0.728 17.428 1.00 89.19 567 GLU A N 1
ATOM 4495 C CA . GLU A 1 567 ? 0.471 -0.590 17.520 1.00 89.19 567 GLU A CA 1
ATOM 4496 C C . GLU A 1 567 ? 0.031 -1.509 16.365 1.00 89.19 567 GLU A C 1
ATOM 4498 O O . GLU A 1 567 ? 0.676 -2.521 16.108 1.00 89.19 567 GLU A O 1
ATOM 4503 N N . ILE A 1 568 ? -1.058 -1.157 15.673 1.00 92.69 568 ILE A N 1
ATOM 4504 C CA . ILE A 1 568 ? -1.543 -1.834 14.475 1.00 92.69 568 ILE A CA 1
ATOM 4505 C C . ILE A 1 568 ? -0.966 -1.106 13.253 1.00 92.69 568 ILE A C 1
ATOM 4507 O O . ILE A 1 568 ? -1.310 0.061 13.029 1.00 92.69 568 ILE A O 1
ATOM 4511 N N . PRO A 1 569 ? -0.128 -1.772 12.442 1.00 94.38 569 PRO A N 1
ATOM 4512 C CA . PRO A 1 569 ? 0.259 -1.261 11.133 1.00 94.38 569 PRO A CA 1
ATOM 4513 C C . PRO A 1 569 ? -0.980 -0.974 10.277 1.00 94.38 569 PRO A C 1
ATOM 4515 O O . PRO A 1 569 ? -1.888 -1.807 10.207 1.00 94.38 569 PRO A O 1
ATOM 4518 N N . LEU A 1 570 ? -1.052 0.187 9.624 1.00 95.38 570 LEU A N 1
ATOM 4519 C CA . LEU A 1 570 ? -2.252 0.584 8.867 1.00 95.38 570 LEU A CA 1
ATOM 4520 C C . LEU A 1 570 ? -2.528 -0.294 7.632 1.00 95.38 570 LEU A C 1
ATOM 4522 O O . LEU A 1 570 ? -3.657 -0.311 7.139 1.00 95.38 570 LEU A O 1
ATOM 4526 N N . ASP A 1 571 ? -1.543 -1.064 7.167 1.00 94.44 571 ASP A N 1
ATOM 4527 C CA . ASP A 1 571 ? -1.724 -2.052 6.102 1.00 94.44 571 ASP A CA 1
ATOM 4528 C C . ASP A 1 571 ? -2.490 -3.308 6.547 1.00 94.44 571 ASP A C 1
ATOM 4530 O O . ASP A 1 571 ? -2.959 -4.062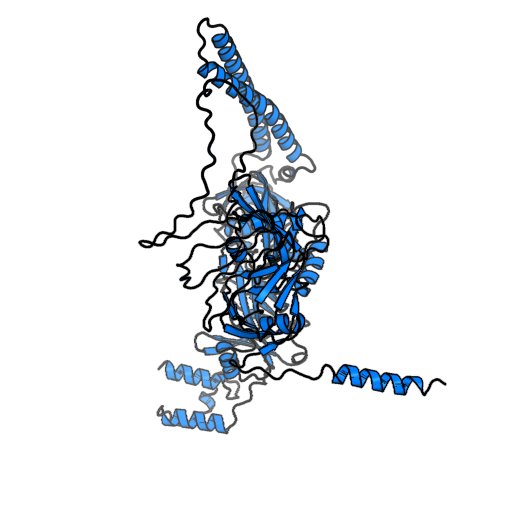 5.696 1.00 94.44 571 ASP A O 1
ATOM 4534 N N . THR A 1 572 ? -2.651 -3.510 7.858 1.00 94.94 572 THR A N 1
ATOM 4535 C CA . THR A 1 572 ? -3.265 -4.702 8.448 1.00 94.94 572 THR A CA 1
ATOM 4536 C C . THR A 1 572 ? -4.673 -4.957 7.903 1.00 94.94 572 THR A C 1
ATOM 4538 O O . THR A 1 572 ? -5.515 -4.061 7.832 1.00 94.94 572 THR A O 1
ATOM 4541 N N . MET A 1 573 ? -4.986 -6.205 7.576 1.00 94.94 573 MET A N 1
ATOM 4542 C CA . MET A 1 573 ? -6.300 -6.606 7.073 1.00 94.94 573 MET A CA 1
ATOM 4543 C C . MET A 1 573 ? -6.977 -7.567 8.029 1.00 94.94 573 MET A C 1
ATOM 4545 O O . MET A 1 573 ? -6.325 -8.405 8.654 1.00 94.94 573 MET A O 1
ATOM 4549 N N . VAL A 1 574 ? -8.295 -7.426 8.150 1.00 96.69 574 VAL A N 1
ATOM 4550 C CA . VAL A 1 574 ? -9.102 -8.414 8.854 1.00 96.69 574 VAL A CA 1
ATOM 4551 C C . VAL A 1 574 ? -9.295 -9.642 7.968 1.00 96.69 574 VAL A C 1
ATOM 4553 O O . VAL A 1 574 ? -9.667 -9.539 6.800 1.00 96.69 574 VAL A O 1
ATOM 4556 N N . GLU A 1 575 ? -9.050 -10.809 8.545 1.00 95.44 575 GLU A N 1
ATOM 4557 C CA . GLU A 1 575 ? -9.350 -12.113 7.970 1.00 95.44 575 GLU A CA 1
ATOM 4558 C C . GLU A 1 575 ? -10.421 -12.760 8.846 1.00 95.44 575 GLU A C 1
ATOM 4560 O O . GLU A 1 575 ? -10.249 -12.870 10.064 1.00 95.44 575 GLU A O 1
ATOM 4565 N N . VAL A 1 576 ? -11.549 -13.147 8.249 1.00 97.12 576 VAL A N 1
ATOM 4566 C CA . VAL A 1 576 ? -12.678 -13.702 9.002 1.00 97.12 576 VAL A CA 1
ATOM 4567 C C . VAL A 1 576 ? -13.155 -14.995 8.374 1.00 97.12 576 VAL A C 1
ATOM 4569 O O . VAL A 1 576 ? -13.546 -15.036 7.209 1.00 97.12 576 VAL A O 1
ATOM 4572 N N . GLU A 1 577 ? -13.200 -16.039 9.190 1.00 96.50 577 GLU A N 1
ATOM 4573 C CA . GLU A 1 577 ? -13.817 -17.309 8.843 1.00 96.50 577 GLU A CA 1
ATOM 4574 C C . GLU A 1 577 ? -15.108 -17.479 9.647 1.00 96.50 577 GLU A C 1
ATOM 4576 O O . GLU A 1 577 ? -15.105 -17.470 10.879 1.00 96.50 577 GLU A O 1
ATOM 4581 N N . LYS A 1 578 ? -16.240 -17.626 8.953 1.00 96.75 578 LYS A N 1
ATOM 4582 C CA . LYS A 1 578 ? -17.505 -17.987 9.598 1.00 96.75 578 LYS A CA 1
ATOM 4583 C C . LYS A 1 578 ? -17.540 -19.499 9.806 1.00 96.75 578 LYS A C 1
ATOM 4585 O O . LYS A 1 578 ? -17.558 -20.245 8.830 1.00 96.75 578 LYS A O 1
ATOM 4590 N N . LEU A 1 579 ? -17.610 -19.931 11.060 1.00 96.75 579 LEU A N 1
ATOM 4591 C CA . LEU A 1 579 ? -17.634 -21.344 11.426 1.00 96.75 579 LEU A CA 1
ATOM 4592 C C . LEU A 1 579 ? -19.077 -21.851 11.528 1.00 96.75 579 LEU A C 1
ATOM 4594 O O . LEU A 1 579 ? -19.921 -21.229 12.176 1.00 96.75 579 LEU A O 1
ATOM 4598 N N . THR A 1 580 ? -19.349 -22.988 10.888 1.00 95.75 580 THR A N 1
ATOM 4599 C CA . THR A 1 580 ? -20.653 -23.679 10.937 1.00 95.75 580 THR A CA 1
ATOM 4600 C C . THR A 1 580 ? -20.552 -25.157 11.307 1.00 95.75 580 THR A C 1
ATOM 4602 O O . THR A 1 580 ? -21.577 -25.798 11.527 1.00 95.75 580 THR A O 1
ATOM 4605 N N . ASP A 1 581 ? -19.336 -25.700 11.333 1.00 94.81 581 ASP A N 1
ATOM 4606 C CA . ASP A 1 581 ? -19.010 -27.077 11.687 1.00 94.81 581 ASP A CA 1
ATOM 4607 C C . ASP A 1 581 ? -17.528 -27.183 12.098 1.00 94.81 581 ASP A C 1
ATOM 4609 O O . ASP A 1 581 ? -16.786 -26.197 12.067 1.00 94.81 581 ASP A O 1
ATOM 4613 N N . GLY A 1 582 ? -17.115 -28.375 12.539 1.00 94.94 582 GLY A N 1
ATOM 4614 C CA . GLY A 1 582 ? -15.738 -28.688 12.927 1.00 94.94 582 GLY A CA 1
ATOM 4615 C C . GLY A 1 582 ? -15.566 -28.900 14.431 1.00 94.94 582 GLY A C 1
ATOM 4616 O O . GLY A 1 582 ? -16.388 -28.471 15.232 1.00 94.94 582 GLY A O 1
ATOM 4617 N N . GLU A 1 583 ? -14.472 -29.561 14.827 1.00 93.31 583 GLU A N 1
ATOM 4618 C CA . GLU A 1 583 ? -14.241 -29.980 16.221 1.00 93.31 583 GLU A CA 1
ATOM 4619 C C . GLU A 1 583 ? -14.276 -28.806 17.212 1.00 93.31 583 GLU A C 1
ATOM 4621 O O . GLU A 1 583 ? -14.902 -28.902 18.267 1.00 93.31 583 GLU A O 1
ATOM 4626 N N . GLU A 1 584 ? -13.643 -27.681 16.865 1.00 92.75 584 GLU A N 1
ATOM 4627 C CA . GLU A 1 584 ? -13.624 -26.504 17.737 1.00 92.75 584 GLU A CA 1
ATOM 4628 C C . GLU A 1 584 ? -14.984 -25.789 17.763 1.00 92.75 584 GLU A C 1
ATOM 4630 O O . GLU A 1 584 ? -15.429 -25.374 18.831 1.00 92.75 584 GLU A O 1
ATOM 4635 N N . TYR A 1 585 ? -15.690 -25.711 16.629 1.00 95.50 585 TYR A N 1
ATOM 4636 C CA . TYR A 1 585 ? -17.057 -25.182 16.580 1.00 95.50 585 TYR A CA 1
ATOM 4637 C C . TYR A 1 585 ? -18.002 -26.016 17.454 1.00 95.50 585 TYR A C 1
ATOM 4639 O O . TYR A 1 585 ? -18.650 -25.475 18.350 1.00 95.50 585 TYR A O 1
ATOM 4647 N N . ASP A 1 586 ? -18.020 -27.338 17.259 1.00 92.94 586 ASP A N 1
ATOM 4648 C CA . ASP A 1 586 ? -18.863 -28.274 18.007 1.00 92.94 586 ASP A CA 1
ATOM 4649 C C . ASP A 1 586 ? -18.612 -28.155 19.516 1.00 92.94 586 ASP A C 1
ATOM 4651 O O . ASP A 1 586 ? -19.553 -28.074 20.311 1.00 92.94 586 ASP A O 1
ATOM 4655 N N . ARG A 1 587 ? -17.337 -28.058 19.913 1.00 91.06 587 ARG A N 1
ATOM 4656 C CA . ARG A 1 587 ? -16.927 -27.832 21.302 1.00 91.06 587 ARG A CA 1
ATOM 4657 C C . ARG A 1 587 ? -17.465 -26.511 21.856 1.00 91.06 587 ARG A C 1
ATOM 4659 O O . ARG A 1 587 ? -17.975 -26.491 22.977 1.00 91.06 587 ARG A O 1
ATOM 4666 N N . ILE A 1 588 ? -17.333 -25.406 21.119 1.00 91.25 588 ILE A N 1
ATOM 4667 C CA . ILE A 1 588 ? -17.818 -24.086 21.554 1.00 91.25 588 ILE A CA 1
ATOM 4668 C C . ILE A 1 588 ? -19.338 -24.118 21.736 1.00 91.25 588 ILE A C 1
ATOM 4670 O O . ILE A 1 588 ? -19.843 -23.677 22.772 1.00 91.25 588 ILE A O 1
ATOM 4674 N N . ILE A 1 589 ? -20.067 -24.678 20.771 1.00 91.19 589 ILE A N 1
ATOM 4675 C CA . ILE A 1 589 ? -21.528 -24.759 20.821 1.00 91.19 589 ILE A CA 1
ATOM 4676 C C . ILE A 1 589 ? -22.007 -25.662 21.960 1.00 91.19 589 ILE A C 1
ATOM 4678 O O . ILE A 1 589 ? -22.974 -25.307 22.637 1.00 91.19 589 ILE A O 1
ATOM 4682 N N . GLU A 1 590 ? -21.314 -26.768 22.243 1.00 86.06 590 GLU A N 1
ATOM 4683 C CA . GLU A 1 590 ? -21.601 -27.620 23.403 1.00 86.06 590 GLU A CA 1
ATOM 4684 C C . GLU A 1 590 ? -21.393 -26.868 24.729 1.00 86.06 590 GLU A C 1
ATOM 4686 O O . GLU A 1 590 ? -22.248 -26.928 25.615 1.00 86.06 590 GLU A O 1
ATOM 4691 N N . ILE A 1 591 ? -20.290 -26.118 24.868 1.00 83.31 591 ILE A N 1
ATOM 4692 C CA . ILE A 1 591 ? -19.993 -25.328 26.076 1.00 83.31 591 ILE A CA 1
ATOM 4693 C C . ILE A 1 591 ? -21.044 -24.235 26.298 1.00 83.31 591 ILE A C 1
ATOM 4695 O O . ILE A 1 591 ? -21.478 -24.015 27.432 1.00 83.31 591 ILE A O 1
ATOM 4699 N N . LEU A 1 592 ? -21.436 -23.537 25.231 1.00 86.19 592 LEU A N 1
ATOM 4700 C CA . LEU A 1 592 ? -22.398 -22.436 25.295 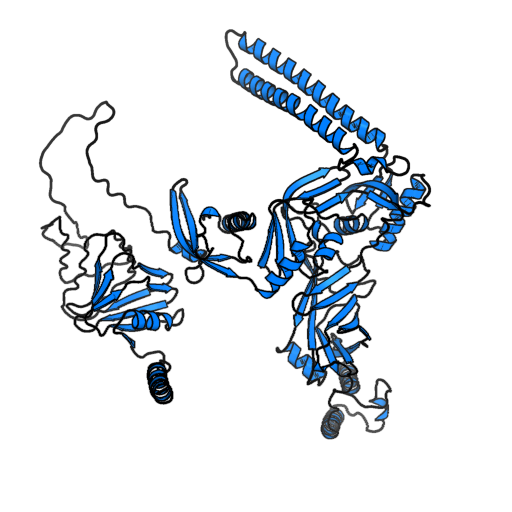1.00 86.19 592 LEU A CA 1
ATOM 4701 C C . LEU A 1 592 ? -23.854 -22.914 25.334 1.00 86.19 592 LEU A C 1
ATOM 4703 O O . LEU A 1 592 ? -24.728 -22.133 25.706 1.00 86.19 592 LEU A O 1
ATOM 4707 N N . ASN A 1 593 ? -24.109 -24.174 24.972 1.00 84.38 593 ASN A N 1
ATOM 4708 C CA . ASN A 1 593 ? -25.437 -24.752 24.795 1.00 84.38 593 ASN A CA 1
ATOM 4709 C C . ASN A 1 593 ? -26.348 -23.877 23.908 1.00 84.38 593 ASN A C 1
ATOM 4711 O O . ASN A 1 593 ? -27.485 -23.569 24.268 1.00 84.38 593 ASN A O 1
ATOM 4715 N N . ALA A 1 594 ? -25.806 -23.417 22.776 1.00 84.62 594 ALA A N 1
ATOM 4716 C CA . ALA A 1 594 ? -26.420 -22.402 21.920 1.00 84.62 594 ALA A CA 1
ATOM 4717 C C . ALA A 1 594 ? -26.829 -22.975 20.555 1.00 84.62 594 ALA A C 1
ATOM 4719 O O . ALA A 1 594 ? -26.020 -23.077 19.633 1.00 84.62 594 ALA A O 1
ATOM 4720 N N . SER A 1 595 ? -28.107 -23.335 20.417 1.00 82.75 595 SER A N 1
ATOM 4721 C CA . SER A 1 595 ? -28.631 -23.908 19.166 1.00 82.75 595 SER A CA 1
ATOM 4722 C C . SER A 1 595 ? -28.730 -22.900 18.012 1.00 82.75 595 SER A C 1
ATOM 4724 O O . SER A 1 595 ? -28.490 -23.275 16.866 1.00 82.75 595 SER A O 1
ATOM 4726 N N . GLU A 1 596 ? -29.030 -21.628 18.298 1.00 91.44 596 GLU A N 1
ATOM 4727 C CA . GLU A 1 596 ? -28.896 -20.521 17.348 1.00 91.44 596 GLU A CA 1
ATOM 4728 C C . GLU A 1 596 ? -27.635 -19.719 17.688 1.00 91.44 596 GLU A C 1
ATOM 4730 O O . GLU A 1 596 ? -27.493 -19.195 18.795 1.00 91.44 596 GLU A O 1
ATOM 4735 N N . ASN A 1 597 ? -26.713 -19.608 16.734 1.00 94.38 597 ASN A N 1
ATOM 4736 C CA . ASN A 1 597 ? -25.452 -18.902 16.924 1.00 94.38 597 ASN A CA 1
ATOM 4737 C C . ASN A 1 597 ? -24.916 -18.332 15.608 1.00 94.38 597 ASN A C 1
ATOM 4739 O O . ASN A 1 597 ? -25.291 -18.757 14.517 1.00 94.38 597 ASN A O 1
ATOM 4743 N N . GLU A 1 598 ? -24.018 -17.368 15.747 1.00 96.81 598 GLU A N 1
ATOM 4744 C CA . GLU A 1 598 ? -23.170 -16.856 14.682 1.00 96.81 598 GLU A CA 1
ATOM 4745 C C . GLU A 1 598 ? -21.729 -16.838 15.201 1.00 96.81 598 GLU A C 1
ATOM 4747 O O . GLU A 1 598 ? -21.402 -16.046 16.089 1.00 96.81 598 GLU A O 1
ATOM 4752 N N . THR A 1 599 ? -20.888 -17.735 14.683 1.00 97.38 599 THR A N 1
ATOM 4753 C CA . THR A 1 599 ? -19.516 -17.941 15.163 1.00 97.38 599 THR A CA 1
ATOM 4754 C C . THR A 1 599 ? -18.496 -17.531 14.107 1.00 97.38 599 THR A C 1
ATOM 4756 O O . THR A 1 599 ? -18.573 -17.961 12.956 1.00 97.38 599 THR A O 1
ATOM 4759 N N . TYR A 1 600 ? -17.527 -16.714 14.515 1.00 98.00 600 TYR A N 1
ATOM 4760 C CA . TYR A 1 600 ? -16.495 -16.152 13.649 1.00 98.00 600 TYR A CA 1
ATOM 4761 C C . TYR A 1 600 ? -15.111 -16.352 14.268 1.00 98.00 600 TYR A C 1
ATOM 4763 O O . TYR A 1 600 ? -14.887 -15.919 15.398 1.00 98.00 600 TYR A O 1
ATOM 4771 N N . ASP A 1 601 ? -14.186 -16.962 13.528 1.00 97.38 601 ASP A N 1
ATOM 4772 C CA . ASP A 1 601 ? -12.749 -16.854 13.791 1.00 97.38 601 ASP A CA 1
ATOM 4773 C C . ASP A 1 601 ? -12.251 -15.563 13.136 1.00 97.38 601 ASP A C 1
ATOM 4775 O O . ASP A 1 601 ? -12.354 -15.398 11.919 1.00 97.38 601 ASP A O 1
ATOM 4779 N N . ILE A 1 602 ? -11.792 -14.614 13.950 1.00 97.44 602 ILE A N 1
ATOM 4780 C CA . ILE A 1 602 ? -11.373 -13.285 13.497 1.00 97.44 602 ILE A CA 1
ATOM 4781 C C . ILE A 1 602 ? -9.875 -13.173 13.716 1.00 97.44 602 ILE A C 1
ATOM 4783 O O . ILE A 1 602 ? -9.405 -13.386 14.829 1.00 97.44 602 ILE A O 1
ATOM 4787 N N . LYS A 1 603 ? -9.133 -12.782 12.683 1.00 95.75 603 LYS A N 1
ATOM 4788 C CA . LYS A 1 603 ? -7.688 -12.541 12.731 1.00 95.75 603 LYS A CA 1
ATOM 4789 C C . LYS A 1 603 ? -7.363 -11.208 12.070 1.00 95.75 603 LYS A C 1
ATOM 4791 O O . LYS A 1 603 ? -8.115 -10.721 11.231 1.00 95.75 603 LYS A O 1
ATOM 4796 N N . LEU A 1 604 ? -6.231 -10.626 12.451 1.00 95.25 604 LEU A N 1
ATOM 4797 C CA . LEU A 1 604 ? -5.666 -9.444 11.808 1.00 95.25 604 LEU A CA 1
ATOM 4798 C C . LEU A 1 604 ? -4.259 -9.758 11.327 1.00 95.25 604 LEU A C 1
ATOM 4800 O O . LEU A 1 604 ? -3.439 -10.180 12.142 1.00 95.25 604 LEU A O 1
ATOM 4804 N N . ARG A 1 605 ? -3.966 -9.517 10.052 1.00 93.38 605 ARG A N 1
ATOM 4805 C CA . ARG A 1 605 ? -2.648 -9.770 9.464 1.00 93.38 605 ARG A CA 1
ATOM 4806 C C . ARG A 1 605 ? -2.085 -8.509 8.821 1.00 93.38 605 ARG A C 1
ATOM 4808 O O . ARG A 1 605 ? -2.766 -7.889 8.015 1.00 93.38 605 ARG A O 1
ATOM 4815 N N . SER A 1 606 ? -0.860 -8.135 9.189 1.00 92.25 606 SER A N 1
ATOM 4816 C CA . SER A 1 606 ? -0.079 -7.129 8.457 1.00 92.25 606 SER A CA 1
ATOM 4817 C C . SER A 1 606 ? 0.688 -7.828 7.343 1.00 92.25 606 SER A C 1
ATOM 4819 O O . SER A 1 606 ? 1.350 -8.845 7.582 1.00 92.25 606 SER A O 1
ATOM 4821 N N . GLU A 1 607 ? 0.590 -7.280 6.139 1.00 85.81 607 GLU A N 1
ATOM 4822 C CA . GLU A 1 607 ? 1.287 -7.786 4.962 1.00 85.81 607 GLU A CA 1
ATOM 4823 C C . GLU A 1 607 ? 2.754 -7.363 4.996 1.00 85.81 607 GLU A C 1
ATOM 4825 O O . GLU A 1 607 ? 3.632 -8.197 4.788 1.00 85.81 607 GLU A O 1
ATOM 4830 N N . THR A 1 608 ? 3.035 -6.111 5.373 1.00 84.69 608 THR A N 1
ATOM 4831 C CA . THR A 1 608 ? 4.396 -5.586 5.530 1.00 84.69 608 THR A CA 1
ATOM 4832 C C . THR A 1 608 ? 5.189 -6.387 6.567 1.00 84.69 608 THR A C 1
ATOM 4834 O O . THR A 1 608 ? 6.329 -6.769 6.312 1.00 84.69 608 THR A O 1
ATOM 4837 N N . LEU A 1 609 ? 4.594 -6.692 7.728 1.00 86.44 609 LEU A N 1
ATOM 4838 C CA . LEU A 1 609 ? 5.269 -7.477 8.773 1.00 86.44 609 LEU A CA 1
ATOM 4839 C C . LEU A 1 609 ? 5.179 -8.993 8.548 1.00 86.44 609 LEU A C 1
ATOM 4841 O O . LEU A 1 609 ? 5.857 -9.752 9.246 1.00 86.44 609 LEU A O 1
ATOM 4845 N N . ASN A 1 610 ? 4.323 -9.440 7.622 1.00 87.44 610 ASN A N 1
ATOM 4846 C CA . ASN A 1 610 ? 3.949 -10.838 7.408 1.00 87.44 610 ASN A CA 1
ATOM 4847 C C . ASN A 1 610 ? 3.608 -11.574 8.724 1.00 87.44 610 ASN A C 1
ATOM 4849 O O . ASN A 1 610 ? 4.070 -12.690 8.986 1.00 87.44 610 ASN A O 1
ATOM 4853 N N . GLN A 1 611 ? 2.837 -10.918 9.596 1.00 90.88 611 GLN A N 1
ATOM 4854 C CA . GLN A 1 611 ? 2.544 -11.378 10.958 1.00 90.88 611 GLN A CA 1
ATOM 4855 C C . GLN A 1 611 ? 1.107 -11.063 11.370 1.00 90.88 611 GLN A C 1
ATOM 4857 O O . GLN A 1 611 ? 0.508 -10.085 10.920 1.00 90.88 611 GLN A O 1
ATOM 4862 N N . TYR A 1 612 ? 0.573 -11.884 12.279 1.00 93.31 612 TYR A N 1
ATOM 4863 C CA . TYR A 1 612 ? -0.728 -11.643 12.890 1.00 93.31 612 TYR A CA 1
ATOM 4864 C C . TYR A 1 612 ? -0.618 -10.709 14.095 1.00 93.31 612 TYR A C 1
ATOM 4866 O O . TYR A 1 612 ? 0.183 -10.939 15.003 1.00 93.31 612 TYR A O 1
ATOM 4874 N N . VAL A 1 613 ? -1.498 -9.712 14.151 1.00 92.38 613 VAL A N 1
ATOM 4875 C CA . VAL A 1 613 ? -1.722 -8.895 15.345 1.00 92.38 613 VAL A CA 1
ATOM 4876 C C . VAL A 1 613 ? -2.715 -9.638 16.232 1.00 92.38 613 VAL A C 1
ATOM 4878 O O . VAL A 1 613 ? -3.918 -9.598 16.005 1.00 92.38 613 VAL A O 1
ATOM 4881 N N . THR A 1 614 ? -2.222 -10.363 17.237 1.00 88.25 614 THR A N 1
ATOM 4882 C CA . THR A 1 614 ? -3.078 -11.219 18.081 1.00 88.25 614 THR A CA 1
ATOM 4883 C C . THR A 1 614 ? -3.642 -10.506 19.308 1.00 88.25 614 THR A C 1
ATOM 4885 O O . THR A 1 614 ? -4.651 -10.945 19.858 1.00 88.25 614 THR A O 1
ATOM 4888 N N . LYS A 1 615 ? -2.979 -9.440 19.772 1.00 91.31 615 LYS A N 1
ATOM 4889 C CA . LYS A 1 615 ? -3.362 -8.644 20.947 1.00 91.31 615 LYS A CA 1
ATOM 4890 C C . LYS A 1 615 ? -2.760 -7.240 20.896 1.00 91.31 615 LYS A C 1
ATOM 4892 O O . LYS A 1 615 ? -1.765 -7.040 20.204 1.00 91.31 615 LYS A O 1
ATOM 4897 N N . LEU A 1 616 ? -3.318 -6.321 21.680 1.00 89.56 616 LEU A N 1
ATOM 4898 C CA . LEU A 1 616 ? -2.705 -5.023 21.988 1.00 89.56 616 LEU A CA 1
ATOM 4899 C C . LEU A 1 616 ? -2.211 -5.028 23.429 1.00 89.56 616 LEU A C 1
ATOM 4901 O O . LEU A 1 616 ? -2.882 -5.568 24.308 1.00 89.56 616 LEU A O 1
ATOM 4905 N N . ASP A 1 617 ? -1.053 -4.419 23.675 1.00 85.06 617 ASP A N 1
ATOM 4906 C CA . ASP A 1 617 ? -0.579 -4.232 25.049 1.00 85.06 617 ASP A CA 1
ATOM 4907 C C . ASP A 1 617 ? -1.215 -2.978 25.666 1.00 85.06 617 ASP A C 1
ATOM 4909 O O . ASP A 1 617 ? -1.524 -2.966 26.860 1.00 85.06 617 ASP A O 1
ATOM 4913 N N . ASN A 1 618 ? -1.458 -1.939 24.855 1.00 81.25 618 ASN A N 1
ATOM 4914 C CA . ASN A 1 618 ? -2.154 -0.724 25.272 1.00 81.25 618 ASN A CA 1
ATOM 4915 C C . ASN A 1 618 ? -3.253 -0.350 24.269 1.00 81.25 618 ASN A C 1
ATOM 4917 O O . ASN A 1 618 ? -3.012 0.307 23.257 1.00 81.25 618 ASN A O 1
ATOM 4921 N N . GLY A 1 619 ? -4.493 -0.727 24.573 1.00 87.31 619 GLY A N 1
ATOM 4922 C CA . GLY A 1 619 ? -5.660 -0.352 23.778 1.00 87.31 619 GLY A CA 1
ATOM 4923 C C . GLY A 1 619 ? -6.684 -1.471 23.686 1.00 87.31 619 GLY A C 1
ATOM 4924 O O . GLY A 1 619 ? -6.554 -2.507 24.327 1.00 87.31 619 GLY A O 1
ATOM 4925 N N . SER A 1 620 ? -7.712 -1.250 22.876 1.00 93.19 620 SER A N 1
ATOM 4926 C CA . SER A 1 620 ? -8.755 -2.236 22.611 1.00 93.19 620 SER A CA 1
ATOM 4927 C C . SER A 1 620 ? -9.218 -2.133 21.166 1.00 93.19 620 SER A C 1
ATOM 4929 O O . SER A 1 620 ? -9.289 -1.037 20.611 1.00 93.19 620 SER A O 1
ATOM 4931 N N . PHE A 1 621 ? -9.611 -3.262 20.604 1.00 96.12 621 PHE A N 1
ATOM 4932 C CA . PHE A 1 621 ? -10.378 -3.352 19.377 1.00 96.12 621 PHE A CA 1
ATOM 4933 C C . PHE A 1 621 ? -11.860 -3.159 19.684 1.00 96.12 621 PHE A C 1
ATOM 4935 O O . PHE A 1 621 ? -12.387 -3.750 20.626 1.00 96.12 621 PHE A O 1
ATOM 4942 N N . GLU A 1 622 ? -12.545 -2.372 18.867 1.00 97.50 622 GLU A N 1
ATOM 4943 C CA . GLU A 1 622 ? -13.994 -2.433 18.728 1.00 97.50 622 GLU A CA 1
ATOM 4944 C C . GLU A 1 622 ? -14.316 -3.380 17.570 1.00 97.50 622 GLU A C 1
ATOM 4946 O O . GLU A 1 622 ? -13.870 -3.167 16.444 1.00 97.50 622 GLU A O 1
ATOM 4951 N N . VAL A 1 623 ? -15.090 -4.424 17.843 1.00 98.19 623 VAL A N 1
ATOM 4952 C CA . VAL A 1 623 ? -15.508 -5.415 16.852 1.00 98.19 623 VAL A CA 1
ATOM 4953 C C . VAL A 1 623 ? -17.003 -5.261 16.608 1.00 98.19 623 VAL A C 1
ATOM 4955 O O . VAL A 1 623 ? -17.796 -5.223 17.553 1.00 98.19 623 VAL A O 1
ATOM 4958 N N . LYS A 1 624 ? -17.394 -5.188 15.334 1.00 98.31 624 LYS A N 1
ATOM 4959 C CA . LYS A 1 624 ? -18.788 -5.143 14.887 1.00 98.31 624 LYS A CA 1
ATOM 4960 C C . LYS A 1 624 ? -19.131 -6.432 14.153 1.00 98.31 624 LYS A C 1
ATOM 4962 O O . LYS A 1 624 ? -18.623 -6.679 13.060 1.00 98.31 624 LYS A O 1
ATOM 4967 N N . LEU A 1 625 ? -20.014 -7.234 14.740 1.00 98.25 625 LEU A N 1
ATOM 4968 C CA . LEU A 1 625 ? -20.547 -8.446 14.117 1.00 98.25 625 LEU A CA 1
ATOM 4969 C C . LEU A 1 625 ? -21.910 -8.145 13.485 1.00 98.25 625 LEU A C 1
ATOM 4971 O O . LEU A 1 625 ? -22.746 -7.538 14.155 1.00 98.25 625 LEU A O 1
ATOM 4975 N N . PRO A 1 626 ? -22.181 -8.554 12.237 1.00 97.31 626 PRO A N 1
ATOM 4976 C CA . PRO A 1 626 ? -23.510 -8.412 11.655 1.00 97.31 626 PRO A CA 1
ATOM 4977 C C . PRO A 1 626 ? -24.560 -9.185 12.462 1.00 97.31 626 PRO A C 1
ATOM 4979 O O . PRO A 1 626 ? -24.338 -10.322 12.875 1.00 97.31 626 PRO A O 1
ATOM 4982 N N . ILE A 1 627 ? -25.728 -8.578 12.658 1.00 96.94 627 ILE A N 1
ATOM 4983 C CA . ILE A 1 627 ? -26.877 -9.200 13.317 1.00 96.94 627 ILE A CA 1
ATOM 4984 C C . ILE A 1 627 ? -27.757 -9.844 12.237 1.00 96.94 627 ILE A C 1
ATOM 4986 O O . ILE A 1 627 ? -28.407 -9.120 11.472 1.00 96.94 627 ILE A O 1
ATOM 4990 N N . PRO A 1 628 ? -27.836 -11.185 12.164 1.00 94.50 628 PRO A N 1
ATOM 4991 C CA . PRO A 1 628 ? -28.737 -11.851 11.233 1.00 94.50 628 PRO A CA 1
ATOM 4992 C C . PRO A 1 628 ? -30.203 -11.584 11.601 1.00 94.50 628 PRO A C 1
ATOM 4994 O O . PRO A 1 628 ? -30.543 -11.253 12.740 1.00 94.50 628 PRO A O 1
ATOM 4997 N N . ASP A 1 629 ? -31.108 -11.750 10.636 1.00 94.56 629 ASP A N 1
ATOM 4998 C CA . ASP A 1 629 ? -32.522 -11.392 10.804 1.00 94.56 629 ASP A CA 1
ATOM 4999 C C . ASP A 1 629 ? -33.215 -12.126 11.967 1.00 94.56 629 ASP A C 1
ATOM 5001 O O . ASP A 1 629 ? -34.089 -11.550 12.615 1.00 94.56 629 ASP A O 1
ATOM 5005 N N . ASN A 1 630 ? -32.810 -13.363 12.280 1.00 92.19 630 ASN A N 1
ATOM 5006 C CA . ASN A 1 630 ? -33.336 -14.121 13.422 1.00 92.19 630 ASN A CA 1
ATOM 5007 C C . ASN A 1 630 ? -32.907 -13.542 14.783 1.00 92.19 630 ASN A C 1
ATOM 5009 O O . ASN A 1 630 ? -33.570 -13.812 15.783 1.00 92.19 630 ASN A O 1
ATOM 5013 N N . PHE A 1 631 ? -31.853 -12.722 14.826 1.00 93.75 631 PHE A N 1
ATOM 5014 C CA . PHE A 1 631 ? -31.356 -12.042 16.026 1.00 93.75 631 PHE A CA 1
ATOM 5015 C C . PHE A 1 631 ? -31.888 -10.617 16.212 1.00 93.75 631 PHE A C 1
ATOM 5017 O O . PHE A 1 631 ? -31.739 -10.029 17.287 1.00 93.75 631 PHE A O 1
ATOM 5024 N N . LYS A 1 632 ? -32.600 -10.066 15.224 1.00 92.19 632 LYS A N 1
ATOM 5025 C CA . LYS A 1 632 ? -33.150 -8.708 15.310 1.00 92.19 632 LYS A CA 1
ATOM 5026 C C . LYS A 1 632 ? -34.199 -8.577 16.416 1.00 92.19 632 LYS A C 1
ATOM 5028 O O . LYS A 1 632 ? -35.187 -9.306 16.469 1.00 92.19 632 LYS A O 1
ATOM 5033 N N . GLY A 1 633 ? -33.999 -7.593 17.293 1.00 88.50 633 GLY A N 1
ATOM 5034 C CA . GLY A 1 633 ? -34.891 -7.303 18.422 1.00 88.50 633 GLY A CA 1
ATOM 5035 C C . GLY A 1 633 ? -34.761 -8.261 19.611 1.00 88.50 633 GLY A C 1
ATOM 5036 O O . GLY A 1 633 ? -35.477 -8.081 20.598 1.00 88.50 633 GLY A O 1
ATOM 5037 N N . LYS A 1 634 ? -33.861 -9.249 19.540 1.00 90.94 634 LYS A N 1
ATOM 5038 C CA . LYS A 1 634 ? -33.485 -10.093 20.677 1.00 90.94 634 LYS A CA 1
ATOM 5039 C C . LYS A 1 634 ? -32.416 -9.384 21.522 1.00 90.94 634 LYS A C 1
ATOM 5041 O O . LYS A 1 634 ? -31.694 -8.515 21.035 1.00 90.94 634 LYS A O 1
ATOM 5046 N N . THR A 1 635 ? -32.313 -9.759 22.795 1.00 91.38 635 THR A N 1
ATOM 5047 C CA . THR A 1 635 ? -31.153 -9.399 23.622 1.00 91.38 635 THR A CA 1
ATOM 5048 C C . THR A 1 635 ? -30.016 -10.346 23.266 1.00 91.38 635 THR A C 1
ATOM 5050 O O . THR A 1 635 ? -30.229 -11.556 23.249 1.00 91.38 635 THR A O 1
ATOM 5053 N N . LEU A 1 636 ? -28.841 -9.812 22.951 1.00 94.62 636 LEU A N 1
ATOM 5054 C CA . LEU A 1 636 ? -27.713 -10.581 22.429 1.00 94.62 636 LEU A CA 1
ATOM 5055 C C . LEU A 1 636 ? -26.511 -10.488 23.372 1.00 94.62 636 LEU A C 1
ATOM 5057 O O . LEU A 1 636 ? -26.399 -9.546 24.156 1.00 94.62 636 LEU A O 1
ATOM 5061 N N . ALA A 1 637 ? -25.602 -11.451 23.267 1.00 93.94 637 ALA A N 1
ATOM 5062 C CA . ALA A 1 637 ? -24.291 -11.420 23.905 1.00 93.94 637 ALA A CA 1
ATOM 5063 C C . ALA A 1 637 ? -23.256 -12.108 23.007 1.00 93.94 637 ALA A C 1
ATOM 5065 O O . ALA A 1 637 ? -23.606 -12.974 22.204 1.00 93.94 637 ALA A O 1
ATOM 5066 N N . VAL A 1 638 ? -21.987 -11.721 23.153 1.00 96.62 638 VAL A N 1
ATOM 5067 C CA . VAL A 1 638 ? -20.856 -12.386 22.492 1.00 96.62 638 VAL A CA 1
ATOM 5068 C C . VAL A 1 638 ? -20.056 -13.153 23.533 1.00 96.62 638 VAL A C 1
ATOM 5070 O O . VAL A 1 638 ? -19.822 -12.652 24.633 1.00 96.62 638 VAL A O 1
ATOM 5073 N N . TYR A 1 639 ? -19.625 -14.358 23.181 1.00 94.62 639 TYR A N 1
ATOM 5074 C CA . TYR A 1 639 ? -18.774 -15.197 24.014 1.00 94.62 639 TYR A CA 1
ATOM 5075 C C . TYR A 1 639 ? -17.502 -15.593 23.268 1.00 94.62 639 TYR A C 1
ATOM 5077 O O . TYR A 1 639 ? -17.546 -15.835 22.064 1.00 94.62 639 TYR A O 1
ATOM 5085 N N . TYR A 1 640 ? -16.397 -15.709 24.000 1.00 94.12 640 TYR A N 1
ATOM 5086 C CA . TYR A 1 640 ? -15.220 -16.474 23.576 1.00 94.12 640 TYR A CA 1
ATOM 5087 C C . TYR A 1 640 ? -14.894 -17.528 24.632 1.00 94.12 640 TYR A C 1
ATOM 5089 O O . TYR A 1 640 ? -15.324 -17.400 25.781 1.00 94.12 640 TYR A O 1
ATOM 5097 N N . ILE A 1 641 ? -14.156 -18.568 24.253 1.00 89.12 641 ILE A N 1
ATOM 5098 C CA . ILE A 1 641 ? -13.683 -19.599 25.181 1.00 89.12 641 ILE A CA 1
ATOM 5099 C C . ILE A 1 641 ? -12.218 -19.316 25.518 1.00 89.12 641 ILE A C 1
ATOM 5101 O O . ILE A 1 641 ? -11.381 -19.241 24.621 1.00 89.12 641 ILE A O 1
ATOM 5105 N N . ASP A 1 642 ? -11.912 -19.135 26.802 1.00 85.31 642 ASP A N 1
ATOM 5106 C CA . ASP A 1 642 ? -10.552 -18.852 27.259 1.00 85.31 642 ASP A CA 1
ATOM 5107 C C . ASP A 1 642 ? -9.638 -20.091 27.216 1.00 85.31 642 ASP A C 1
ATOM 5109 O O . ASP A 1 642 ? -10.061 -21.221 26.951 1.00 85.31 642 ASP A O 1
ATOM 5113 N N . GLU A 1 643 ? -8.355 -19.887 27.517 1.00 84.75 643 GLU A N 1
ATOM 5114 C CA . GLU A 1 643 ? -7.342 -20.951 27.572 1.00 84.75 643 GLU A CA 1
ATOM 5115 C C . GLU A 1 643 ? -7.673 -22.084 28.565 1.00 84.75 643 GLU A C 1
ATOM 5117 O O . GLU A 1 643 ? -7.187 -23.205 28.415 1.00 84.75 643 GLU A O 1
ATOM 5122 N N . ASN A 1 644 ? -8.528 -21.822 29.559 1.00 80.00 644 ASN A N 1
ATOM 5123 C CA . ASN A 1 644 ? -8.988 -22.798 30.547 1.00 80.00 644 ASN A CA 1
ATOM 5124 C C . ASN A 1 644 ? -10.271 -23.522 30.103 1.00 80.00 644 ASN A C 1
ATOM 5126 O O . ASN A 1 644 ? -10.795 -24.364 30.839 1.00 80.00 644 ASN A O 1
ATOM 5130 N N . GLY A 1 645 ? -10.786 -23.213 28.911 1.00 78.81 645 GLY A N 1
ATOM 5131 C CA . GLY A 1 645 ? -12.038 -23.753 28.399 1.00 78.81 645 GLY A CA 1
ATOM 5132 C C . GLY A 1 645 ? -13.279 -23.119 29.028 1.00 78.81 645 GLY A C 1
ATOM 5133 O O . GLY A 1 645 ? -14.345 -23.735 28.999 1.00 78.81 645 GLY A O 1
ATOM 5134 N N . LEU A 1 646 ? -13.152 -21.936 29.634 1.00 79.12 646 LEU A N 1
ATOM 5135 C CA . LEU A 1 646 ? -14.255 -21.217 30.257 1.00 79.12 646 LEU A CA 1
ATOM 5136 C C . LEU A 1 646 ? -14.818 -20.170 29.289 1.00 79.12 646 LEU A C 1
ATOM 5138 O O . LEU A 1 646 ? -14.051 -19.420 28.686 1.00 79.12 646 LEU A O 1
ATOM 5142 N N . PRO A 1 647 ? -16.150 -20.066 29.150 1.00 85.06 647 PRO A N 1
ATOM 5143 C CA . PRO A 1 647 ? -16.746 -18.995 28.377 1.00 85.06 647 PRO A CA 1
ATOM 5144 C C . PRO A 1 647 ? -16.531 -17.659 29.085 1.00 85.06 647 PRO A C 1
ATOM 5146 O O . PRO A 1 647 ? -16.738 -17.536 30.289 1.00 85.06 647 PRO A O 1
ATOM 5149 N N . VAL A 1 648 ? -16.177 -16.632 28.331 1.00 88.06 648 VAL A N 1
ATOM 5150 C CA . VAL A 1 648 ? -16.066 -15.257 28.807 1.00 88.06 648 VAL A CA 1
ATOM 5151 C C . VAL A 1 648 ? -17.021 -14.401 27.990 1.00 88.06 648 VAL A C 1
ATOM 5153 O O . VAL A 1 648 ? -17.039 -14.450 26.761 1.00 88.06 648 VAL A O 1
ATOM 5156 N N . ARG A 1 649 ? -17.861 -13.643 28.697 1.00 90.56 649 ARG A N 1
ATOM 5157 C CA . ARG A 1 649 ? -18.975 -12.883 28.123 1.00 90.56 649 ARG A CA 1
ATOM 5158 C C . ARG A 1 649 ? -18.575 -11.438 27.844 1.00 90.56 649 ARG A C 1
ATOM 5160 O O . ARG A 1 649 ? -18.132 -10.734 28.750 1.00 90.56 649 ARG A O 1
ATOM 5167 N N . TYR A 1 650 ? -18.910 -10.964 26.652 1.00 93.00 650 TYR A N 1
ATOM 5168 C CA . TYR A 1 650 ? -18.931 -9.554 26.292 1.00 93.00 650 TYR A CA 1
ATOM 5169 C C . TYR A 1 650 ? -20.370 -9.052 26.176 1.00 93.00 650 TYR A C 1
ATOM 5171 O O . TYR A 1 650 ? -21.218 -9.646 25.505 1.00 93.00 650 TYR A O 1
ATOM 5179 N N . SER A 1 651 ? -20.649 -7.931 26.841 1.00 89.88 651 SER A N 1
ATOM 5180 C CA . SER A 1 651 ? -21.878 -7.179 26.590 1.00 89.88 651 SER A CA 1
ATOM 5181 C C . SER A 1 651 ? -21.804 -6.557 25.202 1.00 89.88 651 SER A C 1
ATOM 5183 O O . SER A 1 651 ? -20.792 -5.946 24.866 1.00 89.88 651 SER A O 1
ATOM 5185 N N . VAL A 1 652 ? -22.886 -6.667 24.436 1.00 94.06 652 VAL A N 1
ATOM 5186 C CA . VAL A 1 652 ? -22.978 -6.051 23.111 1.00 94.06 652 VAL A CA 1
ATOM 5187 C C . VAL A 1 652 ? -23.845 -4.801 23.145 1.00 94.06 652 VAL A C 1
ATOM 5189 O O . VAL A 1 652 ? -24.841 -4.727 23.869 1.00 94.06 652 VAL A O 1
ATOM 5192 N N . ILE A 1 653 ? -23.474 -3.824 22.328 1.00 92.94 653 ILE A N 1
ATOM 5193 C CA . ILE A 1 653 ? -24.255 -2.620 22.063 1.00 92.94 653 ILE A CA 1
ATOM 5194 C C . ILE A 1 653 ? -24.764 -2.732 20.621 1.00 92.94 653 ILE A C 1
ATOM 5196 O O . ILE A 1 653 ? -23.947 -2.757 19.702 1.00 92.94 653 ILE A O 1
ATOM 5200 N N . PRO A 1 654 ? -26.085 -2.833 20.389 1.00 90.81 654 PRO A N 1
ATOM 5201 C CA . PRO A 1 654 ? -26.626 -2.801 19.035 1.00 90.81 654 PRO A CA 1
ATOM 5202 C C . PRO A 1 654 ? -26.388 -1.434 18.375 1.00 90.81 654 PRO A C 1
ATOM 5204 O O . PRO A 1 654 ? -26.780 -0.405 18.929 1.00 90.81 654 PRO A O 1
ATOM 5207 N N . ASP A 1 655 ? -25.793 -1.432 17.185 1.00 92.31 655 ASP A N 1
ATOM 5208 C CA . ASP A 1 655 ? -25.549 -0.264 16.332 1.00 92.31 655 ASP A CA 1
ATOM 5209 C C . ASP A 1 655 ? -26.076 -0.561 14.921 1.00 92.31 655 ASP A C 1
ATOM 5211 O O . ASP A 1 655 ? -25.416 -1.198 14.099 1.00 92.31 655 ASP A O 1
ATOM 5215 N N . GLY A 1 656 ? -27.329 -0.175 14.661 1.00 91.44 656 GLY A N 1
ATOM 5216 C CA . GLY A 1 656 ? -28.019 -0.520 13.417 1.00 91.44 656 GLY A CA 1
ATOM 5217 C C . GLY A 1 656 ? -28.173 -2.035 13.249 1.00 91.44 656 GLY A C 1
ATOM 5218 O O . GLY A 1 656 ? -28.843 -2.683 14.053 1.00 91.44 656 GLY A O 1
ATOM 5219 N N . ASP A 1 657 ? -27.562 -2.580 12.198 1.00 95.06 657 ASP A N 1
ATOM 5220 C CA . ASP A 1 657 ? -27.542 -4.015 11.888 1.00 95.06 657 ASP A CA 1
ATOM 5221 C C . ASP A 1 657 ? -26.319 -4.741 12.491 1.00 95.06 657 ASP A C 1
ATOM 5223 O O . ASP A 1 657 ? -26.031 -5.869 12.102 1.00 95.06 657 ASP A O 1
ATOM 5227 N N . PHE A 1 658 ? -25.596 -4.124 13.433 1.00 97.50 658 PHE A N 1
ATOM 5228 C CA . PHE A 1 658 ? -24.391 -4.697 14.043 1.00 97.50 658 PHE A CA 1
ATOM 5229 C C . PHE A 1 658 ? -24.497 -4.852 15.563 1.00 97.50 658 PHE A C 1
ATOM 5231 O O . PHE A 1 658 ? -25.085 -4.023 16.257 1.00 97.50 658 PHE A O 1
ATOM 5238 N N . ALA A 1 659 ? -23.881 -5.909 16.090 1.00 97.31 659 ALA A N 1
ATOM 5239 C CA . ALA A 1 659 ? -23.589 -6.107 17.500 1.00 97.31 659 ALA A CA 1
ATOM 5240 C C . ALA A 1 659 ? -22.145 -5.668 17.760 1.00 97.31 659 ALA A C 1
ATOM 5242 O O . ALA A 1 659 ? -21.210 -6.242 17.201 1.00 97.31 659 ALA A O 1
ATOM 5243 N N . VAL A 1 660 ? -21.973 -4.643 18.594 1.00 98.00 660 VAL A N 1
ATOM 5244 C CA . VAL A 1 660 ? -20.670 -4.028 18.865 1.00 98.00 660 VAL A CA 1
ATOM 5245 C C . VAL A 1 660 ? -20.164 -4.444 20.238 1.00 98.00 660 VAL A C 1
ATOM 5247 O O . VAL A 1 660 ? -20.893 -4.322 21.224 1.00 98.00 660 VAL A O 1
ATOM 5250 N N . PHE A 1 661 ? -18.921 -4.909 20.319 1.00 97.38 661 PHE A N 1
ATOM 5251 C CA . PHE A 1 661 ? -18.236 -5.191 21.581 1.00 97.38 661 PHE A CA 1
ATOM 5252 C C . PHE A 1 661 ? -16.763 -4.772 21.514 1.00 97.38 661 PHE A C 1
ATOM 5254 O O . PHE A 1 661 ? -16.232 -4.526 20.434 1.00 97.38 661 PHE A O 1
ATOM 5261 N N . SER A 1 662 ? -16.104 -4.680 22.671 1.00 96.38 662 SER A N 1
ATOM 5262 C CA . SER A 1 662 ? -14.680 -4.341 22.755 1.00 96.38 662 SER A CA 1
ATOM 5263 C C . SER A 1 662 ? -13.865 -5.497 23.322 1.00 96.38 662 SER A C 1
ATOM 5265 O O . SER A 1 662 ? -14.289 -6.142 24.281 1.00 96.38 662 SER A O 1
ATOM 5267 N N . THR A 1 663 ? -12.687 -5.732 22.753 1.00 95.06 663 THR A N 1
ATOM 5268 C CA . THR A 1 663 ? -11.745 -6.780 23.166 1.00 95.06 663 THR A CA 1
ATOM 5269 C C . THR A 1 663 ? -10.303 -6.291 23.037 1.00 95.06 663 THR A C 1
ATOM 5271 O O . THR A 1 663 ? -10.035 -5.306 22.361 1.00 95.06 663 THR A O 1
ATOM 5274 N N . GLU A 1 664 ? -9.360 -6.964 23.685 1.00 93.56 664 GLU A N 1
ATOM 5275 C CA . GLU A 1 664 ? -7.922 -6.643 23.629 1.00 93.56 664 GLU A CA 1
ATOM 5276 C C . GLU A 1 664 ? -7.130 -7.678 22.812 1.00 93.56 664 GLU A C 1
ATOM 5278 O O . GLU A 1 664 ? -5.927 -7.529 22.609 1.00 93.56 664 GLU A O 1
ATOM 5283 N N . HIS A 1 665 ? -7.797 -8.735 22.337 1.00 93.56 665 HIS A N 1
ATOM 5284 C CA . HIS A 1 665 ? -7.189 -9.836 21.593 1.00 93.56 665 HIS A CA 1
ATOM 5285 C C . HIS A 1 665 ? -8.155 -10.419 20.560 1.00 93.56 665 HIS A C 1
ATOM 5287 O O . HIS A 1 665 ? -9.354 -10.142 20.584 1.00 93.56 665 HIS A O 1
ATOM 5293 N N . PHE A 1 666 ? -7.640 -11.256 19.667 1.00 93.38 666 PHE A N 1
ATOM 5294 C CA . PHE A 1 666 ? -8.443 -11.993 18.696 1.00 93.38 666 PHE A CA 1
ATOM 5295 C C . PHE A 1 666 ? -8.584 -13.468 19.061 1.00 93.38 666 PHE A C 1
ATOM 5297 O O . PHE A 1 666 ? -7.693 -14.065 19.665 1.00 93.38 666 PHE A O 1
ATOM 5304 N N . SER A 1 667 ? -9.753 -14.020 18.747 1.00 93.50 667 SER A N 1
ATOM 5305 C CA . SER A 1 667 ? -10.172 -15.382 19.069 1.00 93.50 667 SER A CA 1
ATOM 5306 C C . SER A 1 667 ? -11.394 -15.749 18.218 1.00 93.50 667 SER A C 1
ATOM 5308 O O . SER A 1 667 ? -11.833 -14.971 17.367 1.00 93.50 667 SER A O 1
ATOM 5310 N N . ILE A 1 668 ? -11.973 -16.911 18.504 1.00 96.56 668 ILE A N 1
ATOM 5311 C CA . ILE A 1 668 ? -13.272 -17.315 17.984 1.00 96.56 668 ILE A CA 1
ATOM 5312 C C . ILE A 1 668 ? -14.364 -16.681 18.850 1.00 96.56 668 ILE A C 1
ATOM 5314 O O . ILE A 1 668 ? -14.480 -16.959 20.047 1.00 96.56 668 ILE A O 1
ATOM 5318 N N . TYR A 1 669 ? -15.187 -15.842 18.231 1.00 97.69 669 TYR A N 1
ATOM 5319 C CA . TYR A 1 669 ? -16.282 -15.131 18.880 1.00 97.69 669 TYR A CA 1
ATOM 5320 C C . TYR A 1 669 ? -17.628 -15.684 18.430 1.00 97.69 669 TYR A C 1
ATOM 5322 O O . TYR A 1 669 ? -17.884 -15.834 17.239 1.00 97.69 669 TYR A O 1
ATOM 5330 N N . THR A 1 670 ? -18.506 -15.960 19.392 1.00 97.31 670 THR A N 1
ATOM 5331 C CA . THR A 1 670 ? -19.836 -16.530 19.150 1.00 97.31 670 THR A CA 1
ATOM 5332 C C . THR A 1 670 ? -20.921 -15.583 19.647 1.00 97.31 670 THR A C 1
ATOM 5334 O O . THR A 1 670 ? -21.033 -15.327 20.847 1.00 97.31 670 THR A O 1
ATOM 5337 N N . LEU A 1 671 ? -21.713 -15.051 18.716 1.00 97.00 671 LEU A N 1
ATOM 5338 C CA . LEU A 1 671 ? -22.892 -14.228 18.975 1.00 97.00 671 LEU A CA 1
ATOM 5339 C C . LEU A 1 671 ? -24.114 -15.132 19.181 1.00 97.00 671 LEU A C 1
ATOM 5341 O O . LEU A 1 671 ? -24.420 -15.972 18.335 1.00 97.00 671 LEU A O 1
ATOM 5345 N N . VAL A 1 672 ? -24.825 -14.937 20.291 1.00 94.62 672 VAL A N 1
ATOM 5346 C CA . VAL A 1 672 ? -26.001 -15.737 20.678 1.00 94.62 672 VAL A CA 1
ATOM 5347 C C . VAL A 1 672 ? -27.095 -14.858 21.275 1.00 94.62 672 VAL A C 1
ATOM 5349 O O . VAL A 1 672 ? -26.836 -13.735 21.726 1.00 94.62 672 VAL A O 1
ATOM 5352 N N . GLN A 1 673 ? -28.322 -15.381 21.338 1.00 89.69 673 GLN A N 1
ATOM 5353 C CA . GLN A 1 673 ? -29.378 -14.774 22.141 1.00 89.69 673 GLN A CA 1
ATOM 5354 C C . GLN A 1 673 ? -29.097 -14.977 23.639 1.00 89.69 673 GLN A C 1
ATOM 5356 O O . GLN A 1 673 ? -28.873 -16.086 24.123 1.00 89.69 673 GLN A O 1
ATOM 5361 N N . GLU A 1 674 ? -29.176 -13.895 24.408 1.00 80.19 674 GLU A N 1
ATOM 5362 C CA . GLU A 1 674 ? -29.060 -13.955 25.859 1.00 80.19 674 GLU A CA 1
ATOM 5363 C C . GLU A 1 674 ? -30.258 -14.712 26.463 1.00 80.19 674 GLU A C 1
ATOM 5365 O O . GLU A 1 674 ? -31.422 -14.419 26.171 1.00 80.19 674 GLU A O 1
ATOM 5370 N N . GLY A 1 675 ? -29.964 -15.706 27.307 1.00 67.69 675 GLY A N 1
ATOM 5371 C CA . GLY A 1 675 ? -30.966 -16.561 27.952 1.00 67.69 675 GLY A CA 1
ATOM 5372 C C . GLY A 1 675 ? -31.424 -17.778 27.136 1.00 67.69 675 GLY A C 1
ATOM 5373 O O . GLY A 1 675 ? -32.287 -18.508 27.615 1.00 67.69 675 GLY A O 1
ATOM 5374 N N . GLU A 1 676 ? -30.855 -18.019 25.948 1.00 54.09 676 GLU A N 1
ATOM 5375 C CA . GLU A 1 676 ? -31.070 -19.253 25.165 1.00 54.09 676 GLU A CA 1
ATOM 5376 C C . GLU A 1 676 ? -30.173 -20.422 25.587 1.00 54.09 676 GLU A C 1
ATOM 5378 O O . GLU A 1 676 ? -30.339 -21.518 25.061 1.00 54.09 676 GLU A O 1
ATOM 5383 N N . GLN A 1 677 ? -29.269 -20.221 26.555 1.00 56.53 677 GLN A N 1
ATOM 5384 C CA . GLN A 1 677 ? -28.589 -21.332 27.220 1.00 56.53 677 GLN A CA 1
ATOM 5385 C C . GLN A 1 677 ? -29.684 -22.214 27.824 1.00 56.53 677 GLN A C 1
ATOM 5387 O O . GLN A 1 677 ? -30.254 -21.843 28.855 1.00 56.53 677 GLN A O 1
ATOM 5392 N N . GLU A 1 678 ? -30.051 -23.324 27.167 1.00 42.09 678 GLU A N 1
ATOM 5393 C CA . GLU A 1 678 ? -31.067 -24.219 27.711 1.00 42.09 678 GLU A CA 1
ATOM 5394 C C . GLU A 1 678 ? -30.575 -24.611 29.102 1.00 42.09 678 GLU A C 1
ATOM 5396 O O . GLU A 1 678 ? -29.524 -25.236 29.267 1.00 42.09 678 GLU A O 1
ATOM 5401 N N . GLY A 1 679 ? -31.282 -24.144 30.131 1.00 42.03 679 GLY A N 1
ATOM 5402 C CA . GLY A 1 679 ? -30.947 -24.500 31.493 1.00 42.03 679 GLY A CA 1
ATOM 5403 C C . GLY A 1 679 ? -30.925 -26.017 31.559 1.00 42.03 679 GLY A C 1
ATOM 5404 O O . GLY A 1 679 ? -31.915 -26.658 31.195 1.00 42.03 679 GLY A O 1
ATOM 5405 N N . TYR A 1 680 ? -29.797 -26.579 31.996 1.00 46.81 680 TYR A N 1
ATOM 5406 C CA . TYR A 1 680 ? -29.694 -28.004 32.264 1.00 46.81 680 TYR A CA 1
ATOM 5407 C C . TYR A 1 680 ? -30.946 -28.471 32.981 1.00 46.81 680 TYR A C 1
ATOM 5409 O O . TYR A 1 680 ? -31.394 -27.842 33.952 1.00 46.81 680 TYR A O 1
ATOM 5417 N N . SER A 1 681 ? -31.521 -29.577 32.510 1.00 44.03 681 SER A N 1
ATOM 5418 C CA . SER A 1 681 ? -32.664 -30.131 33.205 1.00 44.03 681 SER A CA 1
ATOM 5419 C C . SER A 1 681 ? -32.252 -30.374 34.659 1.00 44.03 681 SER A C 1
ATOM 5421 O O . SER A 1 681 ? -31.104 -30.714 34.963 1.00 44.03 681 SER A O 1
ATOM 5423 N N . VAL A 1 682 ? -33.190 -30.225 35.594 1.00 44.28 682 VAL A N 1
ATOM 5424 C CA . VAL A 1 682 ? -32.951 -30.546 37.011 1.00 44.28 682 VAL A CA 1
ATOM 5425 C C . VAL A 1 682 ? -32.320 -31.942 37.164 1.00 44.28 682 VAL A C 1
ATOM 5427 O O . VAL A 1 682 ? -31.582 -32.187 38.113 1.00 44.28 682 VAL A O 1
ATOM 5430 N N . LEU A 1 683 ? -32.563 -32.847 36.212 1.00 45.09 683 LEU A N 1
ATOM 5431 C CA . LEU A 1 683 ? -31.988 -34.183 36.169 1.00 45.09 683 LEU A CA 1
ATOM 5432 C C . LEU A 1 683 ? -30.481 -34.190 35.850 1.00 45.09 683 LEU A C 1
ATOM 5434 O O . LEU A 1 683 ? -29.748 -34.942 36.488 1.00 45.09 683 LEU A O 1
ATOM 5438 N N . ASP A 1 684 ? -30.005 -33.333 34.948 1.00 51.50 684 ASP A N 1
ATOM 5439 C CA . ASP A 1 684 ? -28.581 -33.214 34.600 1.00 51.50 684 ASP A CA 1
ATOM 5440 C C . ASP A 1 684 ? -27.784 -32.597 35.754 1.00 51.50 684 ASP A C 1
ATOM 5442 O O . ASP A 1 684 ? -26.732 -33.112 36.141 1.00 51.50 684 ASP A O 1
ATOM 5446 N N . LEU A 1 685 ? -28.362 -31.587 36.415 1.00 52.69 685 LEU A N 1
ATOM 5447 C CA . LEU A 1 685 ? -27.830 -31.011 37.654 1.00 52.69 685 LEU A CA 1
ATOM 5448 C C . LEU A 1 685 ? -27.781 -32.040 38.795 1.00 52.69 685 LEU A C 1
ATOM 5450 O O . LEU A 1 685 ? -26.826 -32.072 39.574 1.00 52.69 685 LEU A O 1
ATOM 5454 N N . ILE A 1 686 ? -28.785 -32.918 38.895 1.00 51.66 686 ILE A N 1
ATOM 5455 C CA . ILE A 1 686 ? -28.811 -34.017 39.873 1.00 51.66 686 ILE A CA 1
ATOM 5456 C C . ILE A 1 686 ? -27.743 -35.070 39.553 1.00 51.66 686 ILE A C 1
ATOM 5458 O O . ILE A 1 686 ? -27.070 -35.542 40.471 1.00 51.66 686 ILE A O 1
ATOM 5462 N N . ASN A 1 687 ? -27.565 -35.433 38.284 1.00 57.62 687 ASN A N 1
ATOM 5463 C CA . ASN A 1 687 ? -26.581 -36.429 37.861 1.00 57.62 687 ASN A CA 1
ATOM 5464 C C . ASN A 1 687 ? -25.147 -35.937 38.095 1.00 57.62 687 ASN A C 1
ATOM 5466 O O . ASN A 1 687 ? -24.333 -36.668 38.661 1.00 57.62 687 ASN A O 1
ATOM 5470 N N . LEU A 1 688 ? -24.862 -34.676 37.765 1.00 56.91 688 LEU A N 1
ATOM 5471 C CA . LEU A 1 688 ? -23.558 -34.058 37.991 1.00 56.91 688 LEU A CA 1
ATOM 5472 C C . LEU A 1 688 ? -23.266 -33.847 39.485 1.00 56.91 688 LEU A C 1
ATOM 5474 O O . LEU A 1 688 ? -22.167 -34.151 39.951 1.00 56.91 688 LEU A O 1
ATOM 5478 N N . ARG A 1 689 ? -24.271 -33.437 40.275 1.00 53.75 689 ARG A N 1
ATOM 5479 C CA . ARG A 1 689 ? -24.199 -33.423 41.747 1.00 53.75 689 ARG A CA 1
ATOM 5480 C C . ARG A 1 689 ? -23.826 -34.796 42.300 1.00 53.75 689 ARG A C 1
ATOM 5482 O O . ARG A 1 689 ? -22.969 -34.884 43.174 1.00 53.75 689 ARG A O 1
ATOM 5489 N N . ASN A 1 690 ? -24.477 -35.856 41.828 1.00 59.69 690 ASN A N 1
ATOM 5490 C CA . ASN A 1 690 ? -24.219 -37.211 42.313 1.00 59.69 690 ASN A CA 1
ATOM 5491 C C . ASN A 1 690 ? -22.806 -37.681 41.938 1.00 59.69 690 ASN A C 1
ATOM 5493 O O . ASN A 1 690 ? -22.129 -38.257 42.783 1.00 59.69 690 ASN A O 1
ATOM 5497 N N . TYR A 1 691 ? -22.331 -37.350 40.735 1.00 61.38 691 TYR A N 1
ATOM 5498 C CA . TYR A 1 691 ? -20.962 -37.632 40.299 1.00 61.38 691 TYR A CA 1
ATOM 5499 C C . TYR A 1 691 ? -19.905 -36.924 41.167 1.00 61.38 691 TYR A C 1
ATOM 5501 O O . TYR A 1 691 ? -18.947 -37.548 41.623 1.00 61.38 691 TYR A O 1
ATOM 5509 N N . LEU A 1 692 ? -20.096 -35.632 41.458 1.00 57.28 692 LEU A N 1
ATOM 5510 C CA . LEU A 1 692 ? -19.189 -34.862 42.316 1.00 57.28 692 LEU A CA 1
ATOM 5511 C C . LEU A 1 692 ? -19.191 -35.383 43.764 1.00 57.28 692 LEU A C 1
ATOM 5513 O O . LEU A 1 692 ? -18.121 -35.537 44.357 1.00 57.28 692 LEU A O 1
ATOM 5517 N N . LEU A 1 693 ? -20.363 -35.728 44.311 1.00 55.59 693 LEU A N 1
ATOM 5518 C CA . LEU A 1 693 ? -20.501 -36.324 45.648 1.00 55.59 693 LEU A CA 1
ATOM 5519 C C . LEU A 1 693 ? -19.806 -37.688 45.767 1.00 55.59 693 LEU A C 1
ATOM 5521 O O . LEU A 1 693 ? -19.285 -38.013 46.832 1.00 55.59 693 LEU A O 1
ATOM 5525 N N . GLU A 1 694 ? -19.781 -38.474 44.691 1.00 59.78 694 GLU A N 1
ATOM 5526 C CA . GLU A 1 694 ? -19.137 -39.791 44.658 1.00 59.78 694 GLU A CA 1
ATOM 5527 C C . GLU A 1 694 ? -17.603 -39.695 44.551 1.00 59.78 694 GLU A C 1
ATOM 5529 O O . GLU A 1 694 ? -16.890 -40.593 44.999 1.00 59.78 694 GLU A O 1
ATOM 5534 N N . LYS A 1 695 ? -17.080 -38.593 43.995 1.00 55.00 695 LYS A N 1
ATOM 5535 C CA . LYS A 1 695 ? -15.651 -38.420 43.687 1.00 55.00 695 LYS A CA 1
ATOM 5536 C C . LYS A 1 695 ? -14.857 -37.550 44.668 1.00 55.00 695 LYS A C 1
ATOM 5538 O O . LYS A 1 695 ? -13.639 -37.691 44.686 1.00 55.00 695 LYS A O 1
ATOM 5543 N N . THR A 1 696 ? -15.486 -36.661 45.448 1.00 49.16 696 THR A N 1
ATOM 5544 C CA . THR A 1 696 ? -14.754 -35.570 46.148 1.00 49.16 696 THR A CA 1
ATOM 5545 C C . THR A 1 696 ? -14.934 -35.453 47.670 1.00 49.16 696 THR A C 1
ATOM 5547 O O . THR A 1 696 ? -14.409 -34.516 48.257 1.00 49.16 696 THR A O 1
ATOM 5550 N N . GLU A 1 697 ? -15.638 -36.363 48.356 1.00 51.91 697 GLU A N 1
ATOM 5551 C CA . GLU A 1 697 ? -15.911 -36.267 49.816 1.00 51.91 697 GLU A CA 1
ATOM 5552 C C . GLU A 1 697 ? -16.474 -34.896 50.298 1.00 51.91 697 GLU A C 1
ATOM 5554 O O . GLU A 1 697 ? -16.422 -34.560 51.483 1.00 51.91 697 GLU A O 1
ATOM 5559 N N . LEU A 1 698 ? -17.063 -34.081 49.414 1.00 47.91 698 LEU A N 1
ATOM 5560 C CA . LEU A 1 698 ? -17.607 -32.766 49.767 1.00 47.91 698 LEU A CA 1
ATOM 5561 C C . LEU A 1 698 ? -19.014 -32.883 50.390 1.00 47.91 698 LEU A C 1
ATOM 5563 O O . LEU A 1 698 ? -19.937 -33.449 49.807 1.00 47.91 698 LEU A O 1
ATOM 5567 N N . SER A 1 699 ? -19.202 -32.338 51.601 1.00 47.94 699 SER A N 1
ATOM 5568 C CA . SER A 1 699 ? -20.473 -32.432 52.347 1.00 47.94 699 SER A CA 1
ATOM 5569 C C . SER A 1 699 ? -21.561 -31.444 51.871 1.00 47.94 699 SER A C 1
ATOM 5571 O O . SER A 1 699 ? -21.290 -30.297 51.525 1.00 47.94 699 SER A O 1
ATOM 5573 N N . VAL A 1 700 ? -22.820 -31.892 51.946 1.00 44.56 700 VAL A N 1
ATOM 5574 C CA . VAL A 1 700 ? -24.031 -31.452 51.209 1.00 44.56 700 VAL A CA 1
ATOM 5575 C C . VAL A 1 700 ? -24.590 -30.041 51.533 1.00 44.56 700 VAL A C 1
ATOM 5577 O O . VAL A 1 700 ? -25.608 -29.641 50.978 1.00 44.56 700 VAL A O 1
ATOM 5580 N N . ASN A 1 701 ? -23.970 -29.230 52.392 1.00 43.66 701 ASN A N 1
ATOM 5581 C CA . ASN A 1 701 ? -24.714 -28.161 53.086 1.00 43.66 701 ASN A CA 1
ATOM 5582 C C . ASN A 1 701 ? -24.609 -26.713 52.563 1.00 43.66 701 ASN A C 1
ATOM 5584 O O . ASN A 1 701 ? -24.976 -25.815 53.311 1.00 43.66 701 ASN A O 1
ATOM 5588 N N . ASN A 1 702 ? -24.181 -26.421 51.328 1.00 47.91 702 ASN A N 1
ATOM 5589 C CA . ASN A 1 702 ? -24.227 -25.034 50.818 1.00 47.91 702 ASN A CA 1
ATOM 5590 C C . ASN A 1 702 ? -24.461 -24.938 49.300 1.00 47.91 702 ASN A C 1
ATOM 5592 O O . ASN A 1 702 ? -23.535 -24.653 48.549 1.00 47.91 702 ASN A O 1
ATOM 5596 N N . ILE A 1 703 ? -25.705 -25.105 48.845 1.00 46.72 703 ILE A N 1
ATOM 5597 C CA . ILE A 1 703 ? -26.079 -24.802 47.447 1.00 46.72 703 ILE A CA 1
ATOM 5598 C C . ILE A 1 703 ? -25.800 -23.321 47.117 1.00 46.72 703 ILE A C 1
ATOM 5600 O O . ILE A 1 703 ? -25.322 -23.015 46.036 1.00 46.72 703 ILE A O 1
ATOM 5604 N N . SER A 1 704 ? -25.951 -22.417 48.092 1.00 51.31 704 SER A N 1
ATOM 5605 C CA . SER A 1 704 ? -25.618 -20.988 47.963 1.00 51.31 704 SER A CA 1
ATOM 5606 C C . SER A 1 704 ? -24.114 -20.673 47.884 1.00 51.31 704 SER A C 1
ATOM 5608 O O . SER A 1 704 ? -23.745 -19.508 47.926 1.00 51.31 704 SER A O 1
ATOM 5610 N N . LYS A 1 705 ? -23.236 -21.686 47.883 1.00 53.00 705 LYS A N 1
ATOM 5611 C CA . LYS A 1 705 ? -21.791 -21.532 47.623 1.00 53.00 705 LYS A CA 1
ATOM 5612 C C . LYS A 1 705 ? -21.378 -22.058 46.244 1.00 53.00 705 LYS A C 1
ATOM 5614 O O . LYS A 1 705 ? -20.198 -21.989 45.923 1.00 53.00 705 LYS A O 1
ATOM 5619 N N . LEU A 1 706 ? -22.315 -22.647 45.498 1.00 54.12 706 LEU A N 1
ATOM 5620 C CA . LEU A 1 706 ? -22.094 -23.131 44.134 1.00 54.12 706 LEU A CA 1
ATOM 5621 C C . LEU A 1 706 ? -22.465 -22.073 43.094 1.00 54.12 706 LEU A C 1
ATOM 5623 O O . LEU A 1 706 ? -21.972 -22.164 41.990 1.00 54.12 706 LEU A O 1
ATOM 5627 N N . ASP A 1 707 ? -23.295 -21.102 43.466 1.00 61.34 707 ASP A N 1
ATOM 5628 C CA . ASP A 1 707 ? -23.513 -19.855 42.732 1.00 61.34 707 ASP A CA 1
ATOM 5629 C C . ASP A 1 707 ? -22.269 -18.971 42.929 1.00 61.34 707 ASP A C 1
ATOM 5631 O O . ASP A 1 707 ? -22.067 -18.368 43.991 1.00 61.34 707 ASP A O 1
ATOM 5635 N N . VAL A 1 708 ? -21.345 -19.052 41.974 1.00 61.03 708 VAL A N 1
ATOM 5636 C CA . VAL A 1 708 ? -19.993 -18.490 42.065 1.00 61.03 708 VAL A CA 1
ATOM 5637 C C . VAL A 1 708 ? -19.952 -17.050 41.550 1.00 61.03 708 VAL A C 1
ATOM 5639 O O . VAL A 1 708 ? -18.951 -16.362 41.768 1.00 61.03 708 VAL A O 1
ATOM 5642 N N . ASP A 1 709 ? -20.992 -16.589 40.854 1.00 59.56 709 ASP A N 1
ATOM 5643 C CA . ASP A 1 709 ? -21.144 -15.201 40.401 1.00 59.56 709 ASP A CA 1
ATOM 5644 C C . ASP A 1 709 ? -22.204 -14.397 41.182 1.00 59.56 709 ASP A C 1
ATOM 5646 O O . ASP A 1 709 ? -22.177 -13.165 41.150 1.00 59.56 709 ASP A O 1
ATOM 5650 N N . GLY A 1 710 ? -23.011 -15.059 42.013 1.00 57.44 710 GLY A N 1
ATOM 5651 C CA . GLY A 1 710 ? -23.903 -14.449 42.995 1.00 57.44 710 GLY A CA 1
ATOM 5652 C C . GLY A 1 710 ? -25.223 -13.948 42.413 1.00 57.44 710 GLY A C 1
ATOM 5653 O O . GLY A 1 710 ? -25.877 -13.111 43.048 1.00 57.44 710 GLY A O 1
ATOM 5654 N N . ASP A 1 711 ? -25.606 -14.412 41.223 1.00 58.50 711 ASP A N 1
ATOM 5655 C CA . ASP A 1 711 ? -26.811 -13.976 40.515 1.00 58.50 711 ASP A CA 1
ATOM 5656 C C . ASP A 1 711 ? -28.087 -14.731 40.943 1.00 58.50 711 ASP A C 1
ATOM 5658 O O . ASP A 1 711 ? -29.197 -14.394 40.517 1.00 58.50 711 ASP A O 1
ATOM 5662 N N . THR A 1 712 ? -27.954 -15.683 41.873 1.00 50.25 712 THR A N 1
ATOM 5663 C CA . THR A 1 712 ? -28.999 -16.563 42.416 1.00 50.25 712 THR A CA 1
ATOM 5664 C C . THR A 1 712 ? -29.550 -17.614 41.447 1.00 50.25 712 THR A C 1
ATOM 5666 O O . THR A 1 712 ? -30.518 -18.308 41.789 1.00 50.25 712 THR A O 1
ATOM 5669 N N . VAL A 1 713 ? -28.923 -17.794 40.282 1.00 53.34 713 VAL A N 1
ATOM 5670 C CA . VAL A 1 713 ? -29.266 -18.770 39.245 1.00 53.34 713 VAL A CA 1
ATOM 5671 C C . VAL A 1 713 ? -28.061 -19.673 38.983 1.00 53.34 713 VAL A C 1
ATOM 5673 O O . VAL A 1 713 ? -27.053 -19.258 38.449 1.00 53.34 713 VAL A O 1
ATOM 5676 N N . LEU A 1 714 ? -28.185 -20.965 39.296 1.00 48.72 714 LEU A N 1
ATOM 5677 C CA . LEU A 1 714 ? -27.129 -21.932 38.981 1.00 48.72 714 LEU A CA 1
ATOM 5678 C C . LEU A 1 714 ? -27.044 -22.178 37.467 1.00 48.72 714 LEU A C 1
ATOM 5680 O O . LEU A 1 714 ? -27.946 -22.803 36.899 1.00 48.72 714 LEU A O 1
ATOM 5684 N N . THR A 1 715 ? -25.957 -21.733 36.837 1.00 59.56 715 THR A N 1
ATOM 5685 C CA . THR A 1 715 ? -25.710 -21.865 35.390 1.00 59.56 715 THR A CA 1
ATOM 5686 C C . THR A 1 715 ? -24.571 -22.849 35.069 1.00 59.56 715 THR A C 1
ATOM 5688 O O . THR A 1 715 ? -23.877 -23.366 35.948 1.00 59.56 715 THR A O 1
ATOM 5691 N N . MET A 1 716 ? -24.341 -23.127 33.779 1.00 54.66 716 MET A N 1
ATOM 5692 C CA . MET A 1 716 ? -23.128 -23.823 33.315 1.00 54.66 716 MET A CA 1
ATOM 5693 C C . MET A 1 716 ? -21.848 -23.090 33.757 1.00 54.66 716 MET A C 1
ATOM 5695 O O . MET A 1 716 ? -20.828 -23.721 34.032 1.00 54.66 716 MET A O 1
ATOM 5699 N N . PHE A 1 717 ? -21.915 -21.761 33.863 1.00 54.66 717 PHE A N 1
ATOM 5700 C CA . PHE A 1 717 ? -20.813 -20.893 34.270 1.00 54.66 717 PHE A CA 1
ATOM 5701 C C . PHE A 1 717 ? -20.321 -21.234 35.682 1.00 54.66 717 PHE A C 1
ATOM 5703 O O . PHE A 1 717 ? -19.117 -21.361 35.927 1.00 54.66 717 PHE A O 1
ATOM 5710 N N . ASP A 1 718 ? -21.262 -21.478 36.592 1.00 60.78 718 ASP A N 1
ATOM 5711 C CA . ASP A 1 718 ? -20.978 -21.931 37.948 1.00 60.78 718 ASP A CA 1
ATOM 5712 C C . ASP A 1 718 ? -20.320 -23.309 37.968 1.00 60.78 718 ASP A C 1
ATOM 5714 O O . ASP A 1 718 ? -19.319 -23.539 38.650 1.00 60.78 718 ASP A O 1
ATOM 5718 N N . LEU A 1 719 ? -20.855 -24.234 37.171 1.00 61.31 719 LEU A N 1
ATOM 5719 C CA . LEU A 1 719 ? -20.381 -25.614 37.080 1.00 61.31 719 LEU A CA 1
ATOM 5720 C C . LEU A 1 719 ? -18.975 -25.723 36.485 1.00 61.31 719 LEU A C 1
ATOM 5722 O O . LEU A 1 719 ? -18.164 -26.510 36.979 1.00 61.31 719 LEU A O 1
ATOM 5726 N N . LEU A 1 720 ? -18.665 -24.922 35.467 1.00 55.03 720 LEU A N 1
ATOM 5727 C CA . LEU A 1 720 ? -17.339 -24.844 34.864 1.00 55.03 720 LEU A CA 1
ATOM 5728 C C . LEU A 1 720 ? -16.316 -24.237 35.835 1.00 55.03 720 LEU A C 1
ATOM 5730 O O . LEU A 1 720 ? -15.231 -24.800 35.994 1.00 55.03 720 LEU A O 1
ATOM 5734 N N . LYS A 1 721 ? -16.682 -23.184 36.582 1.00 57.62 721 LYS A N 1
ATOM 5735 C CA . LYS A 1 721 ? -15.847 -22.641 37.672 1.00 57.62 721 LYS A CA 1
ATOM 5736 C C . LYS A 1 721 ? -15.593 -23.667 38.774 1.00 57.62 721 LYS A C 1
ATOM 5738 O O . LYS A 1 721 ? -14.467 -23.786 39.251 1.00 57.62 721 LYS A O 1
ATOM 5743 N N . ILE A 1 722 ? -16.606 -24.441 39.167 1.00 59.56 722 ILE A N 1
ATOM 5744 C CA . ILE A 1 722 ? -16.458 -25.519 40.156 1.00 59.56 722 ILE A CA 1
ATOM 5745 C C . ILE A 1 722 ? -15.526 -26.614 39.627 1.00 59.56 722 ILE A C 1
ATOM 5747 O O . ILE A 1 722 ? -14.644 -27.067 40.355 1.00 59.56 722 ILE A O 1
ATOM 5751 N N . LYS A 1 723 ? -15.672 -27.021 38.361 1.00 51.84 723 LYS A N 1
ATOM 5752 C CA . LYS A 1 723 ? -14.794 -28.010 37.722 1.00 51.84 723 LYS A CA 1
ATOM 5753 C C . LYS A 1 723 ? -13.344 -27.512 37.676 1.00 51.84 723 LYS A C 1
ATOM 5755 O O . LYS A 1 723 ? -12.453 -28.254 38.079 1.00 51.84 723 LYS A O 1
ATOM 5760 N N . ALA A 1 724 ? -13.112 -26.260 37.282 1.00 50.84 724 ALA A N 1
ATOM 5761 C CA . ALA A 1 724 ? -11.784 -25.643 37.274 1.00 50.84 724 ALA A CA 1
ATOM 5762 C C . ALA A 1 724 ? -11.168 -25.554 38.686 1.00 50.84 724 ALA A C 1
ATOM 5764 O O . ALA A 1 724 ? -10.013 -25.927 38.879 1.00 50.84 724 ALA A O 1
ATOM 5765 N N . LEU A 1 725 ? -11.949 -25.157 39.699 1.00 49.81 725 LEU A N 1
ATOM 5766 C CA . LEU A 1 725 ? -11.514 -25.114 41.104 1.00 49.81 725 LEU A CA 1
ATOM 5767 C C . LEU A 1 725 ? -11.161 -26.498 41.672 1.00 49.81 725 LEU A C 1
ATOM 5769 O O . LEU A 1 725 ? -10.275 -26.595 42.517 1.00 49.81 725 LEU A O 1
ATOM 5773 N N . ILE A 1 726 ? -11.844 -27.555 41.222 1.00 50.59 726 ILE A N 1
ATOM 5774 C CA . ILE A 1 726 ? -11.569 -28.943 41.623 1.00 50.59 726 ILE A CA 1
ATOM 5775 C C . ILE A 1 726 ? -10.304 -29.483 40.943 1.00 50.59 726 ILE A C 1
ATOM 5777 O O . ILE A 1 726 ? -9.577 -30.243 41.568 1.00 50.59 726 ILE A O 1
ATOM 5781 N N . PHE A 1 727 ? -10.031 -29.105 39.692 1.00 45.09 727 PHE A N 1
ATOM 5782 C CA . PHE A 1 727 ? -8.819 -29.526 38.974 1.00 45.09 727 PHE A CA 1
ATOM 5783 C C . PHE A 1 727 ? -7.557 -28.737 39.369 1.00 45.09 727 PHE A C 1
ATOM 5785 O O . PHE A 1 727 ? -6.451 -29.213 39.127 1.00 45.09 727 PHE A O 1
ATOM 5792 N N . ALA A 1 728 ? -7.708 -27.551 39.967 1.00 38.94 728 ALA A N 1
ATOM 5793 C CA . ALA A 1 728 ? -6.602 -26.728 40.464 1.00 38.94 728 ALA A CA 1
ATOM 5794 C C . ALA A 1 728 ? -6.110 -27.103 41.884 1.00 38.94 728 ALA A C 1
ATOM 5796 O O . ALA A 1 728 ? -5.114 -26.541 42.345 1.00 38.94 728 ALA A O 1
ATOM 5797 N N . GLN A 1 729 ? -6.798 -28.017 42.584 1.00 38.19 729 GLN A N 1
ATOM 5798 C CA . GLN A 1 729 ? -6.372 -28.631 43.855 1.00 38.19 729 GLN A CA 1
ATOM 5799 C C . GLN A 1 729 ? -5.752 -30.004 43.614 1.00 38.19 729 GLN A C 1
ATOM 5801 O O . GLN A 1 729 ? -4.806 -30.341 44.366 1.00 38.19 729 GLN A O 1
#

Radius of gyration: 39.63 Å; chains: 1; bounding box: 113×95×114 Å